Protein AF-A0A927CBL7-F1 (afdb_monomer)

Solvent-accessible surface area (backbone atoms only — not comparable to full-atom values): 23841 Å² total; per-residue (Å²): 115,50,79,43,74,65,52,84,87,45,47,71,47,54,53,53,37,52,54,51,50,51,62,73,57,59,91,70,71,74,86,57,97,66,95,66,66,84,88,49,57,73,54,55,45,57,70,59,73,23,52,48,36,32,24,35,43,96,92,36,66,42,28,37,31,31,40,32,68,73,49,93,49,32,25,31,49,41,72,71,43,50,30,80,96,56,54,96,70,55,56,62,59,55,51,50,53,50,48,46,53,47,33,36,76,74,58,19,41,30,39,31,36,76,44,64,56,63,93,44,75,64,59,56,50,40,62,72,65,73,34,42,79,80,49,75,50,73,58,97,89,48,42,36,35,33,34,37,30,73,57,33,81,73,77,73,79,72,49,76,66,55,47,52,48,41,53,53,47,48,54,53,52,50,54,51,50,52,52,52,53,49,40,45,76,73,66,48,51,50,68,58,41,42,53,51,47,69,70,29,70,66,42,50,55,59,68,72,51,92,60,86,70,88,77,64,72,88,41,68,64,57,38,49,54,48,50,51,49,52,52,50,51,55,50,51,50,56,28,48,56,48,8,45,55,26,49,79,57,65,68,99,58,84,69,75,81,54,101,79,56,58,60,29,84,68,43,46,77,70,53,28,61,42,29,48,70,45,48,14,44,50,33,10,53,53,18,58,75,66,66,42,93,55,48,59,50,72,65,28,57,58,21,55,80,72,78,41,86,55,97,65,57,71,68,46,47,52,50,47,63,76,37,45,68,62,53,49,54,50,49,50,52,50,48,68,73,27,35,72,86,84,82,70,83,73,79,85,72,85,81,80,82,83,84,86,80,85,84,88,78,82,85,86,90,85,83,82,87,81,87,86,88,79,92,82,91,85,86,90,88,83,87,85,86,92,87,90,80,84,85,83,85,134

Foldseek 3Di:
DDKDFDDPVCLVLLLVQVVQVCVVVPPPWPQDPPPDDSNCVVVVQVVQVKTKMFDDDPNHGFWIWIWGDPDLQEIEIGRTGGRPVCPPVCVSVVVVVVNLVVCVVSPHQKYKYKGWPPDDPVVVSLVVVPWDWPDWDADPNTIMTMTMDGSDPDDPDQDPVRVVQQVVLVVLVVVLLVQLLVVVVVVDDLVRSLVDSCVDPSVVVNPPDDHPDDDPSVDSVVSVVSNVVSVLVVLQVVLQVLLQVCLVPPDPDQDDQDPPQAARPVVVVVQFRDGSSNSSNLQSVVCVVLVHPGGDRPVQLVCVVVVHGPDDDPVNVVSCVVCVVVVVVSNVVNCVVGHDPPPDPPPPPDDPDDDDDDDDDDDDDDYDDDDDDDDDDDDDDDDDDDDDDDDDDD

Secondary structure (DSSP, 8-state):
-EEEE--GGGHHHHHHHHHHHHHHT-S----SS----TTTHHHHHHHTTPEEEEEEETTEEEEEEEEEEEETTEEEEEEEEE-GGGTTSSHHHHHHHHHHHHHHHTT-SEEEEEEESS--HHHHHHHTTTPEEEEEEEETTEEEEEEEEE-S-PPP---HHHHHHHHHHHHHHHHHHHHHHHHHHTT--HHHHHHHHHTSHHHHHHHHS--SS---TT-HHHHHHHHHHHHHHHHHHHHHHHHHHHHHS--SSPPPPPTT-PPPTTGGGGTB---HHHHHHHHHHHHHHHT-SSPPPHHHHHHHHTT---S--HHHHHHHHHTHHHHHHHHHHHHHHHB-------------------------------------------------------

pLDDT: mean 76.56, std 20.89, range [26.84, 97.38]

Sequence (394 aa):
MELRLYLDSDREQVIRLHEALARQADAGVDLGSDGDNWPDIELTCLAEGAEFWVGEENGVVAATGAICIKNPAVGEIKRLGVQPELQRRGYGGRMLGKLEERGRELGYRIVCAETSGRPSAAQELFAGSEYEVFDRQSNGGVSTVMYGKWVKDLPPEPTPEETAKFEADWAVHNRLQDYTKQLFQEGCTPEQVMERVLQSDLFAEWRAEQRSFLVGYDEIELYRDLEASVRIGAHIGRTEERAAAYFDCLPDTAPAADGSDEADPVFILLHVRITPTQLAYELASFSRKLGLSKPVPYNALLGFMNGTYFDMDPDDLERMNGQRERAGEWMQAFVDAYSDGSASVRDDGGRTGGEEGERNDERPVGGSTGSGGDGGAGGPDGSDPEPGRQPGRD

Radius of gyration: 31.58 Å; Cα contacts (8 Å, |Δi|>4): 439; chains: 1; bounding box: 81×100×66 Å

Structure (mmCIF, N/CA/C/O backbone):
data_AF-A0A927CBL7-F1
#
_entry.id   AF-A0A927CBL7-F1
#
loop_
_atom_site.group_PDB
_atom_site.id
_atom_site.type_symbol
_atom_site.label_atom_id
_atom_site.label_alt_id
_atom_site.label_comp_id
_atom_site.label_asym_id
_atom_site.label_entity_id
_atom_site.label_seq_id
_atom_site.pdbx_PDB_ins_code
_atom_site.Cartn_x
_atom_site.Cartn_y
_atom_site.Cartn_z
_atom_site.occupancy
_atom_site.B_iso_or_equiv
_atom_site.auth_seq_id
_atom_site.auth_comp_id
_atom_site.auth_asym_id
_atom_site.auth_atom_id
_atom_site.pdbx_PDB_model_num
ATOM 1 N N . MET A 1 1 ? -18.944 14.256 32.762 1.00 92.12 1 MET A N 1
ATOM 2 C CA . MET A 1 1 ? -19.254 13.685 31.432 1.00 92.12 1 MET A CA 1
ATOM 3 C C . MET A 1 1 ? -19.737 12.235 31.509 1.00 92.12 1 MET A C 1
ATOM 5 O O . MET A 1 1 ? -19.030 11.392 32.067 1.00 92.12 1 MET A O 1
ATOM 9 N N . GLU A 1 2 ? -20.909 11.958 30.943 1.00 94.38 2 GLU A N 1
ATOM 10 C CA . GLU A 1 2 ? -21.457 10.621 30.671 1.00 94.38 2 GLU A CA 1
ATOM 11 C C . GLU A 1 2 ? -21.357 10.302 29.177 1.00 94.38 2 GLU A C 1
ATOM 13 O O . GLU A 1 2 ? -21.453 11.207 28.358 1.00 94.38 2 GLU A O 1
ATOM 18 N N . LEU A 1 3 ? -21.120 9.038 28.818 1.00 96.38 3 LEU A N 1
ATOM 19 C CA . LEU A 1 3 ? -20.983 8.602 27.426 1.00 96.38 3 LEU A CA 1
ATOM 20 C C . LEU A 1 3 ? -22.225 7.817 27.018 1.00 96.38 3 LEU A C 1
ATOM 22 O O . LEU A 1 3 ? -22.599 6.865 27.703 1.00 96.38 3 LEU A O 1
ATOM 26 N N . ARG A 1 4 ? -22.833 8.188 25.895 1.00 94.31 4 ARG A N 1
ATOM 27 C CA . ARG A 1 4 ? -23.996 7.497 25.332 1.00 94.31 4 ARG A CA 1
ATOM 28 C C . ARG A 1 4 ? -23.953 7.505 23.810 1.00 94.31 4 ARG A C 1
ATOM 30 O O . ARG A 1 4 ? -23.218 8.291 23.213 1.00 94.31 4 ARG A O 1
ATOM 37 N N . LEU A 1 5 ? -24.754 6.638 23.199 1.00 90.62 5 LEU A N 1
ATOM 38 C CA . LEU A 1 5 ? -24.983 6.690 21.761 1.00 90.62 5 LEU A CA 1
ATOM 39 C C . LEU A 1 5 ? -25.632 8.026 21.384 1.00 90.62 5 LEU A C 1
ATOM 41 O O . LEU A 1 5 ? -26.411 8.606 22.153 1.00 90.62 5 LEU A O 1
ATOM 45 N N . TYR A 1 6 ? -25.265 8.499 20.202 1.00 87.38 6 TYR A N 1
ATOM 46 C CA . TYR A 1 6 ? -25.860 9.664 19.572 1.00 87.38 6 TYR A CA 1
ATOM 47 C C . TYR A 1 6 ? -27.369 9.495 19.388 1.00 87.38 6 TYR A C 1
ATOM 49 O O . TYR A 1 6 ? -27.855 8.411 19.059 1.00 87.38 6 TYR A O 1
ATOM 57 N N . LEU A 1 7 ? -28.096 10.591 19.585 1.00 86.19 7 LEU A N 1
ATOM 58 C CA . LEU A 1 7 ? -29.512 10.720 19.272 1.00 86.19 7 LEU A CA 1
ATOM 59 C C . LEU A 1 7 ? -29.695 11.859 18.270 1.00 86.19 7 LEU A C 1
ATOM 61 O O . LEU A 1 7 ? -28.984 12.858 18.336 1.00 86.19 7 LEU A O 1
ATOM 65 N N . ASP A 1 8 ? -30.725 11.785 17.426 1.00 82.62 8 ASP A N 1
ATOM 66 C CA . ASP A 1 8 ? -31.034 12.852 16.457 1.00 82.62 8 ASP A CA 1
ATOM 67 C C . ASP A 1 8 ? -31.243 14.229 17.113 1.00 82.62 8 ASP A C 1
ATOM 69 O O . ASP A 1 8 ? -31.025 15.267 16.491 1.00 82.62 8 ASP A O 1
ATOM 73 N N . SER A 1 9 ? -31.627 14.263 18.394 1.00 86.25 9 SER A N 1
ATOM 74 C CA . SER A 1 9 ? -31.744 15.499 19.176 1.00 86.25 9 SER A CA 1
ATOM 75 C C . SER A 1 9 ? -30.403 16.181 19.480 1.00 86.25 9 SER A C 1
ATOM 77 O O . SER A 1 9 ? -30.389 17.360 19.830 1.00 86.25 9 SER A O 1
ATOM 79 N N . ASP A 1 10 ? -29.278 15.468 19.374 1.00 87.31 10 ASP A N 1
ATOM 80 C CA . ASP A 1 10 ? -27.935 16.003 19.631 1.00 87.31 10 ASP A CA 1
ATOM 81 C C . ASP A 1 10 ? -27.354 16.740 18.426 1.00 87.31 10 ASP A C 1
ATOM 83 O O . ASP A 1 10 ? -26.389 17.491 18.587 1.00 87.31 10 ASP A O 1
ATOM 87 N N . ARG A 1 11 ? -27.947 16.548 17.241 1.00 84.94 11 ARG A N 1
ATOM 88 C CA . ARG A 1 11 ? -27.467 17.024 15.941 1.00 84.94 11 ARG A CA 1
ATOM 89 C C . ARG A 1 11 ? -26.919 18.443 15.981 1.00 84.94 11 ARG A C 1
ATOM 91 O O . ARG A 1 11 ? -25.748 18.695 15.718 1.00 84.94 11 ARG A O 1
ATOM 98 N N . GLU A 1 12 ? -27.746 19.392 16.409 1.00 86.00 12 GLU A N 1
ATOM 99 C CA . GLU A 1 12 ? -27.334 20.794 16.437 1.00 86.00 12 GLU A CA 1
ATOM 100 C C . GLU A 1 12 ? -26.155 21.059 17.386 1.00 86.00 12 GLU A C 1
ATOM 102 O O . GLU A 1 12 ? -25.342 21.947 17.135 1.00 86.00 12 GLU A O 1
ATOM 107 N N . GLN A 1 13 ? -26.057 20.325 18.498 1.00 90.00 13 GLN A N 1
ATOM 108 C CA . GLN A 1 13 ? -24.944 20.467 19.436 1.00 90.00 13 GLN A CA 1
ATOM 109 C C . GLN A 1 13 ? -23.654 19.866 18.869 1.00 90.00 13 GLN A C 1
ATOM 111 O O . GLN A 1 13 ? -22.585 20.453 19.042 1.00 90.00 13 GLN A O 1
ATOM 116 N N . VAL A 1 14 ? -23.761 18.733 18.173 1.00 88.31 14 VAL A N 1
ATOM 117 C CA . VAL A 1 14 ? -22.647 18.053 17.502 1.00 88.31 14 VAL A CA 1
ATOM 118 C C . VAL A 1 14 ? -22.083 18.915 16.372 1.00 88.31 14 VAL A C 1
ATOM 120 O O . VAL A 1 14 ? -20.866 19.108 16.323 1.00 88.31 14 VAL A O 1
ATOM 123 N N . ILE A 1 15 ? -22.941 19.500 15.529 1.00 84.56 15 ILE A N 1
ATOM 124 C CA . ILE A 1 15 ? -22.533 20.441 14.472 1.00 84.56 15 ILE A CA 1
ATOM 125 C C . ILE A 1 15 ? -21.776 21.624 15.086 1.00 84.56 15 ILE A C 1
ATOM 127 O O . ILE A 1 15 ? -20.643 21.907 14.695 1.00 84.56 15 ILE A O 1
ATOM 131 N N . ARG A 1 16 ? -22.348 22.267 16.116 1.00 87.44 16 ARG A N 1
ATOM 132 C CA . ARG A 1 16 ? -21.713 23.411 16.796 1.00 87.44 16 ARG A CA 1
ATOM 133 C C . ARG A 1 16 ? -20.349 23.069 17.399 1.00 87.44 16 ARG A C 1
ATOM 135 O O . ARG A 1 16 ? -19.433 23.890 17.329 1.00 87.44 16 ARG A O 1
ATOM 142 N N . LEU A 1 17 ? -20.205 21.884 17.998 1.00 89.50 17 LEU A N 1
ATOM 143 C CA . LEU A 1 17 ? -18.937 21.417 18.565 1.00 89.50 17 LEU A CA 1
ATOM 144 C C . LEU A 1 17 ? -17.875 21.307 17.477 1.00 89.50 17 LEU A C 1
ATOM 146 O O . LEU A 1 17 ? -16.777 21.844 17.623 1.00 89.50 17 LEU A O 1
ATOM 150 N N . HIS A 1 18 ? -18.201 20.636 16.379 1.00 83.69 18 HIS A N 1
ATOM 151 C CA . HIS A 1 18 ? -17.247 20.443 15.306 1.00 83.69 18 HIS A CA 1
ATOM 152 C C . HIS A 1 18 ? -16.895 21.780 14.623 1.00 83.69 18 HIS A C 1
ATOM 154 O O . HIS A 1 18 ? -15.745 21.982 14.242 1.00 83.69 18 HIS A O 1
ATOM 160 N N . GLU A 1 19 ? -17.834 22.732 14.524 1.00 83.69 19 GLU A N 1
ATOM 161 C CA . GLU A 1 19 ? -17.566 24.055 13.940 1.00 83.69 19 GLU A CA 1
ATOM 162 C C . GLU A 1 19 ? -16.599 24.841 14.826 1.00 83.69 19 GLU A C 1
ATOM 164 O O . GLU A 1 19 ? -15.766 25.606 14.338 1.00 83.69 19 GLU A O 1
ATOM 169 N N . ALA A 1 20 ? -16.709 24.672 16.146 1.00 85.69 20 ALA A N 1
ATOM 170 C CA . ALA A 1 20 ? -15.775 25.252 17.100 1.00 85.69 20 ALA A CA 1
ATOM 171 C C . ALA A 1 20 ? -14.378 24.627 16.973 1.00 85.69 20 ALA A C 1
ATOM 173 O O . ALA A 1 20 ? -13.389 25.359 16.996 1.00 85.69 20 ALA A O 1
ATOM 174 N N . LEU A 1 21 ? -14.290 23.308 16.775 1.00 83.19 21 LEU A N 1
ATOM 175 C CA . LEU A 1 21 ? -13.022 22.619 16.517 1.00 83.19 21 LEU A CA 1
ATOM 176 C C . LEU A 1 21 ? -12.378 23.069 15.202 1.00 83.19 21 LEU A C 1
ATOM 178 O O . LEU A 1 21 ? -11.189 23.375 15.188 1.00 83.19 21 LEU A O 1
ATOM 182 N N . ALA A 1 22 ? -13.156 23.178 14.124 1.00 76.75 22 ALA A N 1
ATOM 183 C CA . ALA A 1 22 ? -12.671 23.659 12.832 1.00 76.75 22 ALA A CA 1
ATOM 184 C C . ALA A 1 22 ? -12.131 25.096 12.930 1.00 76.75 22 ALA A C 1
ATOM 186 O O . ALA A 1 22 ? -11.062 25.399 12.403 1.00 76.75 22 ALA A O 1
ATOM 187 N N . ARG A 1 23 ? -12.821 25.972 13.677 1.00 81.56 23 ARG A N 1
ATOM 188 C CA . ARG A 1 23 ? -12.345 27.335 13.968 1.00 81.56 23 ARG A CA 1
ATOM 189 C C . ARG A 1 23 ? -11.066 27.352 14.808 1.00 81.56 23 ARG A C 1
ATOM 191 O O . ARG A 1 23 ? -10.202 28.183 14.558 1.00 81.56 23 ARG A O 1
ATOM 198 N N . GLN A 1 24 ? -10.935 26.456 15.788 1.00 77.38 24 GLN A N 1
ATOM 199 C CA . GLN A 1 24 ? -9.728 26.337 16.617 1.00 77.38 24 GLN A CA 1
ATOM 200 C C . GLN A 1 24 ? -8.516 25.849 15.809 1.00 77.38 24 GLN A C 1
ATOM 202 O O . GLN A 1 24 ? -7.383 26.191 16.138 1.00 77.38 24 GLN A O 1
ATOM 207 N N . ALA A 1 25 ? -8.751 25.053 14.767 1.00 68.19 25 ALA A N 1
ATOM 208 C CA . ALA A 1 25 ? -7.708 24.410 13.980 1.00 68.19 25 ALA A CA 1
ATOM 209 C C . ALA A 1 25 ? -7.111 25.290 12.855 1.00 68.19 25 ALA A C 1
ATOM 211 O O . ALA A 1 25 ? -6.225 24.830 12.140 1.00 68.19 25 ALA A O 1
ATOM 212 N N . ASP A 1 26 ? -7.564 26.546 12.734 1.00 52.59 26 ASP A N 1
ATOM 213 C CA . ASP A 1 26 ? -7.121 27.560 11.764 1.00 52.59 26 ASP A CA 1
ATOM 214 C C . ASP A 1 26 ? -7.219 27.081 10.297 1.00 52.59 26 ASP A C 1
ATOM 216 O O . ASP A 1 26 ? -6.240 26.645 9.697 1.00 52.59 26 ASP A O 1
ATOM 220 N N . ALA A 1 27 ? -8.445 27.109 9.747 1.00 44.03 27 ALA A N 1
ATOM 221 C CA . ALA A 1 27 ? -8.846 27.118 8.322 1.00 44.03 27 ALA A CA 1
ATOM 222 C C . ALA A 1 27 ? -8.097 26.229 7.291 1.00 44.03 27 ALA A C 1
ATOM 224 O O . ALA A 1 27 ? -8.204 26.470 6.090 1.00 44.03 27 ALA A O 1
ATOM 225 N N . GLY A 1 28 ? -7.365 25.200 7.716 1.00 43.16 28 GLY A N 1
ATOM 226 C CA . GLY A 1 28 ? -6.599 24.321 6.825 1.00 43.16 28 GLY A CA 1
ATOM 227 C C . GLY A 1 28 ? -6.470 22.886 7.325 1.00 43.16 28 GLY A C 1
ATOM 228 O O . GLY A 1 28 ? -5.591 22.160 6.865 1.00 43.16 28 GLY A O 1
ATOM 229 N N . VAL A 1 29 ? -7.302 22.486 8.290 1.00 41.84 29 VAL A N 1
ATOM 230 C CA . VAL A 1 29 ? -7.453 21.078 8.664 1.00 41.84 29 VAL A CA 1
ATOM 231 C C . VAL A 1 29 ? -8.521 20.485 7.767 1.00 41.84 29 VAL A C 1
ATOM 233 O O . VAL A 1 29 ? -9.712 20.566 8.056 1.00 41.84 29 VAL A O 1
ATOM 236 N N . ASP A 1 30 ? -8.056 19.927 6.658 1.00 42.75 30 ASP A N 1
ATOM 237 C CA . ASP A 1 30 ? -8.827 18.971 5.885 1.00 42.75 30 ASP A CA 1
ATOM 238 C C . ASP A 1 30 ? -9.017 17.733 6.772 1.00 42.75 30 ASP A C 1
ATOM 240 O O . ASP A 1 30 ? -8.070 17.009 7.089 1.00 42.75 30 ASP A O 1
ATOM 244 N N . LEU A 1 31 ? -10.219 17.583 7.330 1.00 45.25 31 LEU A N 1
ATOM 245 C CA . LEU A 1 31 ? -10.578 16.444 8.168 1.00 45.25 31 LEU A CA 1
ATOM 246 C C . LEU A 1 31 ? -10.945 15.268 7.253 1.00 45.25 31 LEU A C 1
ATOM 248 O O . LEU A 1 31 ? -12.122 14.918 7.155 1.00 45.25 31 LEU A O 1
ATOM 252 N N . GLY A 1 32 ? -9.917 14.670 6.647 1.00 43.19 32 GLY A N 1
ATOM 253 C CA . GLY A 1 32 ? -9.992 13.481 5.795 1.00 43.19 32 GLY A CA 1
ATOM 254 C C . GLY A 1 32 ? -10.177 13.815 4.315 1.00 43.19 32 GLY A C 1
ATOM 255 O O . GLY A 1 32 ? -10.889 14.752 3.977 1.00 43.19 32 GLY A O 1
ATOM 256 N N . SER A 1 33 ? -9.556 13.024 3.437 1.00 39.81 33 SER A N 1
ATOM 257 C CA . SER A 1 33 ? -9.552 13.208 1.975 1.00 39.81 33 SER A CA 1
ATOM 258 C C . SER A 1 33 ? -10.903 12.992 1.278 1.00 39.81 33 SER A C 1
ATOM 260 O O . SER A 1 33 ? -10.942 12.846 0.055 1.00 39.81 33 SER A O 1
ATOM 262 N N . ASP A 1 34 ? -12.000 12.939 2.026 1.00 39.84 34 ASP A N 1
ATOM 263 C CA . ASP A 1 34 ? -13.340 12.802 1.477 1.00 39.84 34 ASP A CA 1
ATOM 264 C C . ASP A 1 34 ? -13.920 14.212 1.402 1.00 39.84 34 ASP A C 1
ATOM 266 O O . ASP A 1 34 ? -14.354 14.783 2.405 1.00 39.84 34 ASP A O 1
ATOM 270 N N . GLY A 1 35 ? -13.829 14.814 0.216 1.00 41.53 35 GLY A N 1
ATOM 271 C CA . GLY A 1 35 ? -14.313 16.161 -0.058 1.00 41.53 35 GLY A CA 1
ATOM 272 C C . GLY A 1 35 ? -15.826 16.278 0.099 1.00 41.53 35 GLY A C 1
ATOM 273 O O . GLY A 1 35 ? -16.528 16.339 -0.903 1.00 41.53 35 GLY A O 1
ATOM 274 N N . ASP A 1 36 ? -16.315 16.365 1.336 1.00 40.69 36 ASP A N 1
ATOM 275 C CA . ASP A 1 36 ? -17.741 16.399 1.635 1.00 40.69 36 ASP A CA 1
ATOM 276 C C . ASP A 1 36 ? -18.147 17.569 2.536 1.00 40.69 36 ASP A C 1
ATOM 278 O O . ASP A 1 36 ? -17.554 17.907 3.564 1.00 40.69 36 ASP A O 1
ATOM 282 N N . ASN A 1 37 ? -19.233 18.192 2.095 1.00 42.31 37 ASN A N 1
ATOM 283 C CA . ASN A 1 37 ? -19.945 19.290 2.714 1.00 42.31 37 ASN A CA 1
ATOM 284 C C . ASN A 1 37 ? -20.301 18.959 4.180 1.00 42.31 37 ASN A C 1
ATOM 286 O O . ASN A 1 37 ? -20.939 17.952 4.484 1.00 42.31 37 ASN A O 1
ATOM 290 N N . TRP A 1 38 ? -19.931 19.858 5.090 1.00 46.25 38 TRP A N 1
ATOM 291 C CA . TRP A 1 38 ? -20.123 19.763 6.541 1.00 46.25 38 TRP A CA 1
ATOM 292 C C . TRP A 1 38 ? -21.501 19.276 7.059 1.00 46.25 38 TRP A C 1
ATOM 294 O O . TRP A 1 38 ? -21.527 18.619 8.101 1.00 46.25 38 TRP A O 1
ATOM 304 N N . PRO A 1 39 ? -22.647 19.542 6.392 1.00 48.31 39 PRO A N 1
ATOM 305 C CA . PRO A 1 39 ? -23.955 19.094 6.878 1.00 48.31 39 PRO A CA 1
ATOM 306 C C . PRO A 1 39 ? -24.261 17.595 6.700 1.00 48.31 39 PRO A C 1
ATOM 308 O O . PRO A 1 39 ? -25.206 17.124 7.337 1.00 48.31 39 PRO A O 1
ATOM 311 N N . ASP A 1 40 ? -23.512 16.858 5.865 1.00 51.66 40 ASP A N 1
ATOM 312 C CA . ASP A 1 40 ? -23.837 15.465 5.483 1.00 51.66 40 ASP A CA 1
ATOM 313 C C . ASP A 1 40 ? -22.951 14.394 6.154 1.00 51.66 40 ASP A C 1
ATOM 315 O O . ASP A 1 40 ? -23.242 13.202 6.092 1.00 51.66 40 ASP A O 1
ATOM 319 N N . ILE A 1 41 ? -21.919 14.795 6.900 1.00 52.56 41 ILE A N 1
ATOM 320 C CA . ILE A 1 41 ? -20.953 13.887 7.553 1.00 52.56 41 ILE A CA 1
ATOM 321 C C . ILE A 1 41 ? -21.603 12.968 8.608 1.00 52.56 41 ILE A C 1
ATOM 323 O O . ILE A 1 41 ? -21.151 11.840 8.833 1.00 52.56 41 ILE A O 1
ATOM 327 N N . GLU A 1 42 ? -22.669 13.443 9.259 1.00 51.25 42 GLU A N 1
ATOM 328 C CA . GLU A 1 42 ? -23.472 12.670 10.219 1.00 51.25 42 GLU A CA 1
ATOM 329 C C . GLU A 1 42 ? -24.140 11.460 9.542 1.00 51.25 42 GLU A C 1
ATOM 331 O O . GLU A 1 42 ? -24.256 10.399 10.156 1.00 51.25 42 GLU A O 1
ATOM 336 N N . LEU A 1 43 ? -24.515 11.595 8.263 1.00 49.47 43 LEU A N 1
ATOM 337 C CA . LEU A 1 43 ? -25.122 10.532 7.462 1.00 49.47 43 LEU A CA 1
ATOM 338 C C . LEU A 1 43 ? -24.077 9.535 6.958 1.00 49.47 43 LEU A C 1
ATOM 340 O O . LEU A 1 43 ? -24.356 8.340 6.973 1.00 49.47 43 LEU A O 1
ATOM 344 N N . THR A 1 44 ? -22.873 9.981 6.589 1.00 51.00 44 THR A N 1
ATOM 345 C CA . THR A 1 44 ? -21.822 9.085 6.072 1.00 51.00 44 THR A CA 1
ATOM 346 C C . THR A 1 44 ? -21.342 8.097 7.136 1.00 51.00 44 THR A C 1
ATOM 348 O O . THR A 1 44 ? -21.276 6.899 6.879 1.00 51.00 44 THR A O 1
ATOM 351 N N . CYS A 1 45 ? -21.113 8.550 8.377 1.00 49.00 45 CYS A N 1
ATOM 352 C CA . CYS A 1 45 ? -20.729 7.632 9.457 1.00 49.00 45 CYS A CA 1
ATOM 353 C C . CYS A 1 45 ? -21.871 6.650 9.791 1.00 49.00 45 CYS A C 1
ATOM 355 O O . CYS A 1 45 ? -21.651 5.444 9.864 1.00 49.00 45 CYS A O 1
ATOM 357 N N . LEU A 1 46 ? -23.111 7.133 9.946 1.00 55.09 46 LEU A N 1
ATOM 358 C CA . LEU A 1 46 ? -24.252 6.264 10.270 1.00 55.09 46 LEU A CA 1
ATOM 359 C C . LEU A 1 46 ? -24.600 5.274 9.137 1.00 55.09 46 LEU A C 1
ATOM 361 O O . LEU A 1 46 ? -25.125 4.197 9.417 1.00 55.09 46 LEU A O 1
ATOM 365 N N . ALA A 1 47 ? -24.286 5.599 7.877 1.00 50.25 47 ALA A N 1
ATOM 366 C CA . ALA A 1 47 ? -24.507 4.729 6.720 1.00 50.25 47 ALA A CA 1
ATOM 367 C C . ALA A 1 47 ? -23.483 3.580 6.600 1.00 50.25 47 ALA A C 1
ATOM 369 O O . ALA A 1 47 ? -23.823 2.520 6.078 1.00 50.25 47 ALA A O 1
ATOM 370 N N . GLU A 1 48 ? -22.264 3.745 7.123 1.00 52.34 48 GLU A N 1
ATOM 371 C CA . GLU A 1 48 ? -21.168 2.756 7.053 1.00 52.34 48 GLU A CA 1
ATOM 372 C C . GLU A 1 48 ? -21.230 1.670 8.149 1.00 52.34 48 GLU A C 1
ATOM 374 O O . GLU A 1 48 ? -20.280 0.911 8.349 1.00 52.34 48 GLU A O 1
ATOM 379 N N . GLY A 1 49 ? -22.331 1.591 8.904 1.00 59.00 49 GLY A N 1
ATOM 380 C CA . GLY A 1 49 ? -22.409 0.737 10.092 1.00 59.00 49 GLY A CA 1
ATOM 381 C C . GLY A 1 49 ? -21.552 1.254 11.252 1.00 59.00 49 GLY A C 1
ATOM 382 O O . GLY A 1 49 ? -21.176 0.472 12.128 1.00 59.00 49 GLY A O 1
ATOM 383 N N . ALA A 1 50 ? -21.226 2.553 11.259 1.00 71.31 50 ALA A N 1
ATOM 384 C CA . ALA A 1 50 ? -20.468 3.161 12.339 1.00 71.31 50 ALA A CA 1
ATOM 385 C C . ALA A 1 50 ? -21.333 3.402 13.577 1.00 71.31 50 ALA A C 1
ATOM 387 O O . ALA A 1 50 ? -22.514 3.748 13.495 1.00 71.31 50 ALA A O 1
ATOM 388 N N . GLU A 1 51 ? -20.704 3.304 14.744 1.00 85.19 51 GLU A N 1
ATOM 389 C CA . GLU A 1 51 ? -21.321 3.712 15.999 1.00 85.19 51 GLU A CA 1
ATOM 390 C C . GLU A 1 51 ? -20.812 5.075 16.433 1.00 85.19 51 GLU A C 1
ATOM 392 O O . GLU A 1 51 ? -19.621 5.256 16.703 1.00 85.19 51 GLU A O 1
ATOM 397 N N . PHE A 1 52 ? -21.738 6.026 16.539 1.00 88.75 52 PHE A N 1
ATOM 398 C CA . PHE A 1 52 ? -21.448 7.386 16.966 1.00 88.75 52 PHE A CA 1
ATOM 399 C C . PHE A 1 52 ? -21.782 7.576 18.448 1.00 88.75 52 PHE A C 1
ATOM 401 O O . PHE A 1 52 ? -22.902 7.324 18.900 1.00 88.75 52 PHE A O 1
ATOM 408 N N . TRP A 1 53 ? -20.804 8.071 19.199 1.00 92.94 53 TRP A N 1
ATOM 409 C CA . TRP A 1 53 ? -20.880 8.312 20.632 1.00 92.94 53 TRP A CA 1
ATOM 410 C C . TRP A 1 53 ? -20.776 9.803 20.947 1.00 92.94 53 TRP A C 1
ATOM 412 O O . TRP A 1 53 ? -19.973 10.541 20.370 1.00 92.94 53 TRP A O 1
ATOM 422 N N . VAL A 1 54 ? -21.571 10.236 21.921 1.00 95.19 54 VAL A N 1
ATOM 423 C CA . VAL A 1 54 ? -21.536 11.586 22.482 1.00 95.19 54 VAL A CA 1
ATOM 424 C C . VAL A 1 54 ? -21.200 11.527 23.966 1.00 95.19 54 VAL A C 1
ATOM 426 O O . VAL A 1 54 ? -21.653 10.654 24.710 1.00 95.19 54 VAL A O 1
ATOM 429 N N . GLY A 1 55 ? -20.362 12.463 24.394 1.00 96.50 55 GLY A N 1
ATOM 430 C CA . GLY A 1 55 ? -20.063 12.726 25.787 1.00 96.50 55 GLY A CA 1
ATOM 431 C C . GLY A 1 55 ? -20.874 13.913 26.262 1.00 96.50 55 GLY A C 1
ATOM 432 O O . GLY A 1 55 ? -20.631 15.026 25.815 1.00 96.50 55 GLY A O 1
ATOM 433 N N . GLU A 1 56 ? -21.817 13.692 27.167 1.00 95.06 56 GLU A N 1
ATOM 434 C CA . GLU A 1 56 ? -22.704 14.724 27.691 1.00 95.06 56 GLU A CA 1
ATOM 435 C C . GLU A 1 56 ? -22.245 15.196 29.074 1.00 95.06 56 GLU A C 1
ATOM 437 O O . GLU A 1 56 ? -21.888 14.405 29.952 1.00 95.06 56 GLU A O 1
ATOM 442 N N . GLU A 1 57 ? -22.259 16.504 29.294 1.00 92.38 57 GLU A N 1
ATOM 443 C CA . GLU A 1 57 ? -22.044 17.118 30.595 1.00 92.38 57 GLU A CA 1
ATOM 444 C C . GLU A 1 57 ? -23.060 18.236 30.825 1.00 92.38 57 GLU A C 1
ATOM 446 O O . GLU A 1 57 ? -23.112 19.201 30.070 1.00 92.38 57 GLU A O 1
ATOM 451 N N . ASN A 1 58 ? -23.866 18.112 31.886 1.00 88.94 58 ASN A N 1
ATOM 452 C CA . ASN A 1 58 ? -24.906 19.082 32.248 1.00 88.94 58 ASN A CA 1
ATOM 453 C C . ASN A 1 58 ? -25.883 19.407 31.096 1.00 88.94 58 ASN A C 1
ATOM 455 O O . ASN A 1 58 ? -26.247 20.567 30.908 1.00 88.94 58 ASN A O 1
ATOM 459 N N . GLY A 1 59 ? -26.292 18.401 30.314 1.00 86.31 59 GLY A N 1
ATOM 460 C CA . GLY A 1 59 ? -27.192 18.586 29.168 1.00 86.31 59 GLY A CA 1
ATOM 461 C C . GLY A 1 59 ? -26.512 19.075 27.886 1.00 86.31 59 GLY A C 1
ATOM 462 O O . GLY A 1 59 ? -27.197 19.295 26.888 1.00 86.31 59 GLY A O 1
ATOM 463 N N . VAL A 1 60 ? -25.186 19.262 27.898 1.00 90.38 60 VAL A N 1
ATOM 464 C CA . VAL A 1 60 ? -24.411 19.767 26.759 1.00 90.38 60 VAL A CA 1
ATOM 465 C C . VAL A 1 60 ? -23.506 18.677 26.200 1.00 90.38 60 VAL A C 1
ATOM 467 O O . VAL A 1 60 ? -22.797 18.007 26.952 1.00 90.38 60 VAL A O 1
ATOM 470 N N . VAL A 1 61 ? -23.480 18.527 24.874 1.00 93.50 61 VAL A N 1
ATOM 471 C CA . VAL A 1 61 ? -22.527 17.635 24.193 1.00 93.50 61 VAL A CA 1
ATOM 472 C C . VAL A 1 61 ? -21.115 18.212 24.314 1.00 93.50 61 VAL A C 1
ATOM 474 O O . VAL A 1 61 ? -20.746 19.150 23.613 1.00 93.50 61 VAL A O 1
ATOM 477 N N . ALA A 1 62 ? -20.327 17.648 25.224 1.00 95.12 62 ALA A N 1
ATOM 478 C CA . ALA A 1 62 ? -18.960 18.034 25.545 1.00 95.12 62 ALA A CA 1
ATOM 479 C C . ALA A 1 62 ? -17.908 17.344 24.662 1.00 95.12 62 ALA A C 1
ATOM 481 O O . ALA A 1 62 ? -16.827 17.900 24.459 1.00 95.12 62 ALA A O 1
ATOM 482 N N . ALA A 1 63 ? -18.197 16.140 24.163 1.00 95.19 63 ALA A N 1
ATOM 483 C CA . ALA A 1 63 ? -17.287 15.364 23.324 1.00 95.19 63 ALA A CA 1
ATOM 484 C C . ALA A 1 63 ? -18.036 14.504 22.301 1.00 95.19 63 ALA A C 1
ATOM 486 O O . ALA A 1 63 ? -19.193 14.145 22.514 1.00 95.19 63 ALA A O 1
ATOM 487 N N . THR A 1 64 ? -17.354 14.137 21.223 1.00 94.12 64 THR A N 1
ATOM 488 C CA . THR A 1 64 ? -17.856 13.273 20.147 1.00 94.12 64 THR A CA 1
ATOM 489 C C . THR A 1 64 ? -16.792 12.267 19.742 1.00 94.12 64 THR A C 1
ATOM 491 O O . THR A 1 64 ? -15.597 12.494 19.951 1.00 94.12 64 THR A O 1
ATOM 494 N N . GLY A 1 65 ? -17.226 11.160 19.156 1.00 92.94 65 GLY A N 1
ATOM 495 C CA . GLY A 1 65 ? -16.348 10.193 18.519 1.00 92.94 65 GLY A CA 1
ATOM 496 C C . GLY A 1 65 ? -17.153 9.094 17.845 1.00 92.94 65 GLY A C 1
ATOM 497 O O . GLY A 1 65 ? -18.220 8.721 18.325 1.00 92.94 65 GLY A O 1
ATOM 498 N N . ALA A 1 66 ? -16.648 8.585 16.732 1.00 90.38 66 ALA A N 1
ATOM 499 C CA . ALA A 1 66 ? -17.269 7.509 15.979 1.00 90.38 66 ALA A CA 1
ATOM 500 C C . ALA A 1 66 ? -16.271 6.376 15.758 1.00 90.38 66 ALA A C 1
ATOM 502 O O . ALA A 1 66 ? -15.070 6.625 15.638 1.00 90.38 66 ALA A O 1
ATOM 503 N N . ILE A 1 67 ? -16.776 5.147 15.687 1.00 89.81 67 ILE A N 1
ATOM 504 C CA . ILE A 1 67 ? -16.010 3.988 15.231 1.00 89.81 67 ILE A CA 1
ATOM 505 C C . ILE A 1 67 ? -16.665 3.392 13.985 1.00 89.81 67 ILE A C 1
ATOM 507 O O . ILE A 1 67 ? -17.806 2.940 14.043 1.00 89.81 67 ILE A O 1
ATOM 511 N N . CYS A 1 68 ? -15.935 3.408 12.871 1.00 85.50 68 CYS A N 1
ATOM 512 C CA . CYS A 1 68 ? -16.351 2.912 11.559 1.00 85.50 68 CYS A CA 1
ATOM 513 C C . CYS A 1 68 ? -15.640 1.594 11.219 1.00 85.50 68 CYS A C 1
ATOM 515 O O . CYS A 1 68 ? -14.567 1.301 11.752 1.00 85.50 68 CYS A O 1
ATOM 517 N N . ILE A 1 69 ? -16.204 0.807 10.300 1.00 80.19 69 ILE A N 1
ATOM 518 C CA . ILE A 1 69 ? -15.512 -0.351 9.719 1.00 80.19 69 ILE A CA 1
ATOM 519 C C . ILE A 1 69 ? -14.541 0.166 8.650 1.00 80.19 69 ILE A C 1
ATOM 521 O O . ILE A 1 69 ? -14.984 0.720 7.651 1.00 80.19 69 ILE A O 1
ATOM 525 N N . LYS A 1 70 ? -13.232 -0.059 8.817 1.00 79.31 70 LYS A N 1
ATOM 526 C CA . LYS A 1 70 ? -12.251 0.156 7.734 1.00 79.31 70 LYS A CA 1
ATOM 527 C C . LYS A 1 70 ? -12.057 -1.107 6.906 1.00 79.31 70 LYS A C 1
ATOM 529 O O . LYS A 1 70 ? -11.971 -1.064 5.686 1.00 79.31 70 LYS A O 1
ATOM 534 N N . ASN A 1 71 ? -11.983 -2.246 7.589 1.00 78.44 71 ASN A N 1
ATOM 535 C CA . ASN A 1 71 ? -12.030 -3.588 7.014 1.00 78.44 71 ASN A CA 1
ATOM 536 C C . ASN A 1 71 ? -12.465 -4.587 8.113 1.00 78.44 71 ASN A C 1
ATOM 538 O O . ASN A 1 71 ? -12.592 -4.188 9.273 1.00 78.44 71 ASN A O 1
ATOM 542 N N . PRO A 1 72 ? -12.659 -5.887 7.812 1.00 75.94 72 PRO A N 1
ATOM 543 C CA . PRO A 1 72 ? -13.155 -6.854 8.799 1.00 75.94 72 PRO A CA 1
ATOM 544 C C . PRO A 1 72 ? -12.321 -7.001 10.087 1.00 75.94 72 PRO A C 1
ATOM 546 O O . PRO A 1 72 ? -12.827 -7.521 11.077 1.00 75.94 72 PRO A O 1
ATOM 549 N N . ALA A 1 73 ? -11.051 -6.582 10.096 1.00 82.06 73 ALA A N 1
ATOM 550 C CA . ALA A 1 73 ? -10.157 -6.674 11.252 1.00 82.06 73 ALA A CA 1
ATOM 551 C C . ALA A 1 73 ? -9.779 -5.312 11.864 1.00 82.06 73 ALA A C 1
ATOM 553 O O . ALA A 1 73 ? -9.172 -5.295 12.941 1.00 82.06 73 ALA A O 1
ATOM 554 N N . VAL A 1 74 ? -10.120 -4.197 11.209 1.00 85.62 74 VAL A N 1
ATOM 555 C CA . VAL A 1 74 ? -9.682 -2.847 11.584 1.00 85.62 74 VAL A CA 1
ATOM 556 C C . VAL A 1 74 ? -10.880 -1.911 11.716 1.00 85.62 74 VAL A C 1
ATOM 558 O O . VAL A 1 74 ? -11.599 -1.665 10.745 1.00 85.62 74 VAL A O 1
ATOM 561 N N . GLY A 1 75 ? -11.050 -1.355 12.915 1.00 89.25 75 GLY A N 1
ATOM 562 C CA . GLY A 1 75 ? -11.977 -0.257 13.174 1.00 89.25 75 GLY A CA 1
ATOM 563 C C . GLY A 1 75 ? -11.281 1.092 13.026 1.00 89.25 75 GLY A C 1
ATOM 564 O O . GLY A 1 75 ? -10.153 1.256 13.481 1.00 89.25 75 GLY A O 1
ATOM 565 N N . GLU A 1 76 ? -11.935 2.073 12.422 1.00 91.25 76 GLU A N 1
ATOM 566 C CA . GLU A 1 76 ? -11.398 3.427 12.296 1.00 91.25 76 GLU A CA 1
ATOM 567 C C . GLU A 1 76 ? -12.129 4.392 13.219 1.00 91.25 76 GLU A C 1
ATOM 569 O O . GLU A 1 76 ? -13.353 4.488 13.207 1.00 91.25 76 GLU A O 1
ATOM 574 N N . ILE A 1 77 ? -11.365 5.118 14.026 1.00 92.38 77 ILE A N 1
ATOM 575 C CA . ILE A 1 77 ? -11.857 6.179 14.886 1.00 92.38 77 ILE A CA 1
ATOM 576 C C . ILE A 1 77 ? -11.921 7.461 14.064 1.00 92.38 77 ILE A C 1
ATOM 578 O O . ILE A 1 77 ? -10.897 7.994 13.635 1.00 92.38 77 ILE A O 1
ATOM 582 N N . LYS A 1 78 ? -13.136 7.981 13.895 1.00 88.31 78 LYS A N 1
ATOM 583 C CA . LYS A 1 78 ? -13.405 9.254 13.221 1.00 88.31 78 LYS A CA 1
ATOM 584 C C . LYS A 1 78 ? -14.048 10.242 14.190 1.00 88.31 78 LYS A C 1
ATOM 586 O O . LYS A 1 78 ? -14.606 9.869 15.222 1.00 88.31 78 LYS A O 1
ATOM 591 N N . ARG A 1 79 ? -13.979 11.532 13.843 1.00 86.25 79 ARG A N 1
ATOM 592 C CA . ARG A 1 79 ? -14.727 12.620 14.514 1.00 86.25 79 ARG A CA 1
ATOM 593 C C . ARG A 1 79 ? -14.509 12.699 16.035 1.00 86.25 79 ARG A C 1
ATOM 595 O O . ARG A 1 79 ? -15.386 13.136 16.783 1.00 86.25 79 ARG A O 1
ATOM 602 N N . LEU A 1 80 ? -13.325 12.284 16.490 1.00 91.00 80 LEU A N 1
ATOM 603 C CA . LEU A 1 80 ? -12.924 12.395 17.885 1.00 91.00 80 LEU A CA 1
ATOM 604 C C . LEU A 1 80 ? -12.668 13.868 18.219 1.00 91.00 80 LEU A C 1
ATOM 606 O O . LEU A 1 80 ? -11.724 14.476 17.718 1.00 91.00 80 LEU A O 1
ATOM 610 N N . GLY A 1 81 ? -13.517 14.438 19.067 1.00 91.25 81 GLY A N 1
ATOM 611 C CA . GLY A 1 81 ? -13.520 15.867 19.347 1.00 91.25 81 GLY A CA 1
ATOM 612 C C . GLY A 1 81 ? -13.997 16.182 20.758 1.00 91.25 81 GLY A C 1
ATOM 613 O O . GLY A 1 81 ? -14.798 15.454 21.337 1.00 91.25 81 GLY A O 1
ATOM 614 N N . VAL A 1 82 ? -13.501 17.280 21.329 1.00 93.81 82 VAL A N 1
ATOM 615 C CA . VAL A 1 82 ? -13.940 17.808 22.631 1.00 93.81 82 VAL A CA 1
ATOM 616 C C . VAL A 1 82 ? -14.127 19.308 22.495 1.00 93.81 82 VAL A C 1
ATOM 618 O O . VAL A 1 82 ? -13.232 19.969 21.963 1.00 93.81 82 VAL A O 1
ATOM 621 N N . GLN A 1 83 ? -15.237 19.848 23.008 1.00 91.56 83 GLN A N 1
ATOM 622 C CA . GLN A 1 83 ? -15.477 21.294 23.013 1.00 91.56 83 GLN A CA 1
ATOM 623 C C . GLN A 1 83 ? -14.243 22.050 23.534 1.00 91.56 83 GLN A C 1
ATOM 625 O O . GLN A 1 83 ? -13.725 21.666 24.591 1.00 91.56 83 GLN A O 1
ATOM 630 N N . PRO A 1 84 ? -13.773 23.108 22.844 1.00 89.38 84 PRO A N 1
ATOM 631 C CA . PRO A 1 84 ? -12.553 23.828 23.214 1.00 89.38 84 PRO A CA 1
ATOM 632 C C . PRO A 1 84 ? -12.483 24.233 24.694 1.00 89.38 84 PRO A C 1
ATOM 634 O O . PRO A 1 84 ? -11.456 24.049 25.346 1.00 89.38 84 PRO A O 1
ATOM 637 N N . GLU A 1 85 ? -13.596 24.685 25.274 1.00 89.12 85 GLU A N 1
ATOM 638 C CA . GLU A 1 85 ? -13.700 25.148 26.666 1.00 89.12 85 GLU A CA 1
ATOM 639 C C . GLU A 1 85 ? -13.629 24.006 27.706 1.00 89.12 85 GLU A C 1
ATOM 641 O O . GLU A 1 85 ? -13.436 24.232 28.911 1.00 89.12 85 GLU A O 1
ATOM 646 N N . LEU A 1 86 ? -13.791 22.764 27.245 1.00 89.44 86 LEU A N 1
ATOM 647 C CA . LEU A 1 86 ? -13.818 21.538 28.044 1.00 89.44 86 LEU A CA 1
ATOM 648 C C . LEU A 1 86 ? -12.604 20.628 27.786 1.00 89.44 86 LEU A C 1
ATOM 650 O O . LEU A 1 86 ? -12.479 19.565 28.401 1.00 89.44 86 LEU A O 1
ATOM 654 N N . GLN A 1 87 ? -11.678 21.044 26.918 1.00 89.19 87 GLN A N 1
ATOM 655 C CA . GLN A 1 87 ? -10.429 20.328 26.666 1.00 89.19 87 GLN A CA 1
ATOM 656 C C . GLN A 1 87 ? -9.544 20.257 27.921 1.00 89.19 87 GLN A C 1
ATOM 658 O O . GLN A 1 87 ? -9.726 20.979 28.901 1.00 89.19 87 GLN A O 1
ATOM 663 N N . ARG A 1 88 ? -8.569 19.336 27.903 1.00 88.31 88 ARG A N 1
ATOM 664 C CA . ARG A 1 88 ? -7.608 19.095 29.004 1.00 88.31 88 ARG A CA 1
ATOM 665 C C . ARG A 1 88 ? -8.242 18.646 30.335 1.00 88.31 88 ARG A C 1
ATOM 667 O O . ARG A 1 88 ? -7.564 18.617 31.355 1.00 88.31 88 ARG A O 1
ATOM 674 N N . ARG A 1 89 ? -9.506 18.201 30.315 1.00 92.00 89 ARG A N 1
ATOM 675 C CA . ARG A 1 89 ? -10.225 17.587 31.457 1.00 92.00 89 ARG A CA 1
ATOM 676 C C . ARG A 1 89 ? -10.302 16.054 31.397 1.00 92.00 89 ARG A C 1
ATOM 678 O O . ARG A 1 89 ? -11.040 15.434 32.154 1.00 92.00 89 ARG A O 1
ATOM 685 N N . GLY A 1 90 ? -9.578 15.436 30.462 1.00 92.19 90 GLY A N 1
ATOM 686 C CA . GLY A 1 90 ? -9.586 13.984 30.238 1.00 92.19 90 GLY A CA 1
ATOM 687 C C . GLY A 1 90 ? -10.741 13.462 29.371 1.00 92.19 90 GLY A C 1
ATOM 688 O O . GLY A 1 90 ? -10.855 12.254 29.190 1.00 92.19 90 GLY A O 1
ATOM 689 N N . TYR A 1 91 ? -11.588 14.329 28.802 1.00 95.25 91 TYR A N 1
ATOM 690 C CA . TYR A 1 91 ? -12.754 13.901 28.007 1.00 95.25 91 TYR A CA 1
ATOM 691 C C . TYR A 1 91 ? -12.371 13.183 26.714 1.00 95.25 91 TYR A C 1
ATOM 693 O O . TYR A 1 91 ? -12.984 12.168 26.398 1.00 95.25 91 TYR A O 1
ATOM 701 N N . GLY A 1 92 ? -11.308 13.632 26.038 1.00 93.19 92 GLY A N 1
ATOM 702 C CA . GLY A 1 92 ? -10.784 12.956 24.847 1.00 93.19 92 GLY A CA 1
ATOM 703 C C . GLY A 1 92 ? -10.339 11.525 25.151 1.00 93.19 92 GLY A C 1
ATOM 704 O O . GLY A 1 92 ? -10.762 10.603 24.470 1.00 93.19 92 GLY A O 1
ATOM 705 N N . GLY A 1 93 ? -9.588 11.322 26.240 1.00 94.69 93 GLY A N 1
ATOM 706 C CA . GLY A 1 93 ? -9.171 9.984 26.678 1.00 94.69 93 GLY A CA 1
ATOM 707 C C . GLY A 1 93 ? -10.339 9.091 27.098 1.00 94.69 93 GLY A C 1
ATOM 708 O O . GLY A 1 93 ? -10.350 7.907 26.783 1.00 94.69 93 GLY A O 1
ATOM 709 N N . ARG A 1 94 ? -11.367 9.653 27.750 1.00 96.25 94 ARG A N 1
ATOM 710 C CA . ARG A 1 94 ? -12.581 8.894 28.094 1.00 96.25 94 ARG A CA 1
ATOM 711 C C . ARG A 1 94 ? -13.366 8.459 26.857 1.00 96.25 94 ARG A C 1
ATOM 713 O O . ARG A 1 94 ? -13.823 7.322 26.823 1.00 96.25 94 ARG A O 1
ATOM 720 N N . MET A 1 95 ? -13.520 9.340 25.866 1.00 96.75 95 MET A N 1
ATOM 721 C CA . MET A 1 95 ? -14.169 8.996 24.598 1.00 96.75 95 MET A CA 1
ATOM 722 C C . MET A 1 95 ? -13.348 7.953 23.830 1.00 96.75 95 MET A C 1
ATOM 724 O O . MET A 1 95 ? -13.892 6.933 23.422 1.00 96.75 95 MET A O 1
ATOM 728 N N . LEU A 1 96 ? -12.031 8.151 23.718 1.00 96.38 96 LEU A N 1
ATOM 729 C CA . LEU A 1 96 ? -11.113 7.217 23.063 1.00 96.38 96 LEU A CA 1
ATOM 730 C C . LEU A 1 96 ? -11.189 5.811 23.676 1.00 96.38 96 LEU A C 1
ATOM 732 O O . LEU A 1 96 ? -11.407 4.842 22.956 1.00 96.38 96 LEU A O 1
ATOM 736 N N . GLY A 1 97 ? -11.124 5.703 25.007 1.00 95.44 97 GLY A N 1
ATOM 737 C CA . GLY A 1 97 ? -11.254 4.418 25.700 1.00 95.44 97 GLY A CA 1
ATOM 738 C C . GLY A 1 97 ? -12.598 3.725 25.449 1.00 95.44 97 GLY A C 1
ATOM 739 O O . GLY A 1 97 ? -12.647 2.499 25.357 1.00 95.44 97 GLY A O 1
ATOM 740 N N . LYS A 1 98 ? -13.688 4.488 25.278 1.00 95.56 98 LYS A N 1
ATOM 741 C CA . LYS A 1 98 ? -14.996 3.919 24.928 1.00 95.56 98 LYS A CA 1
ATOM 742 C C . LYS A 1 98 ? -15.033 3.376 23.500 1.00 95.56 98 LYS A C 1
ATOM 744 O O . LYS A 1 98 ? -15.608 2.314 23.273 1.00 95.56 98 LYS A O 1
ATOM 749 N N . LEU A 1 99 ? -14.410 4.073 22.554 1.00 95.12 99 LEU A N 1
ATOM 750 C CA . LEU A 1 99 ? -14.301 3.605 21.171 1.00 95.12 99 LEU A CA 1
ATOM 751 C C . LEU A 1 99 ? -13.399 2.366 21.071 1.00 95.12 99 LEU A C 1
ATOM 753 O O . LEU A 1 99 ? -13.737 1.432 20.354 1.00 95.12 99 LEU A O 1
ATOM 757 N N . GLU A 1 100 ? -12.310 2.301 21.842 1.00 94.94 100 GLU A N 1
ATOM 758 C CA . GLU A 1 100 ? -11.453 1.109 21.946 1.00 94.94 100 GLU A CA 1
ATOM 759 C C . GLU A 1 100 ? -12.200 -0.102 22.516 1.00 94.94 100 GLU A C 1
ATOM 761 O O . GLU A 1 100 ? -12.105 -1.208 21.980 1.00 94.94 100 GLU A O 1
ATOM 766 N N . GLU A 1 101 ? -12.961 0.100 23.598 1.00 93.44 101 GLU A N 1
ATOM 767 C CA . GLU A 1 101 ? -13.853 -0.921 24.153 1.00 93.44 101 GLU A CA 1
ATOM 768 C C . GLU A 1 101 ? -14.825 -1.413 23.086 1.00 93.44 101 GLU A C 1
ATOM 770 O O . GLU A 1 101 ? -14.939 -2.622 22.867 1.00 93.44 101 GLU A O 1
ATOM 775 N N . ARG A 1 102 ? -15.462 -0.484 22.368 1.00 90.50 102 ARG A N 1
ATOM 776 C CA . ARG A 1 102 ? -16.433 -0.857 21.350 1.00 90.50 102 ARG A CA 1
ATOM 777 C C . ARG A 1 102 ? -15.795 -1.581 20.172 1.00 90.50 102 ARG A C 1
ATOM 779 O O . ARG A 1 102 ? -16.353 -2.563 19.694 1.00 90.50 102 ARG A O 1
ATOM 786 N N . GLY A 1 103 ? -14.602 -1.172 19.751 1.00 89.00 103 GLY A N 1
ATOM 787 C CA . GLY A 1 103 ? -13.862 -1.859 18.698 1.00 89.00 103 GLY A CA 1
ATOM 788 C C . GLY A 1 103 ? -13.554 -3.313 19.051 1.00 89.00 103 GLY A C 1
ATOM 789 O O . GLY A 1 103 ? -13.696 -4.198 18.209 1.00 89.00 103 GLY A O 1
ATOM 790 N N . ARG A 1 104 ? -13.235 -3.586 20.322 1.00 89.06 104 ARG A N 1
ATOM 791 C CA . ARG A 1 104 ? -13.056 -4.954 20.826 1.00 89.06 104 ARG A CA 1
ATOM 792 C C . ARG A 1 104 ? -14.355 -5.759 20.793 1.00 89.06 104 ARG A C 1
ATOM 794 O O . ARG A 1 104 ? -14.333 -6.916 20.381 1.00 89.06 104 ARG A O 1
ATOM 801 N N . GLU A 1 105 ? -15.472 -5.168 21.213 1.00 87.38 105 GLU A N 1
ATOM 802 C CA . GLU A 1 105 ? -16.792 -5.818 21.189 1.00 87.38 105 GLU A CA 1
ATOM 803 C C . GLU A 1 105 ? -17.275 -6.121 19.763 1.00 87.38 105 GLU A C 1
ATOM 805 O O . GLU A 1 105 ? -17.912 -7.149 19.537 1.00 87.38 105 GLU A O 1
ATOM 810 N N . LEU A 1 106 ? -16.934 -5.258 18.803 1.00 83.06 106 LEU A N 1
ATOM 811 C CA . LEU A 1 106 ? -17.190 -5.453 17.373 1.00 83.06 106 LEU A CA 1
ATOM 812 C C . LEU A 1 106 ? -16.240 -6.478 16.726 1.00 83.06 106 LEU A C 1
ATOM 814 O O . LEU A 1 106 ? -16.445 -6.873 15.582 1.00 83.06 106 LEU A O 1
ATOM 818 N N . GLY A 1 107 ? -15.229 -6.954 17.458 1.00 84.19 107 GLY A N 1
ATOM 819 C CA . GLY A 1 107 ? -14.308 -7.996 17.007 1.00 84.19 107 GLY A CA 1
ATOM 820 C C . GLY A 1 107 ? -13.084 -7.491 16.243 1.00 84.19 107 GLY A C 1
ATOM 821 O O . GLY A 1 107 ? -12.314 -8.319 15.746 1.00 84.19 107 GLY A O 1
ATOM 822 N N . TYR A 1 108 ? -12.856 -6.175 16.183 1.00 86.81 108 TYR A N 1
ATOM 823 C CA . TYR A 1 108 ? -11.652 -5.622 15.569 1.00 86.81 108 TYR A CA 1
ATOM 824 C C . TYR A 1 108 ? -10.404 -6.031 16.351 1.00 86.81 108 TYR A C 1
ATOM 826 O O . TYR A 1 108 ? -10.403 -6.151 17.579 1.00 86.81 108 TYR A O 1
ATOM 834 N N . ARG A 1 109 ? -9.316 -6.253 15.615 1.00 87.56 109 ARG A N 1
ATOM 835 C CA . ARG A 1 109 ? -7.993 -6.531 16.185 1.00 87.56 109 ARG A CA 1
ATOM 836 C C . ARG A 1 109 ? -7.238 -5.234 16.434 1.00 87.56 109 ARG A C 1
ATOM 838 O O . ARG A 1 109 ? -6.588 -5.094 17.467 1.00 87.56 109 ARG A O 1
ATOM 845 N N . ILE A 1 110 ? -7.379 -4.295 15.504 1.00 90.88 110 ILE A N 1
ATOM 846 C CA . ILE A 1 110 ? -6.721 -2.993 15.511 1.00 90.88 110 ILE A CA 1
ATOM 847 C C . ILE A 1 110 ? -7.799 -1.914 15.459 1.00 90.88 110 ILE A C 1
ATOM 849 O O . ILE A 1 110 ? -8.785 -2.051 14.733 1.00 90.88 110 ILE A O 1
ATOM 853 N N . VAL A 1 111 ? -7.591 -0.831 16.198 1.00 93.44 111 VAL A N 1
ATOM 854 C CA . VAL A 1 111 ? -8.248 0.445 15.914 1.00 93.44 111 VAL A CA 1
ATOM 855 C C . VAL A 1 111 ? -7.224 1.427 15.374 1.00 93.44 111 VAL A C 1
ATOM 857 O O . VAL A 1 111 ? -6.097 1.488 15.868 1.00 93.44 111 VAL A O 1
ATOM 860 N N . CYS A 1 112 ? -7.599 2.180 14.348 1.00 93.69 112 CYS A N 1
ATOM 861 C CA . CYS A 1 112 ? -6.755 3.214 13.772 1.00 93.69 112 CYS A CA 1
ATOM 862 C C . CYS A 1 112 ? -7.429 4.579 13.809 1.00 93.69 112 CYS A C 1
ATOM 864 O O . CYS A 1 112 ? -8.647 4.675 13.904 1.00 93.69 112 CYS A O 1
ATOM 866 N N . ALA A 1 113 ? -6.635 5.635 13.713 1.00 91.50 113 ALA A N 1
ATOM 867 C CA . ALA A 1 113 ? -7.119 6.994 13.572 1.00 91.50 113 ALA A CA 1
ATOM 868 C C . ALA A 1 113 ? -6.214 7.771 12.621 1.00 91.50 113 ALA A C 1
ATOM 870 O O . ALA A 1 113 ? -4.990 7.626 12.649 1.00 91.50 113 ALA A O 1
ATOM 871 N N . GLU A 1 114 ? -6.832 8.621 11.818 1.00 85.94 114 GLU A N 1
ATOM 872 C CA . GLU A 1 114 ? -6.154 9.571 10.952 1.00 85.94 114 GLU A CA 1
ATOM 873 C C . GLU A 1 114 ? -6.158 10.956 11.604 1.00 85.94 114 GLU A C 1
ATOM 875 O O . GLU A 1 114 ? -7.156 11.383 12.192 1.00 85.94 114 GLU A O 1
ATOM 880 N N . THR A 1 115 ? -5.042 11.675 11.526 1.00 85.06 115 THR A N 1
ATOM 881 C CA . THR A 1 115 ? -4.965 13.064 11.992 1.00 85.06 115 THR A CA 1
ATOM 882 C C . THR A 1 115 ? -4.043 13.897 11.116 1.00 85.06 115 THR A C 1
ATOM 884 O O . THR A 1 115 ? -3.165 13.368 10.434 1.00 85.06 115 THR A O 1
ATOM 887 N N . SER A 1 116 ? -4.197 15.221 11.168 1.00 80.06 116 SER A N 1
ATOM 888 C CA . SER A 1 116 ? -3.296 16.139 10.473 1.00 80.06 116 SER A CA 1
ATOM 889 C C . SER A 1 116 ? -1.855 15.933 10.942 1.00 80.06 116 SER A C 1
ATOM 891 O O . SER A 1 116 ? -1.616 15.732 12.134 1.00 80.06 116 SER A O 1
ATOM 893 N N . GLY A 1 117 ? -0.887 16.089 10.047 1.00 77.88 117 GLY A N 1
ATOM 894 C CA . GLY A 1 117 ? 0.544 16.045 10.346 1.00 77.88 117 GLY A CA 1
ATOM 895 C C . GLY A 1 117 ? 1.065 17.244 11.131 1.00 77.88 117 GLY A C 1
ATOM 896 O O . GLY A 1 117 ? 2.178 17.192 11.653 1.00 77.88 117 GLY A O 1
ATOM 897 N N . ARG A 1 118 ? 0.256 18.297 11.293 1.00 79.12 118 ARG A N 1
ATOM 898 C CA . ARG A 1 118 ? 0.577 19.421 12.178 1.00 79.12 118 ARG A CA 1
ATOM 899 C C . ARG A 1 118 ? 0.444 18.998 13.649 1.00 79.12 118 ARG A C 1
ATOM 901 O O . ARG A 1 118 ? -0.486 18.256 13.975 1.00 79.12 118 ARG A O 1
ATOM 908 N N . PRO A 1 119 ? 1.320 19.490 14.547 1.00 75.12 119 PRO A N 1
ATOM 909 C CA . PRO A 1 119 ? 1.184 19.249 15.980 1.00 75.12 119 PRO A CA 1
ATOM 910 C C . PRO A 1 119 ? -0.218 19.623 16.472 1.00 75.12 119 PRO A C 1
ATOM 912 O O . PRO A 1 119 ? -0.683 20.739 16.243 1.00 75.12 119 PRO A O 1
ATOM 915 N N . SER A 1 120 ? -0.900 18.685 17.129 1.00 80.00 120 SER A N 1
ATOM 916 C CA . SER A 1 120 ? -2.281 18.865 17.582 1.00 80.00 120 SER A CA 1
ATOM 917 C C . SER A 1 120 ? -2.556 18.116 18.884 1.00 80.00 120 SER A C 1
ATOM 919 O O . SER A 1 120 ? -1.888 17.134 19.215 1.00 80.00 120 SER A O 1
ATOM 921 N N . ALA A 1 121 ? -3.603 18.535 19.601 1.00 82.75 121 ALA A N 1
ATOM 922 C CA . ALA A 1 121 ? -4.068 17.845 20.807 1.00 82.75 121 ALA A CA 1
ATOM 923 C C . ALA A 1 121 ? -4.477 16.382 20.538 1.00 82.75 121 ALA A C 1
ATOM 925 O O . ALA A 1 121 ? -4.408 15.549 21.440 1.00 82.75 121 ALA A O 1
ATOM 926 N N . ALA A 1 122 ? -4.881 16.058 19.303 1.00 84.56 122 ALA A N 1
ATOM 927 C CA . ALA A 1 122 ? -5.178 14.691 18.889 1.00 84.56 122 ALA A CA 1
ATOM 928 C C . ALA A 1 122 ? -3.904 13.831 18.817 1.00 84.56 122 ALA A C 1
ATOM 930 O O . ALA A 1 122 ? -3.894 12.724 19.347 1.00 84.56 122 ALA A O 1
ATOM 931 N N . GLN A 1 123 ? -2.811 14.352 18.244 1.00 86.75 123 GLN A N 1
ATOM 932 C CA . GLN A 1 123 ? -1.526 13.641 18.225 1.00 86.75 123 GLN A CA 1
ATOM 933 C C . GLN A 1 123 ? -0.998 13.381 19.645 1.00 86.75 123 GLN A C 1
ATOM 935 O O . GLN A 1 123 ? -0.536 12.278 19.933 1.00 86.75 123 GLN A O 1
ATOM 940 N N . GLU A 1 124 ? -1.109 14.365 20.547 1.00 88.19 124 GLU A N 1
ATOM 941 C CA . GLU A 1 124 ? -0.738 14.193 21.962 1.00 88.19 124 GLU A CA 1
ATOM 942 C C . GLU A 1 124 ? -1.582 13.112 22.652 1.00 88.19 124 GLU A C 1
ATOM 944 O O . GLU A 1 124 ? -1.057 12.313 23.430 1.00 88.19 124 GLU A O 1
ATOM 949 N N . LEU A 1 125 ? -2.886 13.068 22.359 1.00 90.62 125 LEU A N 1
ATOM 950 C CA . LEU A 1 125 ? -3.795 12.068 22.908 1.00 90.62 125 LEU A CA 1
ATOM 951 C C . LEU A 1 125 ? -3.427 10.652 22.448 1.00 90.62 125 LEU A C 1
ATOM 953 O O . LEU A 1 125 ? -3.339 9.758 23.290 1.00 90.62 125 LEU A O 1
ATOM 957 N N . PHE A 1 126 ? -3.192 10.445 21.149 1.00 91.56 126 PHE A N 1
ATOM 958 C CA . PHE A 1 126 ? -2.820 9.131 20.616 1.00 91.56 126 PHE A CA 1
ATOM 959 C C . PHE A 1 126 ? -1.452 8.674 21.132 1.00 91.56 126 PHE A C 1
ATOM 961 O O . PHE A 1 126 ? -1.333 7.553 21.627 1.00 91.56 126 PHE A O 1
ATOM 968 N N . ALA A 1 127 ? -0.450 9.561 21.127 1.00 87.56 127 ALA A N 1
ATOM 969 C CA . ALA A 1 127 ? 0.880 9.257 21.657 1.00 87.56 127 ALA A CA 1
ATOM 970 C C . ALA A 1 127 ? 0.851 8.877 23.150 1.00 87.56 127 ALA A C 1
ATOM 972 O O . ALA A 1 127 ? 1.622 8.029 23.592 1.00 87.56 127 ALA A O 1
ATOM 973 N N . GLY A 1 128 ? -0.055 9.474 23.931 1.00 89.75 128 GLY A N 1
ATOM 974 C CA . GLY A 1 128 ? -0.259 9.137 25.342 1.00 89.75 128 GLY A CA 1
ATOM 975 C C . GLY A 1 128 ? -1.105 7.883 25.603 1.00 89.75 128 GLY A C 1
ATOM 976 O O . GLY A 1 128 ? -1.247 7.506 26.764 1.00 89.75 128 GLY A O 1
ATOM 977 N N . SER A 1 129 ? -1.675 7.256 24.567 1.00 90.44 129 SER A N 1
ATOM 978 C CA . SER A 1 129 ? -2.663 6.168 24.690 1.00 90.44 129 SER A CA 1
ATOM 979 C C . SER A 1 129 ? -2.217 4.854 24.035 1.00 90.44 129 SER A C 1
ATOM 981 O O . SER A 1 129 ? -3.068 4.047 23.665 1.00 90.44 129 SER A O 1
ATOM 983 N N . GLU A 1 130 ? -0.903 4.628 23.907 1.00 89.88 130 GLU A N 1
ATOM 984 C CA . GLU A 1 130 ? -0.294 3.417 23.314 1.00 89.88 130 GLU A CA 1
ATOM 985 C C . GLU A 1 130 ? -0.610 3.214 21.821 1.00 89.88 130 GLU A C 1
ATOM 987 O O . GLU A 1 130 ? -0.598 2.089 21.328 1.00 89.88 130 GLU A O 1
ATOM 992 N N . TYR A 1 131 ? -0.904 4.292 21.089 1.00 92.88 131 TYR A N 1
ATOM 993 C CA . TYR A 1 131 ? -0.965 4.225 19.632 1.00 92.88 131 TYR A CA 1
ATOM 994 C C . TYR A 1 131 ? 0.428 4.388 19.042 1.00 92.88 131 TYR A C 1
ATOM 996 O O . TYR A 1 131 ? 1.193 5.271 19.438 1.00 92.88 131 TYR A O 1
ATOM 1004 N N . GLU A 1 132 ? 0.706 3.595 18.018 1.00 91.44 132 GLU A N 1
ATOM 1005 C CA . GLU A 1 132 ? 1.918 3.687 17.220 1.00 91.44 132 GLU A CA 1
ATOM 1006 C C . GLU A 1 132 ? 1.615 4.352 15.880 1.00 91.44 132 GLU A C 1
ATOM 1008 O O . GLU A 1 132 ? 0.530 4.198 15.314 1.00 91.44 132 GLU A O 1
ATOM 1013 N N . VAL A 1 133 ? 2.580 5.111 15.364 1.00 90.81 133 VAL A N 1
ATOM 1014 C CA . VAL A 1 133 ? 2.494 5.654 14.007 1.00 90.81 133 VAL A CA 1
ATOM 1015 C C . VAL A 1 133 ? 2.885 4.547 13.042 1.00 90.81 133 VAL A C 1
ATOM 1017 O O . VAL A 1 133 ? 4.024 4.087 13.096 1.00 90.81 133 VAL A O 1
ATOM 1020 N N . PHE A 1 134 ? 1.975 4.153 12.155 1.00 87.44 134 PHE A N 1
ATOM 1021 C CA . PHE A 1 134 ? 2.274 3.147 11.129 1.00 87.44 134 PHE A CA 1
ATOM 1022 C C . PHE A 1 134 ? 2.375 3.733 9.720 1.00 87.44 134 PHE A C 1
ATOM 1024 O O . PHE A 1 134 ? 2.944 3.084 8.849 1.00 87.44 134 PHE A O 1
ATOM 1031 N N . ASP A 1 135 ? 1.865 4.949 9.492 1.00 83.44 135 ASP A N 1
ATOM 1032 C CA . ASP A 1 135 ? 1.996 5.627 8.202 1.00 83.44 135 ASP A CA 1
ATOM 1033 C C . ASP A 1 135 ? 2.010 7.161 8.343 1.00 83.44 135 ASP A C 1
ATOM 1035 O O . ASP A 1 135 ? 1.432 7.738 9.273 1.00 83.44 135 ASP A O 1
ATOM 1039 N N . ARG A 1 136 ? 2.700 7.825 7.413 1.00 86.38 136 ARG A N 1
ATOM 1040 C CA . ARG A 1 136 ? 2.742 9.282 7.250 1.00 86.38 136 ARG A CA 1
ATOM 1041 C C . ARG A 1 136 ? 2.660 9.601 5.767 1.00 86.38 136 ARG A C 1
ATOM 1043 O O . ARG A 1 136 ? 3.563 9.257 5.013 1.00 86.38 136 ARG A O 1
ATOM 1050 N N . GLN A 1 137 ? 1.624 10.332 5.380 1.00 77.56 137 GLN A N 1
ATOM 1051 C CA . GLN A 1 137 ? 1.387 10.707 3.990 1.00 77.56 137 GLN A CA 1
ATOM 1052 C C . GLN A 1 137 ? 1.496 12.222 3.816 1.00 77.56 137 GLN A C 1
ATOM 1054 O O . GLN A 1 137 ? 1.248 12.992 4.749 1.00 77.56 137 GLN A O 1
ATOM 1059 N N . SER A 1 138 ? 1.904 12.654 2.623 1.00 75.38 138 SER A N 1
ATOM 1060 C CA . SER A 1 138 ? 1.969 14.064 2.240 1.00 75.38 138 SER A CA 1
ATOM 1061 C C . SER A 1 138 ? 1.493 14.221 0.801 1.00 75.38 138 SER A C 1
ATOM 1063 O O . SER A 1 138 ? 2.276 14.030 -0.126 1.00 75.38 138 SER A O 1
ATOM 1065 N N . ASN A 1 139 ? 0.229 14.605 0.621 1.00 54.59 139 ASN A N 1
ATOM 1066 C CA . ASN A 1 139 ? -0.397 14.780 -0.690 1.00 54.59 139 ASN A CA 1
ATOM 1067 C C . ASN A 1 139 ? -0.778 16.254 -0.875 1.00 54.59 139 ASN A C 1
ATOM 1069 O O . ASN A 1 139 ? -1.460 16.831 -0.032 1.00 54.59 139 ASN A O 1
ATOM 1073 N N . GLY A 1 140 ? -0.312 16.897 -1.952 1.00 58.75 140 GLY A N 1
ATOM 1074 C CA . GLY A 1 140 ? -0.705 18.277 -2.285 1.00 58.75 140 GLY A CA 1
ATOM 1075 C C . GLY A 1 140 ? -0.395 19.331 -1.207 1.00 58.75 140 GLY A C 1
ATOM 1076 O O . GLY A 1 140 ? -1.096 20.334 -1.114 1.00 58.75 140 GLY A O 1
ATOM 1077 N N . GLY A 1 141 ? 0.623 19.108 -0.364 1.00 63.28 141 GLY A N 1
ATOM 1078 C CA . GLY A 1 141 ? 0.970 19.997 0.757 1.00 63.28 141 GLY A CA 1
ATOM 1079 C C . GLY A 1 141 ? 0.174 19.756 2.048 1.00 63.28 141 GLY A C 1
ATOM 1080 O O . GLY A 1 141 ? 0.427 20.422 3.056 1.00 63.28 141 GLY A O 1
ATOM 1081 N N . VAL A 1 142 ? -0.742 18.785 2.053 1.00 63.09 142 VAL A N 1
ATOM 1082 C CA . VAL A 1 142 ? -1.435 18.302 3.250 1.00 63.09 142 VAL A CA 1
ATOM 1083 C C . VAL A 1 142 ? -0.680 17.094 3.782 1.00 63.09 142 VAL A C 1
ATOM 1085 O O . VAL A 1 142 ? -0.525 16.089 3.093 1.00 63.09 142 VAL A O 1
ATOM 1088 N N . SER A 1 143 ? -0.184 17.204 5.014 1.00 75.88 143 SER A N 1
ATOM 1089 C CA . SER A 1 143 ? 0.421 16.076 5.716 1.00 75.88 143 SER A CA 1
ATOM 1090 C C . SER A 1 143 ? -0.603 15.433 6.636 1.00 75.88 143 SER A C 1
ATOM 1092 O O . SER A 1 143 ? -1.310 16.140 7.357 1.00 75.88 143 SER A O 1
ATOM 1094 N N . THR A 1 144 ? -0.599 14.107 6.659 1.00 80.12 144 THR A N 1
ATOM 1095 C CA . THR A 1 144 ? -1.462 13.257 7.473 1.00 80.12 144 THR A CA 1
ATOM 1096 C C . THR A 1 144 ? -0.619 12.210 8.199 1.00 80.12 144 THR A C 1
ATOM 1098 O O . THR A 1 144 ? 0.405 11.749 7.692 1.00 80.12 144 THR A O 1
ATOM 1101 N N . VAL A 1 145 ? -1.036 11.835 9.408 1.00 85.06 145 VAL A N 1
ATOM 1102 C CA . VAL A 1 145 ? -0.408 10.790 10.222 1.00 85.06 145 VAL A CA 1
ATOM 1103 C C . VAL A 1 145 ? -1.460 9.766 10.616 1.00 85.06 145 VAL A C 1
ATOM 1105 O O . VAL A 1 145 ? -2.502 10.126 11.166 1.00 85.06 145 VAL A O 1
ATOM 1108 N N . MET A 1 146 ? -1.149 8.494 10.377 1.00 88.31 146 MET A N 1
ATOM 1109 C CA . MET A 1 146 ? -1.991 7.365 10.750 1.00 88.31 146 MET A CA 1
ATOM 1110 C C . MET A 1 146 ? -1.467 6.718 12.028 1.00 88.31 146 MET A C 1
ATOM 1112 O O . MET A 1 146 ? -0.305 6.312 12.114 1.00 88.31 146 MET A O 1
ATOM 1116 N N . TYR A 1 147 ? -2.349 6.608 13.014 1.00 92.81 147 TYR A N 1
ATOM 1117 C CA . TYR A 1 147 ? -2.096 5.978 14.303 1.00 92.81 147 TYR A CA 1
ATOM 1118 C C . TYR A 1 147 ? -2.847 4.655 14.393 1.00 92.81 147 TYR A C 1
ATOM 1120 O O . TYR A 1 147 ? -4.002 4.583 13.981 1.00 92.81 147 TYR A O 1
ATOM 1128 N N . GLY A 1 148 ? -2.226 3.621 14.955 1.00 93.50 148 GLY A N 1
ATOM 1129 C CA . GLY A 1 148 ? -2.825 2.300 15.142 1.00 93.50 148 GLY A CA 1
ATOM 1130 C C . GLY A 1 148 ? -2.562 1.751 16.538 1.00 93.50 148 GLY A C 1
ATOM 1131 O O . GLY A 1 148 ? -1.489 1.957 17.099 1.00 93.50 148 GLY A O 1
ATOM 1132 N N . LYS A 1 149 ? -3.547 1.045 17.096 1.00 92.94 149 LYS A N 1
ATOM 1133 C CA . LYS A 1 149 ? -3.438 0.343 18.377 1.00 92.94 149 LYS A CA 1
ATOM 1134 C C . LYS A 1 149 ? -4.129 -1.009 18.308 1.00 92.94 149 LYS A C 1
ATOM 1136 O O . LYS A 1 149 ? -5.260 -1.119 17.834 1.00 92.94 149 LYS A O 1
ATOM 1141 N N . TRP A 1 150 ? -3.479 -2.035 18.842 1.00 90.25 150 TRP A N 1
ATOM 1142 C CA . TRP A 1 150 ? -4.094 -3.341 19.055 1.00 90.25 150 TRP A CA 1
ATOM 1143 C C . TRP A 1 150 ? -5.082 -3.264 20.225 1.00 90.25 150 TRP A C 1
ATOM 1145 O O . TRP A 1 150 ? -4.707 -2.937 21.349 1.00 90.25 150 TRP A O 1
ATOM 1155 N N . VAL A 1 151 ? -6.362 -3.537 19.965 1.00 86.25 151 VAL A N 1
ATOM 1156 C CA . VAL A 1 151 ? -7.423 -3.535 20.997 1.00 86.25 151 VAL A CA 1
ATOM 1157 C C . VAL A 1 151 ? -7.807 -4.936 21.441 1.00 86.25 151 VAL A C 1
ATOM 1159 O O . VAL A 1 151 ? -8.356 -5.114 22.531 1.00 86.25 151 VAL A O 1
ATOM 1162 N N . LYS A 1 152 ? -7.492 -5.936 20.624 1.00 76.06 152 LYS A N 1
ATOM 1163 C CA . LYS A 1 152 ? -7.506 -7.345 21.000 1.00 76.06 152 LYS A CA 1
ATOM 1164 C C . LYS A 1 152 ? -6.072 -7.779 21.279 1.00 76.06 152 LYS A C 1
ATOM 1166 O O . LYS A 1 152 ? -5.152 -7.160 20.744 1.00 76.06 152 LYS A O 1
ATOM 1171 N N . ASP A 1 153 ? -5.901 -8.823 22.091 1.00 66.38 153 ASP A N 1
ATOM 1172 C CA . ASP A 1 153 ? -4.592 -9.447 22.283 1.00 66.38 153 ASP A CA 1
ATOM 1173 C C . ASP A 1 153 ? -3.918 -9.614 20.924 1.00 66.38 153 ASP A C 1
ATOM 1175 O O . ASP A 1 153 ? -4.559 -10.073 19.964 1.00 66.38 153 ASP A O 1
ATOM 1179 N N . LEU A 1 154 ? -2.653 -9.185 20.851 1.00 57.31 154 LEU A N 1
ATOM 1180 C CA . LEU A 1 154 ? -1.825 -9.385 19.674 1.00 57.31 154 LEU A CA 1
ATOM 1181 C C . LEU A 1 154 ? -1.992 -10.856 19.276 1.00 57.31 154 LEU A C 1
ATOM 1183 O O . LEU A 1 154 ? -1.878 -11.718 20.161 1.00 57.31 154 LEU A O 1
ATOM 1187 N N . PRO A 1 155 ? -2.337 -11.171 18.011 1.00 58.47 155 PRO A N 1
ATOM 1188 C CA . PRO A 1 155 ? -2.324 -12.562 17.599 1.00 58.47 155 PRO A CA 1
ATOM 1189 C C . PRO A 1 155 ? -0.959 -13.127 18.006 1.00 58.47 155 PRO A C 1
ATOM 1191 O O . PRO A 1 155 ? 0.044 -12.424 17.841 1.00 58.47 155 PRO A O 1
ATOM 1194 N N . PRO A 1 156 ? -0.916 -14.319 18.626 1.00 64.50 156 PRO A N 1
ATOM 1195 C CA . PRO A 1 156 ? 0.362 -14.907 18.982 1.00 64.50 156 PRO A CA 1
ATOM 1196 C C . PRO A 1 156 ? 1.241 -14.917 17.734 1.00 64.50 156 PRO A C 1
ATOM 1198 O O . PRO A 1 156 ? 0.726 -15.106 16.627 1.00 64.50 156 PRO A O 1
ATOM 1201 N N . GLU A 1 157 ? 2.542 -14.683 17.921 1.00 70.81 157 GLU A N 1
ATOM 1202 C CA . GLU A 1 157 ? 3.519 -14.884 16.851 1.00 70.81 157 GLU A CA 1
ATOM 1203 C C . GLU A 1 157 ? 3.202 -16.216 16.162 1.00 70.81 157 GLU A C 1
ATOM 1205 O O . GLU A 1 157 ? 2.988 -17.212 16.873 1.00 70.81 157 GLU A O 1
ATOM 1210 N N . PRO A 1 158 ? 3.101 -16.235 14.819 1.00 77.00 158 PRO A N 1
ATOM 1211 C CA . PRO A 1 158 ? 2.747 -17.444 14.105 1.00 77.00 158 PRO A CA 1
ATOM 1212 C C . PRO A 1 158 ? 3.708 -18.547 14.526 1.00 77.00 158 PRO A C 1
ATOM 1214 O O . PRO A 1 158 ? 4.928 -18.366 14.610 1.00 77.00 158 PRO A O 1
ATOM 1217 N N . THR A 1 159 ? 3.143 -19.702 14.848 1.00 87.50 159 THR A N 1
ATOM 1218 C CA . THR A 1 159 ? 3.947 -20.866 15.195 1.00 87.50 159 THR A CA 1
ATOM 1219 C C . THR A 1 159 ? 4.879 -21.206 14.026 1.00 87.50 159 THR A C 1
ATOM 1221 O O . THR A 1 159 ? 4.551 -20.928 12.870 1.00 87.50 159 THR A O 1
ATOM 1224 N N . PRO A 1 160 ? 6.034 -21.855 14.269 1.00 90.06 160 PRO A N 1
ATOM 1225 C CA . PRO A 1 160 ? 6.907 -22.292 13.179 1.00 90.06 160 PRO A CA 1
ATOM 1226 C C . PRO A 1 160 ? 6.183 -23.132 12.113 1.00 90.06 160 PRO A C 1
ATOM 1228 O O . PRO A 1 160 ? 6.553 -23.086 10.945 1.00 90.06 160 PRO A O 1
ATOM 1231 N N . GLU A 1 161 ? 5.139 -23.869 12.505 1.00 87.06 161 GLU A N 1
ATOM 1232 C CA . GLU A 1 161 ? 4.281 -24.637 11.599 1.00 87.06 161 GLU A CA 1
ATOM 1233 C C . GLU A 1 161 ? 3.399 -23.736 10.720 1.00 87.06 161 GLU A C 1
ATOM 1235 O O . GLU A 1 161 ? 3.341 -23.936 9.508 1.00 87.06 161 GLU A O 1
ATOM 1240 N N . GLU A 1 162 ? 2.763 -22.711 11.294 1.00 83.31 162 GLU A N 1
ATOM 1241 C CA . GLU A 1 162 ? 1.971 -21.727 10.541 1.00 83.31 162 GLU A CA 1
ATOM 1242 C C . GLU A 1 162 ? 2.842 -20.910 9.582 1.00 83.31 162 GLU A C 1
ATOM 1244 O O . GLU A 1 162 ? 2.452 -20.701 8.434 1.00 83.31 162 GLU A O 1
ATOM 1249 N N . THR A 1 163 ? 4.040 -20.510 10.014 1.00 88.00 163 THR A N 1
ATOM 1250 C CA . THR A 1 163 ? 5.020 -19.817 9.165 1.00 88.00 163 THR A CA 1
ATOM 1251 C C . THR A 1 163 ? 5.469 -20.706 8.009 1.00 88.00 163 THR A C 1
ATOM 1253 O O . THR A 1 163 ? 5.390 -20.290 6.856 1.00 88.00 163 THR A O 1
ATOM 1256 N N . ALA A 1 164 ? 5.851 -21.958 8.284 1.00 90.75 164 ALA A N 1
ATOM 1257 C CA . ALA A 1 164 ? 6.243 -22.905 7.241 1.00 90.75 164 ALA A CA 1
ATOM 1258 C C . ALA A 1 164 ? 5.099 -23.176 6.249 1.00 90.75 164 ALA A C 1
ATOM 1260 O O . ALA A 1 164 ? 5.327 -23.269 5.041 1.00 90.75 164 ALA A O 1
ATOM 1261 N N . LYS A 1 165 ? 3.853 -23.258 6.734 1.00 91.44 165 LYS A N 1
ATOM 1262 C CA . LYS A 1 165 ? 2.678 -23.376 5.868 1.00 91.44 165 LYS A CA 1
ATOM 1263 C C . LYS A 1 165 ? 2.477 -22.125 5.010 1.00 91.44 165 LYS A C 1
ATOM 1265 O O . LYS A 1 165 ? 2.213 -22.256 3.817 1.00 91.44 165 LYS A O 1
ATOM 1270 N N . PHE A 1 166 ? 2.572 -20.929 5.591 1.00 90.06 166 PHE A N 1
ATOM 1271 C CA . PHE A 1 166 ? 2.458 -19.675 4.848 1.00 90.06 166 PHE A CA 1
ATOM 1272 C C . PHE A 1 166 ? 3.512 -19.589 3.739 1.00 90.06 166 PHE A C 1
ATOM 1274 O O . PHE A 1 166 ? 3.162 -19.293 2.601 1.00 90.06 166 PHE A O 1
ATOM 1281 N N . GLU A 1 167 ? 4.770 -19.917 4.037 1.00 89.00 167 GLU A N 1
ATOM 1282 C CA . GLU A 1 167 ? 5.858 -19.947 3.054 1.00 89.00 167 GLU A CA 1
ATOM 1283 C C . GLU A 1 167 ? 5.602 -20.965 1.932 1.00 89.00 167 GLU A C 1
ATOM 1285 O O . GLU A 1 167 ? 5.825 -20.663 0.758 1.00 89.00 167 GLU A O 1
ATOM 1290 N N . ALA A 1 168 ? 5.089 -22.153 2.267 1.00 91.81 168 ALA A N 1
ATOM 1291 C CA . ALA A 1 168 ? 4.722 -23.162 1.277 1.00 91.81 168 ALA A CA 1
ATOM 1292 C C . ALA A 1 168 ? 3.582 -22.679 0.361 1.00 91.81 168 ALA A C 1
ATOM 1294 O O . ALA A 1 168 ? 3.692 -22.786 -0.861 1.00 91.81 168 ALA A O 1
ATOM 1295 N N . ASP A 1 169 ? 2.522 -22.094 0.927 1.00 90.88 169 ASP A N 1
ATOM 1296 C CA . ASP A 1 169 ? 1.412 -21.519 0.158 1.00 90.88 169 ASP A CA 1
ATOM 1297 C C . ASP A 1 169 ? 1.891 -20.346 -0.718 1.00 90.88 169 ASP A C 1
ATOM 1299 O O . ASP A 1 169 ? 1.533 -20.252 -1.895 1.00 90.88 169 ASP A O 1
ATOM 1303 N N . TRP A 1 170 ? 2.774 -19.498 -0.186 1.00 90.62 170 TRP A N 1
ATOM 1304 C CA . TRP A 1 170 ? 3.416 -18.404 -0.917 1.00 90.62 170 TRP A CA 1
ATOM 1305 C C . TRP A 1 170 ? 4.239 -18.906 -2.109 1.00 90.62 170 TRP A C 1
ATOM 1307 O O . TRP A 1 170 ? 4.181 -18.334 -3.198 1.00 90.62 170 TRP A O 1
ATOM 1317 N N . ALA A 1 171 ? 4.951 -20.023 -1.956 1.00 93.12 171 ALA A N 1
ATOM 1318 C CA . ALA A 1 171 ? 5.707 -20.629 -3.047 1.00 93.12 171 ALA A CA 1
ATOM 1319 C C . ALA A 1 171 ? 4.807 -21.150 -4.184 1.00 93.12 171 ALA A C 1
ATOM 1321 O O . ALA A 1 171 ? 5.188 -21.067 -5.354 1.00 93.12 171 ALA A O 1
ATOM 1322 N N . VAL A 1 172 ? 3.614 -21.677 -3.883 1.00 92.94 172 VAL A N 1
ATOM 1323 C CA . VAL A 1 172 ? 2.626 -22.054 -4.916 1.00 92.94 172 VAL A CA 1
ATOM 1324 C C . VAL A 1 172 ? 2.094 -20.802 -5.620 1.00 92.94 172 VAL A C 1
ATOM 1326 O O . VAL A 1 172 ? 2.057 -20.762 -6.850 1.00 92.94 172 VAL A O 1
ATOM 1329 N N . HIS A 1 173 ? 1.741 -19.764 -4.853 1.00 92.50 173 HIS A N 1
ATOM 1330 C CA . HIS A 1 173 ? 1.260 -18.490 -5.392 1.00 92.50 173 HIS A CA 1
ATOM 1331 C C . HIS A 1 173 ? 2.260 -17.861 -6.369 1.00 92.50 173 HIS A C 1
ATOM 1333 O O . HIS A 1 173 ? 1.879 -17.478 -7.474 1.00 92.50 173 HIS A O 1
ATOM 1339 N N . ASN A 1 174 ? 3.544 -17.812 -6.001 1.00 91.62 174 ASN A N 1
ATOM 1340 C CA . ASN A 1 174 ? 4.589 -17.253 -6.859 1.00 91.62 174 ASN A CA 1
ATOM 1341 C C . ASN A 1 174 ? 4.758 -18.052 -8.151 1.00 91.62 174 ASN A C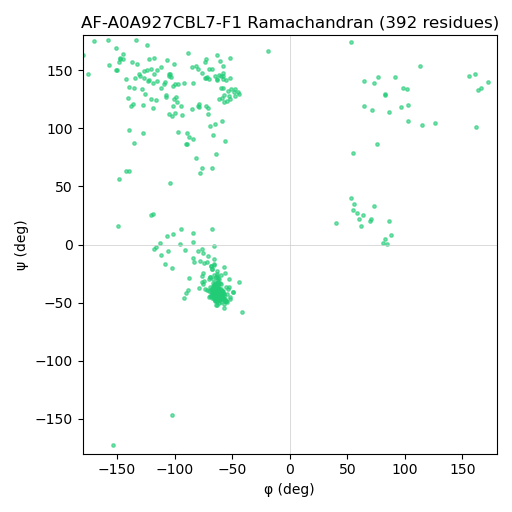 1
ATOM 1343 O O . ASN A 1 174 ? 4.831 -17.454 -9.218 1.00 91.62 174 ASN A O 1
ATOM 1347 N N . ARG A 1 175 ? 4.717 -19.391 -8.095 1.00 95.56 175 ARG A N 1
ATOM 1348 C CA . ARG A 1 175 ? 4.740 -20.223 -9.312 1.00 95.56 175 ARG A CA 1
ATOM 1349 C C . ARG A 1 175 ? 3.566 -19.908 -10.243 1.00 95.56 175 ARG A C 1
ATOM 1351 O O . ARG A 1 175 ? 3.751 -19.847 -11.456 1.00 95.56 175 ARG A O 1
ATOM 1358 N N . LEU A 1 176 ? 2.372 -19.684 -9.691 1.00 94.44 176 LEU A N 1
ATOM 1359 C CA . LEU A 1 176 ? 1.203 -19.258 -10.464 1.00 94.44 176 LEU A CA 1
ATOM 1360 C C . LEU A 1 176 ? 1.370 -17.850 -11.044 1.00 94.44 176 LEU A C 1
ATOM 1362 O O . LEU A 1 176 ? 1.036 -17.638 -12.210 1.00 94.44 176 LEU A O 1
ATOM 1366 N N . GLN A 1 177 ? 1.900 -16.899 -10.271 1.00 91.19 177 GLN A N 1
ATOM 1367 C CA . GLN A 1 177 ? 2.198 -15.559 -10.778 1.00 91.19 177 GLN A CA 1
ATOM 1368 C C . GLN A 1 177 ? 3.225 -15.594 -11.912 1.00 91.19 177 GLN A C 1
ATOM 1370 O O . GLN A 1 177 ? 3.022 -14.939 -12.930 1.00 91.19 177 GLN A O 1
ATOM 1375 N N . ASP A 1 178 ? 4.301 -16.363 -11.768 1.00 92.62 178 ASP A N 1
ATOM 1376 C CA . ASP A 1 178 ? 5.353 -16.471 -12.780 1.00 92.62 178 ASP A CA 1
ATOM 1377 C C . ASP A 1 178 ? 4.823 -17.107 -14.067 1.00 92.62 178 ASP A C 1
ATOM 1379 O O . ASP A 1 178 ? 5.059 -16.584 -15.156 1.00 92.62 178 ASP A O 1
ATOM 1383 N N . TYR A 1 179 ? 4.020 -18.169 -13.948 1.00 95.44 179 TYR A N 1
ATOM 1384 C CA . TYR A 1 179 ? 3.325 -18.766 -15.088 1.00 95.44 179 TYR A CA 1
ATOM 1385 C C . TYR A 1 179 ? 2.395 -17.759 -15.785 1.00 95.44 179 TYR A C 1
ATOM 1387 O O . TYR A 1 179 ? 2.406 -17.633 -17.009 1.00 95.44 179 TYR A O 1
ATOM 1395 N N . THR A 1 180 ? 1.641 -16.982 -15.006 1.00 94.00 180 THR A N 1
ATOM 1396 C CA . THR A 1 180 ? 0.748 -15.928 -15.513 1.00 94.00 180 THR A CA 1
ATOM 1397 C C . THR A 1 180 ? 1.532 -14.852 -16.275 1.00 94.00 180 THR A C 1
ATOM 1399 O O . THR A 1 180 ? 1.179 -14.504 -17.402 1.00 94.00 180 THR A O 1
ATOM 1402 N N . LYS A 1 181 ? 2.641 -14.364 -15.703 1.00 90.75 181 LYS A N 1
ATOM 1403 C CA . LYS A 1 181 ? 3.530 -13.376 -16.336 1.00 90.75 181 LYS A CA 1
ATOM 1404 C C . LYS A 1 181 ? 4.130 -13.906 -17.639 1.00 90.75 181 LYS A C 1
ATOM 1406 O O . LYS A 1 181 ? 4.181 -13.165 -18.618 1.00 90.75 181 LYS A O 1
ATOM 1411 N N . GLN A 1 182 ? 4.536 -15.177 -17.675 1.00 94.38 182 GLN A N 1
ATOM 1412 C CA . GLN A 1 182 ? 5.042 -15.812 -18.892 1.00 94.38 182 GLN A CA 1
ATOM 1413 C C . GLN A 1 182 ? 3.984 -15.816 -20.005 1.00 94.38 182 GLN A C 1
ATOM 1415 O O . GLN A 1 182 ? 4.285 -15.448 -21.138 1.00 94.38 182 GLN A O 1
ATOM 1420 N N . LEU A 1 183 ? 2.733 -16.169 -19.698 1.00 95.56 183 LEU A N 1
ATOM 1421 C CA . LEU A 1 183 ? 1.658 -16.173 -20.695 1.00 95.56 183 LEU A CA 1
ATOM 1422 C C . LEU A 1 183 ? 1.389 -14.774 -21.279 1.00 95.56 183 LEU A C 1
ATOM 1424 O O . LEU A 1 183 ? 1.132 -14.649 -22.479 1.00 95.56 183 LEU A O 1
ATOM 1428 N N . PHE A 1 184 ? 1.496 -13.719 -20.466 1.00 94.06 184 PHE A N 1
ATOM 1429 C CA . PHE A 1 184 ? 1.427 -12.342 -20.963 1.00 94.06 184 PHE A CA 1
ATOM 1430 C C . PHE A 1 184 ? 2.613 -11.983 -21.863 1.00 94.06 184 PHE A C 1
ATOM 1432 O O . PHE A 1 184 ? 2.428 -11.340 -22.894 1.00 94.06 184 PHE A O 1
ATOM 1439 N N . GLN A 1 185 ? 3.825 -12.437 -21.530 1.00 88.62 185 GLN A N 1
ATOM 1440 C CA . GLN A 1 185 ? 5.006 -12.253 -22.386 1.00 88.62 185 GLN A CA 1
ATOM 1441 C C . GLN A 1 185 ? 4.879 -12.992 -23.7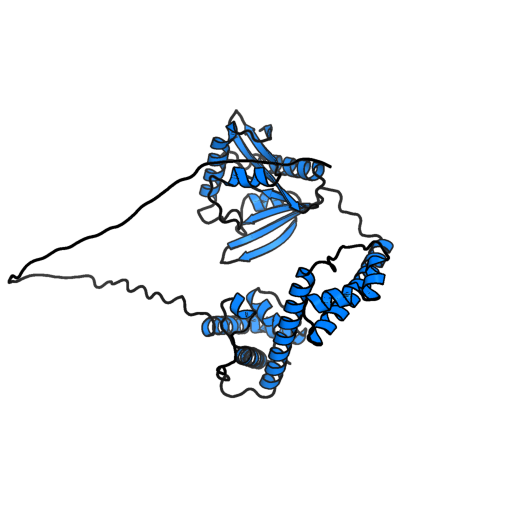30 1.00 88.62 185 GLN A C 1
ATOM 1443 O O . GLN A 1 185 ? 5.430 -12.541 -24.732 1.00 88.62 185 GLN A O 1
ATOM 1448 N N . GLU A 1 186 ? 4.113 -14.084 -23.777 1.00 93.00 186 GLU A N 1
ATOM 1449 C CA . GLU A 1 186 ? 3.742 -14.795 -25.010 1.00 93.00 186 GLU A CA 1
ATOM 1450 C C . GLU A 1 186 ? 2.644 -14.073 -25.825 1.00 93.00 186 GLU A C 1
ATOM 1452 O O . GLU A 1 186 ? 2.305 -14.515 -26.925 1.00 93.00 186 GLU A O 1
ATOM 1457 N N . GLY A 1 187 ? 2.097 -12.960 -25.322 1.00 91.88 187 GLY A N 1
ATOM 1458 C CA . GLY A 1 187 ? 1.092 -12.139 -26.003 1.00 91.88 187 GLY A CA 1
ATOM 1459 C C . GLY A 1 187 ? -0.356 -12.597 -25.806 1.00 91.88 187 GLY A C 1
ATOM 1460 O O . GLY A 1 187 ? -1.216 -12.252 -26.617 1.00 91.88 187 GLY A O 1
ATOM 1461 N N . CYS A 1 188 ? -0.640 -13.392 -24.770 1.00 94.56 188 CYS A N 1
ATOM 1462 C CA . CYS A 1 188 ? -2.011 -13.779 -24.431 1.00 94.56 188 CYS A CA 1
ATOM 1463 C C . CYS A 1 188 ? -2.799 -12.597 -23.836 1.00 94.56 188 CYS A C 1
ATOM 1465 O O . CYS A 1 188 ? -2.260 -11.814 -23.059 1.00 94.56 188 CYS A O 1
ATOM 1467 N N . THR A 1 189 ? -4.092 -12.517 -24.155 1.00 96.19 189 THR A N 1
ATOM 1468 C CA . THR A 1 189 ? -5.045 -11.581 -23.518 1.00 96.19 189 THR A CA 1
ATOM 1469 C C . THR A 1 189 ? -5.407 -12.026 -22.094 1.00 96.19 189 THR A C 1
ATOM 1471 O O . THR A 1 189 ? -5.327 -13.228 -21.815 1.00 96.19 189 THR A O 1
ATOM 1474 N N . PRO A 1 190 ? -5.857 -11.124 -21.198 1.00 95.56 190 PRO A N 1
ATOM 1475 C CA . PRO A 1 190 ? -6.263 -11.479 -19.835 1.00 95.56 190 PRO A CA 1
ATOM 1476 C C . PRO A 1 190 ? -7.239 -12.659 -19.762 1.00 95.56 190 PRO A C 1
ATOM 1478 O O . PRO A 1 190 ? -7.063 -13.555 -18.940 1.00 95.56 190 PRO A O 1
ATOM 1481 N N . GLU A 1 191 ? -8.220 -12.721 -20.665 1.00 96.94 191 GLU A N 1
ATOM 1482 C CA . GLU A 1 191 ? -9.204 -13.803 -20.721 1.00 96.94 191 GLU A CA 1
ATOM 1483 C C . GLU A 1 191 ? -8.555 -15.153 -21.062 1.00 96.94 191 GLU A C 1
ATOM 1485 O O . GLU A 1 191 ? -8.858 -16.170 -20.436 1.00 96.94 191 GLU A O 1
ATOM 1490 N N . GLN A 1 192 ? -7.623 -15.166 -22.021 1.00 96.88 192 GLN A N 1
ATOM 1491 C CA . GLN A 1 192 ? -6.880 -16.371 -22.403 1.00 96.88 192 GLN A CA 1
ATOM 1492 C C . GLN A 1 192 ? -5.933 -16.831 -21.294 1.00 96.88 192 GLN A C 1
ATOM 1494 O O . GLN A 1 192 ? -5.772 -18.033 -21.079 1.00 96.88 192 GLN A O 1
ATOM 1499 N N . VAL A 1 193 ? -5.289 -15.888 -20.602 1.00 96.88 193 VAL A N 1
ATOM 1500 C CA . VAL A 1 193 ? -4.406 -16.196 -19.474 1.00 96.88 193 VAL A CA 1
ATOM 1501 C C . VAL A 1 193 ? -5.209 -16.803 -18.331 1.00 96.88 193 VAL A C 1
ATOM 1503 O O . VAL A 1 193 ? -4.838 -17.872 -17.849 1.00 96.88 193 VAL A O 1
ATOM 1506 N N . MET A 1 194 ? -6.336 -16.191 -17.958 1.00 97.38 194 MET A N 1
ATOM 1507 C CA . MET A 1 194 ? -7.235 -16.722 -16.934 1.00 97.38 194 MET A CA 1
ATOM 1508 C C . MET A 1 194 ? -7.700 -18.137 -17.276 1.00 97.38 194 MET A C 1
ATOM 1510 O O . MET A 1 194 ? -7.593 -19.035 -16.445 1.00 97.38 194 MET A O 1
ATOM 1514 N N . GLU A 1 195 ? -8.157 -18.371 -18.509 1.00 97.12 195 GLU A N 1
ATOM 1515 C CA . GLU A 1 195 ? -8.578 -19.703 -18.947 1.00 97.12 195 GLU A CA 1
ATOM 1516 C C . GLU A 1 195 ? -7.455 -20.741 -18.781 1.00 97.12 195 GLU A C 1
ATOM 1518 O O . GLU A 1 195 ? -7.677 -21.810 -18.208 1.00 97.12 195 GLU A O 1
ATOM 1523 N N . ARG A 1 196 ? -6.232 -20.418 -19.222 1.00 97.19 196 ARG A N 1
ATOM 1524 C CA . ARG A 1 196 ? -5.075 -21.319 -19.108 1.00 97.19 196 ARG A CA 1
ATOM 1525 C C . ARG A 1 196 ? -4.656 -21.559 -17.663 1.00 97.19 196 ARG A C 1
ATOM 1527 O O . ARG A 1 196 ? -4.337 -22.691 -17.310 1.00 97.19 196 ARG A O 1
ATOM 1534 N N . VAL A 1 197 ? -4.666 -20.524 -16.824 1.00 96.81 197 VAL A N 1
ATOM 1535 C CA . VAL A 1 197 ? -4.345 -20.643 -15.397 1.00 96.81 197 VAL A CA 1
ATOM 1536 C C . VAL A 1 197 ? -5.365 -21.539 -14.706 1.00 96.81 197 VAL A C 1
ATOM 1538 O O . VAL A 1 197 ? -4.963 -22.499 -14.053 1.00 96.81 197 VAL A O 1
ATOM 1541 N N . LEU A 1 198 ? -6.665 -21.319 -14.921 1.00 95.88 198 LEU A N 1
ATOM 1542 C CA . LEU A 1 198 ? -7.733 -22.133 -14.331 1.00 95.88 198 LEU A CA 1
ATOM 1543 C C . LEU A 1 198 ? -7.711 -23.602 -14.792 1.00 95.88 198 LEU A C 1
ATOM 1545 O O . LEU A 1 198 ? -8.191 -24.478 -14.069 1.00 95.88 198 LEU A O 1
ATOM 1549 N N . GLN A 1 199 ? -7.152 -23.881 -15.972 1.00 96.75 199 GLN A N 1
ATOM 1550 C CA . GLN A 1 199 ? -6.963 -25.233 -16.514 1.00 96.75 199 GLN A CA 1
ATOM 1551 C C . GLN A 1 199 ? -5.605 -25.863 -16.152 1.00 96.75 199 GLN A C 1
ATOM 1553 O O . GLN A 1 199 ? -5.366 -27.021 -16.493 1.00 96.75 199 GLN A O 1
ATOM 1558 N N . SER A 1 200 ? -4.711 -25.132 -15.482 1.00 96.69 200 SER A N 1
ATOM 1559 C CA . SER A 1 200 ? -3.352 -25.598 -15.190 1.00 96.69 200 SER A CA 1
ATOM 1560 C C . SER A 1 200 ? -3.281 -26.550 -13.991 1.00 96.69 200 SER A C 1
ATOM 1562 O O . SER A 1 200 ? -4.024 -26.418 -13.014 1.00 96.69 200 SER A O 1
ATOM 1564 N N . ASP A 1 201 ? -2.294 -27.451 -14.012 1.00 96.31 201 ASP A N 1
ATOM 1565 C CA . ASP A 1 201 ? -1.966 -28.304 -12.862 1.00 96.31 201 ASP A CA 1
ATOM 1566 C C . ASP A 1 201 ? -1.546 -27.476 -11.633 1.00 96.31 201 ASP A C 1
ATOM 1568 O O . ASP A 1 201 ? -1.810 -27.872 -10.501 1.00 96.31 201 ASP A O 1
ATOM 1572 N N . LEU A 1 202 ? -0.951 -26.292 -11.840 1.00 94.25 202 LEU A N 1
ATOM 1573 C CA . LEU A 1 202 ? -0.578 -25.366 -10.764 1.00 94.25 202 LEU A CA 1
ATOM 1574 C C . LEU A 1 202 ? -1.806 -24.816 -10.029 1.00 94.25 202 LEU A C 1
ATOM 1576 O O . LEU A 1 202 ? -1.793 -24.677 -8.807 1.00 94.25 202 LEU A O 1
ATOM 1580 N N . PHE A 1 203 ? -2.886 -24.516 -10.751 1.00 95.44 203 PHE A N 1
ATOM 1581 C CA . PHE A 1 203 ? -4.126 -24.072 -10.122 1.00 95.44 203 PHE A CA 1
ATOM 1582 C C . PHE A 1 203 ? -4.888 -25.234 -9.480 1.00 95.44 203 PHE A C 1
ATOM 1584 O O . PHE A 1 203 ? -5.521 -25.061 -8.435 1.00 95.44 203 PHE A O 1
ATOM 1591 N N . ALA A 1 204 ? -4.798 -26.435 -10.060 1.00 94.69 204 ALA A N 1
ATOM 1592 C CA . ALA A 1 204 ? -5.293 -27.646 -9.415 1.00 94.69 204 ALA A CA 1
ATOM 1593 C C . ALA A 1 204 ? -4.568 -27.897 -8.080 1.00 94.69 204 ALA A C 1
ATOM 1595 O O . ALA A 1 204 ? -5.235 -28.159 -7.080 1.00 94.69 204 ALA A O 1
ATOM 1596 N N . GLU A 1 205 ? -3.239 -27.730 -8.040 1.00 94.25 205 GLU A N 1
ATOM 1597 C CA . GLU A 1 205 ? -2.444 -27.732 -6.807 1.00 94.25 205 GLU A CA 1
ATOM 1598 C C . GLU A 1 205 ? -2.971 -26.656 -5.851 1.00 94.25 205 GLU A C 1
ATOM 1600 O O . GLU A 1 205 ? -3.372 -26.985 -4.737 1.00 94.25 205 GLU A O 1
ATOM 1605 N N . TRP A 1 206 ? -3.077 -25.394 -6.285 1.00 93.00 206 TRP A N 1
ATOM 1606 C CA . TRP A 1 206 ? -3.584 -24.287 -5.463 1.00 93.00 206 TRP A CA 1
ATOM 1607 C C . TRP A 1 206 ? -4.939 -24.583 -4.809 1.00 93.00 206 TRP A C 1
ATOM 1609 O O . TRP A 1 206 ? -5.081 -24.371 -3.606 1.00 93.00 206 TRP A O 1
ATOM 1619 N N . ARG A 1 207 ? -5.906 -25.134 -5.552 1.00 93.62 207 ARG A N 1
ATOM 1620 C CA . ARG A 1 207 ? -7.244 -25.463 -5.029 1.00 93.62 207 ARG A CA 1
ATOM 1621 C C . ARG A 1 207 ? -7.322 -26.743 -4.198 1.00 93.62 207 ARG A C 1
ATOM 1623 O O . ARG A 1 207 ? -8.339 -26.948 -3.538 1.00 93.62 207 ARG A O 1
ATOM 1630 N N . ALA A 1 208 ? -6.309 -27.607 -4.234 1.00 91.25 208 ALA A N 1
ATOM 1631 C CA . ALA A 1 208 ? -6.347 -28.892 -3.536 1.00 91.25 208 ALA A CA 1
ATOM 1632 C C . ALA A 1 208 ? -6.345 -28.757 -2.002 1.00 91.25 208 ALA A C 1
ATOM 1634 O O . ALA A 1 208 ? -6.773 -29.679 -1.308 1.00 91.25 208 ALA A O 1
ATOM 1635 N N . GLU A 1 209 ? -5.886 -27.622 -1.471 1.00 90.31 209 GLU A N 1
ATOM 1636 C CA . GLU A 1 209 ? -5.736 -27.391 -0.036 1.00 90.31 209 GLU A CA 1
ATOM 1637 C C . GLU A 1 209 ? -6.313 -26.042 0.391 1.00 90.31 209 GLU A C 1
ATOM 1639 O O . GLU A 1 209 ? -6.379 -25.088 -0.386 1.00 90.31 209 GLU A O 1
ATOM 1644 N N . GLN A 1 210 ? -6.685 -25.939 1.668 1.00 90.31 210 GLN A N 1
ATOM 1645 C CA . GLN A 1 210 ? -7.008 -24.652 2.268 1.00 90.31 210 GLN A CA 1
ATOM 1646 C C . GLN A 1 210 ? -5.722 -23.832 2.448 1.00 90.31 210 GLN A C 1
ATOM 1648 O O . GLN A 1 210 ? -4.814 -24.220 3.192 1.00 90.31 210 GLN A O 1
ATOM 1653 N N . ARG A 1 211 ? -5.656 -22.689 1.765 1.00 88.25 211 ARG A N 1
ATOM 1654 C CA . ARG A 1 211 ? -4.504 -21.781 1.774 1.00 88.25 211 ARG A CA 1
ATOM 1655 C C . ARG A 1 211 ? -4.547 -20.814 2.953 1.00 88.25 211 ARG A C 1
ATOM 1657 O O . ARG A 1 211 ? -5.620 -20.465 3.442 1.00 88.25 211 ARG A O 1
ATOM 1664 N N . SER A 1 212 ? -3.370 -20.368 3.384 1.00 83.94 212 SER A N 1
ATOM 1665 C CA . SER A 1 212 ? -3.195 -19.354 4.432 1.00 83.94 212 SER A CA 1
ATOM 1666 C C . SER A 1 212 ? -3.712 -17.969 4.024 1.00 83.94 212 SER A C 1
ATOM 1668 O O . SER A 1 212 ? -3.930 -17.119 4.883 1.00 83.94 212 SER A O 1
ATOM 1670 N N . PHE A 1 213 ? -3.928 -17.738 2.727 1.00 83.38 213 PHE A N 1
ATOM 1671 C CA . PHE A 1 213 ? -4.485 -16.509 2.168 1.00 83.38 213 PHE A CA 1
ATOM 1672 C C . PHE A 1 213 ? -5.315 -16.811 0.913 1.00 83.38 213 PHE A C 1
ATOM 1674 O O . PHE A 1 213 ? -5.188 -17.874 0.305 1.00 83.38 213 PHE A O 1
ATOM 1681 N N . LEU A 1 214 ? -6.191 -15.875 0.545 1.00 83.00 214 LEU A N 1
ATOM 1682 C CA . LEU A 1 214 ? -7.079 -15.995 -0.609 1.00 83.00 214 LEU A CA 1
ATOM 1683 C C . LEU A 1 214 ? -6.563 -15.148 -1.770 1.00 83.00 214 LEU A C 1
ATOM 1685 O O . LEU A 1 214 ? -6.037 -14.057 -1.562 1.00 83.00 214 LEU A O 1
ATOM 1689 N N . VAL A 1 215 ? -6.740 -15.660 -2.985 1.00 82.19 215 VAL A N 1
ATOM 1690 C CA . VAL A 1 215 ? -6.421 -14.970 -4.239 1.00 82.19 215 VAL A CA 1
ATOM 1691 C C . VAL A 1 215 ? -7.530 -15.289 -5.237 1.00 82.19 215 VAL A C 1
ATOM 1693 O O . VAL A 1 215 ? -7.822 -16.468 -5.459 1.00 82.19 215 VAL A O 1
ATOM 1696 N N . GLY A 1 216 ? -8.136 -14.255 -5.823 1.00 86.44 216 GLY A N 1
ATOM 1697 C CA . GLY A 1 216 ? -9.209 -14.364 -6.816 1.00 86.44 216 GLY A CA 1
ATOM 1698 C C . GLY A 1 216 ? -8.690 -14.761 -8.199 1.00 86.44 216 GLY A C 1
ATOM 1699 O O . GLY A 1 216 ? -8.742 -13.975 -9.134 1.00 86.44 216 GLY A O 1
ATOM 1700 N N . TYR A 1 217 ? -8.152 -15.975 -8.348 1.00 90.06 217 TYR A N 1
ATOM 1701 C CA . TYR A 1 217 ? -7.682 -16.488 -9.649 1.00 90.06 217 TYR A CA 1
ATOM 1702 C C . TYR A 1 217 ? -8.805 -16.702 -10.675 1.00 90.06 217 TYR A C 1
ATOM 1704 O O . TYR A 1 217 ? -8.534 -16.933 -11.850 1.00 90.06 217 TYR A O 1
ATOM 1712 N N . ASP A 1 218 ? -10.055 -16.660 -10.241 1.00 88.25 218 ASP A N 1
ATOM 1713 C CA . ASP A 1 218 ? -11.264 -16.676 -11.056 1.00 88.25 218 ASP A CA 1
ATOM 1714 C C . ASP A 1 218 ? -11.811 -15.268 -11.357 1.00 88.25 218 ASP A C 1
ATOM 1716 O O . ASP A 1 218 ? -12.808 -15.134 -12.067 1.00 88.25 218 ASP A O 1
ATOM 1720 N N . GLU A 1 219 ? -11.150 -14.216 -10.868 1.00 87.06 219 GLU A N 1
ATOM 1721 C CA . GLU A 1 219 ? -11.530 -12.824 -11.096 1.00 87.06 219 GLU A CA 1
ATOM 1722 C C . GLU A 1 219 ? -10.699 -12.216 -12.231 1.00 87.06 219 GLU A C 1
ATOM 1724 O O . GLU A 1 219 ? -9.471 -12.162 -12.173 1.00 87.06 219 GLU A O 1
ATOM 1729 N N . ILE A 1 220 ? -11.367 -11.706 -13.271 1.00 91.25 220 ILE A N 1
ATOM 1730 C CA . ILE A 1 220 ? -10.689 -11.137 -14.448 1.00 91.25 220 ILE A CA 1
ATOM 1731 C C . ILE A 1 220 ? -9.841 -9.897 -14.116 1.00 91.25 220 ILE A C 1
ATOM 1733 O O . ILE A 1 220 ? -8.844 -9.639 -14.790 1.00 91.25 220 ILE A O 1
ATOM 1737 N N . GLU A 1 221 ? -10.199 -9.147 -13.069 1.00 85.62 221 GLU A N 1
ATOM 1738 C CA . GLU A 1 221 ? -9.479 -7.930 -12.674 1.00 85.62 221 GLU A CA 1
ATOM 1739 C C . GLU A 1 221 ? -8.051 -8.234 -12.199 1.00 85.62 221 GLU A C 1
ATOM 1741 O O . GLU A 1 221 ? -7.131 -7.511 -12.573 1.00 85.62 221 GLU A O 1
ATOM 1746 N N . LEU A 1 222 ? -7.824 -9.374 -11.526 1.00 87.44 222 LEU A N 1
ATOM 1747 C CA . LEU A 1 222 ? -6.474 -9.834 -11.173 1.00 87.44 222 LEU A CA 1
ATOM 1748 C C . LEU A 1 222 ? -5.569 -9.916 -12.412 1.00 87.44 222 LEU A C 1
ATOM 1750 O O . LEU A 1 222 ? -4.404 -9.524 -12.374 1.00 87.44 222 LEU A O 1
ATOM 1754 N N . TYR A 1 223 ? -6.096 -10.430 -13.523 1.00 92.12 223 TYR A N 1
ATOM 1755 C CA . TYR A 1 223 ? -5.329 -10.614 -14.754 1.00 92.12 223 TYR A CA 1
ATOM 1756 C C . TYR A 1 223 ? -5.095 -9.301 -15.492 1.00 92.12 223 TYR A C 1
ATOM 1758 O O . TYR A 1 223 ? -4.026 -9.129 -16.068 1.00 92.12 223 TYR A O 1
ATOM 1766 N N . ARG A 1 224 ? -6.043 -8.362 -15.450 1.00 86.50 224 ARG A N 1
ATOM 1767 C CA . ARG A 1 224 ? -5.847 -7.015 -16.010 1.00 86.50 224 ARG A CA 1
ATOM 1768 C C . ARG A 1 224 ? -4.781 -6.238 -15.244 1.00 86.50 224 ARG A C 1
ATOM 1770 O O . ARG A 1 224 ? -3.920 -5.618 -15.867 1.00 86.50 224 ARG A O 1
ATOM 1777 N N . ASP A 1 225 ? -4.782 -6.339 -13.918 1.00 82.19 225 ASP A N 1
ATOM 1778 C CA . ASP A 1 225 ? -3.754 -5.731 -13.071 1.00 82.19 225 ASP A CA 1
ATOM 1779 C C . ASP A 1 225 ? -2.376 -6.351 -13.337 1.00 82.19 225 ASP A C 1
ATOM 1781 O O . ASP A 1 225 ? -1.377 -5.640 -13.487 1.00 82.19 225 ASP A O 1
ATOM 1785 N N . LEU A 1 226 ? -2.310 -7.680 -13.470 1.00 85.75 226 LEU A N 1
ATOM 1786 C CA . LEU A 1 226 ? -1.069 -8.381 -13.803 1.00 85.75 226 LEU A CA 1
ATOM 1787 C C . LEU A 1 226 ? -0.575 -8.060 -15.221 1.00 85.75 226 LEU A C 1
ATOM 1789 O O . LEU A 1 226 ? 0.625 -7.857 -15.401 1.00 85.75 226 LEU A O 1
ATOM 1793 N N . GLU A 1 227 ? -1.460 -7.955 -16.214 1.00 91.31 227 GLU A N 1
ATOM 1794 C CA . GLU A 1 227 ? -1.107 -7.519 -17.571 1.00 91.31 227 GLU A CA 1
ATOM 1795 C C . GLU A 1 227 ? -0.519 -6.103 -17.552 1.00 91.31 227 GLU A C 1
ATOM 1797 O O . GLU A 1 227 ? 0.546 -5.851 -18.127 1.00 91.31 227 GLU A O 1
ATOM 1802 N N . ALA A 1 228 ? -1.180 -5.177 -16.849 1.00 84.44 228 ALA A N 1
ATOM 1803 C CA . ALA A 1 228 ? -0.700 -3.812 -16.686 1.00 84.44 228 ALA A CA 1
ATOM 1804 C C . ALA A 1 228 ? 0.678 -3.785 -16.007 1.00 84.44 228 ALA A C 1
ATOM 1806 O O . ALA A 1 228 ? 1.576 -3.091 -16.488 1.00 84.44 228 ALA A O 1
ATOM 1807 N N . SER A 1 229 ? 0.872 -4.588 -14.956 1.00 84.25 229 SER A N 1
ATOM 1808 C CA . SER A 1 229 ? 2.154 -4.743 -14.261 1.00 84.25 229 SER A CA 1
ATOM 1809 C C . SER A 1 229 ? 3.258 -5.266 -15.188 1.00 84.25 229 SER A C 1
ATOM 1811 O O . SER A 1 229 ? 4.339 -4.678 -15.244 1.00 84.25 229 SER A O 1
ATOM 1813 N N . VAL A 1 230 ? 2.989 -6.309 -15.984 1.00 87.81 230 VAL A N 1
ATOM 1814 C CA . VAL A 1 230 ? 3.947 -6.857 -16.963 1.00 87.81 230 VAL A CA 1
ATOM 1815 C C . VAL A 1 230 ? 4.302 -5.817 -18.024 1.00 87.81 230 VAL A C 1
ATOM 1817 O O . VAL A 1 230 ? 5.477 -5.646 -18.356 1.00 87.81 230 VAL A O 1
ATOM 1820 N N . ARG A 1 231 ? 3.310 -5.083 -18.536 1.00 86.94 231 ARG A N 1
ATOM 1821 C CA . ARG A 1 231 ? 3.520 -4.030 -19.536 1.00 86.94 231 ARG A CA 1
ATOM 1822 C C . ARG A 1 231 ? 4.369 -2.884 -18.987 1.00 86.94 231 ARG A C 1
ATOM 1824 O O . ARG A 1 231 ? 5.290 -2.446 -19.676 1.00 86.94 231 ARG A O 1
ATOM 1831 N N . ILE A 1 232 ? 4.085 -2.426 -17.766 1.00 86.12 232 ILE A N 1
ATOM 1832 C CA . ILE A 1 232 ? 4.869 -1.390 -17.077 1.00 86.12 232 ILE A CA 1
ATOM 1833 C C . ILE A 1 232 ? 6.293 -1.894 -16.818 1.00 86.12 232 ILE A C 1
ATOM 1835 O O . ILE A 1 232 ? 7.246 -1.189 -17.129 1.00 86.12 232 ILE A O 1
ATOM 1839 N N . GLY A 1 233 ? 6.467 -3.128 -16.342 1.00 86.44 233 GLY A N 1
ATOM 1840 C CA . GLY A 1 233 ? 7.794 -3.714 -16.131 1.00 86.44 233 GLY A CA 1
ATOM 1841 C C . GLY A 1 233 ? 8.619 -3.791 -17.420 1.00 86.44 233 GLY A C 1
ATOM 1842 O O . GLY A 1 233 ? 9.779 -3.385 -17.442 1.00 86.44 233 GLY A O 1
ATOM 1843 N N . ALA A 1 234 ? 8.012 -4.233 -18.526 1.00 87.75 234 ALA A N 1
ATOM 1844 C CA . ALA A 1 234 ? 8.670 -4.268 -19.832 1.00 87.75 234 ALA A CA 1
ATOM 1845 C C . ALA A 1 234 ? 9.011 -2.862 -20.357 1.00 87.75 234 ALA A C 1
ATOM 1847 O O . ALA A 1 234 ? 10.023 -2.678 -21.032 1.00 87.75 234 ALA A O 1
ATOM 1848 N N . HIS A 1 235 ? 8.164 -1.872 -20.069 1.00 89.44 235 HIS A N 1
ATOM 1849 C CA . HIS A 1 235 ? 8.425 -0.467 -20.374 1.00 89.44 235 HIS A CA 1
ATOM 1850 C C . HIS A 1 235 ? 9.634 0.067 -19.605 1.00 89.44 235 HIS A C 1
ATOM 1852 O O . HIS A 1 235 ? 10.572 0.559 -20.229 1.00 89.44 235 HIS A O 1
ATOM 1858 N N . ILE A 1 236 ? 9.643 -0.112 -18.283 1.00 89.88 236 ILE A N 1
ATOM 1859 C CA . ILE A 1 236 ? 10.751 0.275 -17.403 1.00 89.88 236 ILE A CA 1
ATOM 1860 C C . ILE A 1 236 ? 12.060 -0.359 -17.884 1.00 89.88 236 ILE A C 1
ATOM 1862 O O . ILE A 1 236 ? 13.037 0.355 -18.095 1.00 89.88 236 ILE A O 1
ATOM 1866 N N . GLY A 1 237 ? 12.061 -1.669 -18.154 1.00 89.25 237 GLY A N 1
ATOM 1867 C CA . GLY A 1 237 ? 13.249 -2.383 -18.628 1.00 89.25 237 GLY A CA 1
ATOM 1868 C C . GLY A 1 237 ? 13.829 -1.804 -19.922 1.00 89.25 237 GLY A C 1
ATOM 1869 O O . GLY A 1 237 ? 15.032 -1.572 -20.003 1.00 89.25 237 GLY A O 1
ATOM 1870 N N . ARG A 1 238 ? 12.988 -1.475 -20.915 1.00 91.06 238 ARG A N 1
ATOM 1871 C CA . ARG A 1 238 ? 13.450 -0.829 -22.162 1.00 91.06 238 ARG A CA 1
ATOM 1872 C C . ARG A 1 238 ? 14.056 0.554 -21.917 1.00 91.06 238 ARG A C 1
ATOM 1874 O O . ARG A 1 238 ? 15.031 0.920 -22.576 1.00 91.06 238 ARG A O 1
ATOM 1881 N N . THR A 1 239 ? 13.481 1.329 -20.999 1.00 92.00 239 THR A N 1
ATOM 1882 C CA . THR A 1 239 ? 14.008 2.646 -20.616 1.00 92.00 239 THR A CA 1
ATOM 1883 C C . THR A 1 239 ? 15.362 2.513 -19.919 1.00 92.00 239 THR A C 1
ATOM 1885 O O . THR A 1 239 ? 16.290 3.249 -20.248 1.00 92.00 239 THR A O 1
ATOM 1888 N N . GLU A 1 240 ? 15.518 1.546 -19.015 1.00 93.12 240 GLU A N 1
ATOM 1889 C CA . GLU A 1 240 ? 16.784 1.290 -18.318 1.00 93.12 240 GLU A CA 1
ATOM 1890 C C . GLU A 1 240 ? 17.877 0.747 -19.249 1.00 93.12 240 GLU A C 1
ATOM 1892 O O . GLU A 1 240 ? 19.016 1.208 -19.180 1.00 93.12 240 GLU A O 1
ATOM 1897 N N . GLU A 1 241 ? 17.547 -0.156 -20.178 1.00 93.25 241 GLU A N 1
ATOM 1898 C CA . GLU A 1 241 ? 18.477 -0.611 -21.223 1.00 93.25 241 GLU A CA 1
ATOM 1899 C C . GLU A 1 241 ? 18.986 0.565 -22.068 1.00 93.25 241 GLU A C 1
ATOM 1901 O O . GLU A 1 241 ? 20.181 0.678 -22.361 1.00 93.25 241 GLU A O 1
ATOM 1906 N N . ARG A 1 242 ? 18.090 1.493 -22.423 1.00 93.00 242 ARG A N 1
ATOM 1907 C CA . ARG A 1 242 ? 18.451 2.720 -23.141 1.00 93.00 242 ARG A CA 1
ATOM 1908 C C . ARG A 1 242 ? 19.309 3.650 -22.280 1.00 93.00 242 ARG A C 1
ATOM 1910 O O . ARG A 1 242 ? 20.264 4.235 -22.791 1.00 93.00 242 ARG A O 1
ATOM 1917 N N . ALA A 1 243 ? 19.016 3.764 -20.986 1.00 93.25 243 ALA A N 1
ATOM 1918 C CA . ALA A 1 243 ? 19.808 4.561 -20.053 1.00 93.25 243 ALA A CA 1
ATOM 1919 C C . ALA A 1 243 ? 21.227 3.996 -19.905 1.00 93.25 243 ALA A C 1
ATOM 1921 O O . ALA A 1 243 ? 22.190 4.760 -19.907 1.00 93.25 243 ALA A O 1
ATOM 1922 N N . ALA A 1 244 ? 21.380 2.671 -19.852 1.00 93.50 244 ALA A N 1
ATOM 1923 C CA . ALA A 1 244 ? 22.685 2.014 -19.847 1.00 93.50 244 ALA A CA 1
ATOM 1924 C C . ALA A 1 244 ? 23.489 2.349 -21.113 1.00 93.50 244 ALA A C 1
ATOM 1926 O O . ALA A 1 244 ? 24.642 2.769 -21.015 1.00 93.50 244 ALA A O 1
ATOM 1927 N N . ALA A 1 245 ? 22.857 2.288 -22.290 1.00 92.31 245 ALA A N 1
ATOM 1928 C CA . ALA A 1 245 ? 23.504 2.674 -23.544 1.00 92.31 245 ALA A CA 1
ATOM 1929 C C . ALA A 1 245 ? 23.962 4.149 -23.552 1.00 92.31 245 ALA A C 1
ATOM 1931 O O . ALA A 1 245 ? 25.078 4.452 -23.982 1.00 92.31 245 ALA A O 1
ATOM 1932 N N . TYR A 1 246 ? 23.140 5.074 -23.040 1.00 93.38 246 TYR A N 1
ATOM 1933 C CA . TYR A 1 246 ? 23.525 6.486 -22.898 1.00 93.38 246 TYR A CA 1
ATOM 1934 C C . TYR A 1 246 ? 24.587 6.724 -21.828 1.00 93.38 246 TYR A C 1
ATOM 1936 O O . TYR A 1 246 ? 25.379 7.659 -21.935 1.00 93.38 246 TYR A O 1
ATOM 1944 N N . PHE A 1 247 ? 24.627 5.906 -20.785 1.00 92.06 247 PHE A N 1
ATOM 1945 C CA . PHE A 1 247 ? 25.634 6.035 -19.745 1.00 92.06 247 PHE A CA 1
ATOM 1946 C C . PHE A 1 247 ? 27.024 5.701 -20.288 1.00 92.06 247 PHE A C 1
ATOM 1948 O O . PHE A 1 247 ? 27.963 6.474 -20.067 1.00 92.06 247 PHE A O 1
ATOM 1955 N N . ASP A 1 248 ? 27.129 4.648 -21.100 1.00 90.56 248 ASP A N 1
ATOM 1956 C CA . ASP A 1 248 ? 28.363 4.281 -21.797 1.00 90.56 248 ASP A CA 1
ATOM 1957 C C . ASP A 1 248 ? 28.786 5.353 -22.815 1.00 90.56 248 ASP A C 1
ATOM 1959 O O . ASP A 1 248 ? 29.950 5.765 -22.860 1.00 90.56 248 ASP A O 1
ATOM 1963 N N . CYS A 1 249 ? 27.836 5.868 -23.602 1.00 89.81 249 CYS A N 1
ATOM 1964 C CA . CYS A 1 249 ? 28.089 6.880 -24.625 1.00 89.81 249 CYS A CA 1
ATOM 1965 C C . CYS A 1 249 ? 27.031 7.990 -24.584 1.00 89.81 249 CYS A C 1
ATOM 1967 O O . CYS A 1 249 ? 26.017 7.937 -25.282 1.00 89.81 249 CYS A O 1
ATOM 1969 N N . LEU A 1 250 ? 27.279 9.011 -23.756 1.00 86.88 250 LEU A N 1
ATOM 1970 C CA . LEU A 1 250 ? 26.346 10.122 -23.588 1.00 86.88 250 LEU A CA 1
ATOM 1971 C C . LEU A 1 250 ? 26.487 11.099 -24.767 1.00 86.88 250 LEU A C 1
ATOM 1973 O O . LEU A 1 250 ? 27.588 11.618 -24.972 1.00 86.88 250 LEU A O 1
ATOM 1977 N N . PRO A 1 251 ? 25.420 11.366 -25.540 1.00 84.12 251 PRO A N 1
ATOM 1978 C CA . PRO A 1 251 ? 25.469 12.356 -26.607 1.00 84.12 251 PRO A CA 1
ATOM 1979 C C . PRO A 1 251 ? 25.620 13.775 -26.039 1.00 84.12 251 PRO A C 1
ATOM 1981 O O . PRO A 1 251 ? 25.132 14.073 -24.951 1.00 84.12 251 PRO A O 1
ATOM 1984 N N . ASP A 1 252 ? 26.255 14.670 -26.805 1.00 80.56 252 ASP A N 1
ATOM 1985 C CA . ASP A 1 252 ? 26.495 16.068 -26.396 1.00 80.56 252 ASP A CA 1
ATOM 1986 C C . ASP A 1 252 ? 25.201 16.875 -26.196 1.00 80.56 252 ASP A C 1
ATOM 1988 O O . ASP A 1 252 ? 25.182 17.884 -25.492 1.00 80.56 252 ASP A O 1
ATOM 1992 N N . THR A 1 253 ? 24.113 16.441 -26.832 1.00 78.94 253 THR A N 1
ATOM 1993 C CA . THR A 1 253 ? 22.792 17.061 -26.715 1.00 78.94 253 THR A CA 1
ATOM 1994 C C . THR A 1 253 ? 21.746 16.006 -26.410 1.00 78.94 253 THR A C 1
ATOM 1996 O O . THR A 1 253 ? 21.840 14.881 -26.908 1.00 78.94 253 THR A O 1
ATOM 1999 N N . ALA A 1 254 ? 20.746 16.389 -25.611 1.00 77.19 254 ALA A N 1
ATOM 2000 C CA . ALA A 1 254 ? 19.618 15.525 -25.314 1.00 77.19 254 ALA A CA 1
ATOM 2001 C C . ALA A 1 254 ? 18.917 15.120 -26.623 1.00 77.19 254 ALA A C 1
ATOM 2003 O O . ALA A 1 254 ? 18.699 15.978 -27.489 1.00 77.19 254 ALA A O 1
ATOM 2004 N N . PRO A 1 255 ? 18.578 13.834 -26.793 1.00 79.19 255 PRO A N 1
ATOM 2005 C CA . PRO A 1 255 ? 17.839 13.380 -27.959 1.00 79.19 255 PRO A CA 1
ATOM 2006 C C . PRO A 1 255 ? 16.490 14.106 -28.029 1.00 79.19 255 PRO A C 1
ATOM 2008 O O . PRO A 1 255 ? 15.788 14.246 -27.025 1.00 79.19 255 PRO A O 1
ATOM 2011 N N . ALA A 1 256 ? 16.133 14.587 -29.221 1.00 69.56 256 ALA A N 1
ATOM 2012 C CA . ALA A 1 256 ? 14.796 15.115 -29.454 1.00 69.56 256 ALA A CA 1
ATOM 2013 C C . ALA A 1 256 ? 13.771 13.988 -29.270 1.00 69.56 256 ALA A C 1
ATOM 2015 O O . ALA A 1 256 ? 14.036 12.854 -29.676 1.00 69.56 256 ALA A O 1
ATOM 2016 N N . ALA A 1 257 ? 12.612 14.311 -28.690 1.00 64.62 257 ALA A N 1
ATOM 2017 C CA . ALA A 1 257 ? 11.468 13.409 -28.703 1.00 64.62 257 ALA A CA 1
ATOM 2018 C C . ALA A 1 257 ? 11.173 13.026 -30.159 1.00 64.62 257 ALA A C 1
ATOM 2020 O O . ALA A 1 257 ? 11.010 13.906 -31.014 1.00 64.62 257 ALA A O 1
ATOM 2021 N N . ASP A 1 258 ? 11.168 11.730 -30.464 1.00 58.56 258 ASP A N 1
ATOM 2022 C CA . ASP A 1 258 ? 10.699 11.289 -31.769 1.00 58.56 258 ASP A CA 1
ATOM 2023 C C . ASP A 1 258 ? 9.171 11.503 -31.838 1.00 58.56 258 ASP A C 1
ATOM 2025 O O . ASP A 1 258 ? 8.486 11.502 -30.817 1.00 58.56 258 ASP A O 1
ATOM 2029 N N . GLY A 1 259 ? 8.616 11.741 -33.030 1.00 53.75 259 GLY A N 1
ATOM 2030 C CA . GLY A 1 259 ? 7.184 12.051 -33.193 1.00 53.75 259 GLY A CA 1
ATOM 2031 C C . GLY A 1 259 ? 6.212 10.911 -32.837 1.00 53.75 259 GLY A C 1
ATOM 2032 O O . GLY A 1 259 ? 5.005 11.097 -32.964 1.00 53.75 259 GLY A O 1
ATOM 2033 N N . SER A 1 260 ? 6.725 9.749 -32.438 1.00 57.84 260 SER A N 1
ATOM 2034 C CA . SER A 1 260 ? 6.025 8.555 -31.955 1.00 57.84 260 SER A CA 1
ATOM 2035 C C . SER A 1 260 ? 6.343 8.191 -30.494 1.00 57.84 260 SER A C 1
ATOM 2037 O O . SER A 1 260 ? 5.749 7.245 -29.979 1.00 57.84 260 SER A O 1
ATOM 2039 N N . ASP A 1 261 ? 7.233 8.925 -29.816 1.00 70.75 261 ASP A N 1
ATOM 2040 C CA . ASP A 1 261 ? 7.601 8.682 -28.418 1.00 70.75 261 ASP A CA 1
ATOM 2041 C C . ASP A 1 261 ? 6.566 9.369 -27.515 1.00 70.75 261 ASP A C 1
ATOM 2043 O O . ASP A 1 261 ? 6.647 10.563 -27.214 1.00 70.75 261 ASP A O 1
ATOM 2047 N N . GLU A 1 262 ? 5.516 8.628 -27.157 1.00 81.81 262 GLU A N 1
ATOM 2048 C CA . GLU A 1 262 ? 4.506 9.096 -26.209 1.00 81.81 262 GLU A CA 1
ATOM 2049 C C . GLU A 1 262 ? 5.135 9.406 -24.840 1.00 81.81 262 GLU A C 1
ATOM 2051 O O . GLU A 1 262 ? 6.212 8.918 -24.488 1.00 81.81 262 GLU A O 1
ATOM 2056 N N . ALA A 1 263 ? 4.459 10.247 -24.056 1.00 86.62 263 ALA A N 1
ATOM 2057 C CA . ALA A 1 263 ? 4.895 10.541 -22.698 1.00 86.62 263 ALA A CA 1
ATOM 2058 C C . ALA A 1 263 ? 4.939 9.258 -21.859 1.00 86.62 263 ALA A C 1
ATOM 2060 O O . ALA A 1 263 ? 4.103 8.364 -22.003 1.00 86.62 263 ALA A O 1
ATOM 2061 N N . ASP A 1 264 ? 5.912 9.194 -20.962 1.00 89.38 264 ASP A N 1
ATOM 2062 C CA . ASP A 1 264 ? 6.096 8.062 -20.082 1.00 89.38 264 ASP A CA 1
ATOM 2063 C C . ASP A 1 264 ? 4.831 7.839 -19.220 1.00 89.38 264 ASP A C 1
ATOM 2065 O O . ASP A 1 264 ? 4.363 8.769 -18.551 1.00 89.38 264 ASP A O 1
ATOM 2069 N N . PRO A 1 265 ? 4.262 6.618 -19.224 1.00 82.94 265 PRO A N 1
ATOM 2070 C CA . PRO A 1 265 ? 2.974 6.328 -18.604 1.00 82.94 265 PRO A CA 1
ATOM 2071 C C . PRO A 1 265 ? 2.985 6.417 -17.075 1.00 82.94 265 PRO A C 1
ATOM 2073 O O . PRO A 1 265 ? 1.914 6.528 -16.484 1.00 82.94 265 PRO A O 1
ATOM 2076 N N . VAL A 1 266 ? 4.149 6.369 -16.419 1.00 84.12 266 VAL A N 1
ATOM 2077 C CA . VAL A 1 266 ? 4.243 6.539 -14.961 1.00 84.12 266 VAL A CA 1
ATOM 2078 C C . VAL A 1 266 ? 4.479 8.005 -14.621 1.00 84.12 266 VAL A C 1
ATOM 2080 O O . VAL A 1 266 ? 3.799 8.549 -13.755 1.00 84.12 266 VAL A O 1
ATOM 2083 N N . PHE A 1 267 ? 5.403 8.671 -15.316 1.00 84.12 267 PHE A N 1
ATOM 2084 C CA . PHE A 1 267 ? 5.733 10.070 -15.023 1.00 84.12 267 PHE A CA 1
ATOM 2085 C C . PHE A 1 267 ? 4.604 11.036 -15.397 1.00 84.12 267 PHE A C 1
ATOM 2087 O O . PHE A 1 267 ? 4.416 12.043 -14.711 1.00 84.12 267 PHE A O 1
ATOM 2094 N N . ILE A 1 268 ? 3.771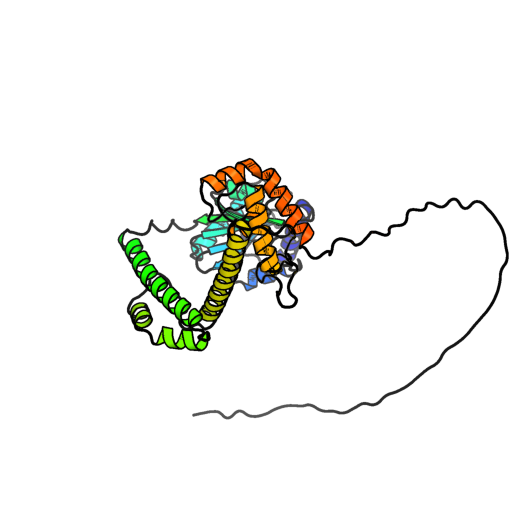 10.700 -16.388 1.00 83.44 268 ILE A N 1
ATOM 2095 C CA . ILE A 1 268 ? 2.584 11.502 -16.705 1.00 83.44 268 ILE A CA 1
ATOM 2096 C C . ILE A 1 268 ? 1.581 11.557 -15.540 1.00 83.44 268 ILE A C 1
ATOM 2098 O O . ILE A 1 268 ? 0.943 12.591 -15.342 1.00 83.44 268 ILE A O 1
ATOM 2102 N N . LEU A 1 269 ? 1.483 10.496 -14.725 1.00 78.62 269 LEU A N 1
ATOM 2103 C CA . LEU A 1 269 ? 0.647 10.477 -13.513 1.00 78.62 269 LEU A CA 1
ATOM 2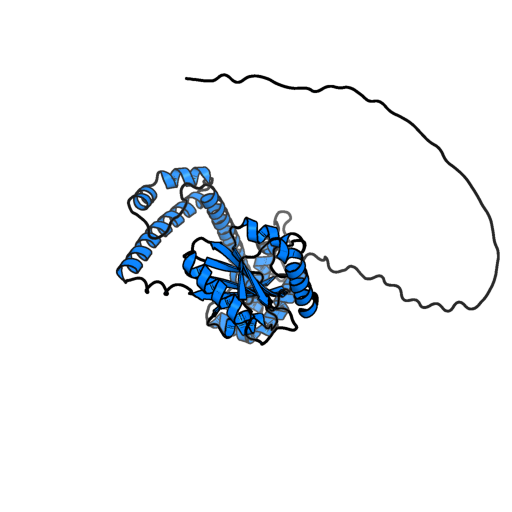104 C C . LEU A 1 269 ? 1.177 11.425 -12.431 1.00 78.62 269 LEU A C 1
ATOM 2106 O O . LEU A 1 269 ? 0.424 11.855 -11.564 1.00 78.62 269 LEU A O 1
ATOM 2110 N N . LEU A 1 270 ? 2.460 11.778 -12.507 1.00 77.75 270 LEU A N 1
ATOM 2111 C CA . LEU A 1 270 ? 3.123 12.751 -11.641 1.00 77.75 270 LEU A CA 1
ATOM 2112 C C . LEU A 1 270 ? 3.145 14.159 -12.259 1.00 77.75 270 LEU A C 1
ATOM 2114 O O . LEU A 1 270 ? 3.880 15.020 -11.786 1.00 77.75 270 LEU A O 1
ATOM 2118 N N . HIS A 1 271 ? 2.364 14.396 -13.319 1.00 80.75 271 HIS A N 1
ATOM 2119 C CA . HIS A 1 271 ? 2.347 15.642 -14.094 1.00 80.75 271 HIS A CA 1
ATOM 2120 C C . HIS A 1 271 ? 3.695 16.010 -14.743 1.00 80.75 271 HIS A C 1
ATOM 2122 O O . HIS A 1 271 ? 3.911 17.162 -15.122 1.00 80.75 271 HIS A O 1
ATOM 2128 N N . VAL A 1 272 ? 4.576 15.022 -14.931 1.00 83.56 272 VAL A N 1
ATOM 2129 C CA . VAL A 1 272 ? 5.860 15.164 -15.620 1.00 83.56 272 VAL A CA 1
ATOM 2130 C C . VAL A 1 272 ? 5.727 14.593 -17.030 1.00 83.56 272 VAL A C 1
ATOM 2132 O O . VAL A 1 272 ? 5.598 13.385 -17.231 1.00 83.56 272 VAL A O 1
ATOM 2135 N N . ARG A 1 273 ? 5.766 15.462 -18.041 1.00 87.62 273 ARG A N 1
ATOM 2136 C CA . ARG A 1 273 ? 5.725 15.073 -19.454 1.00 87.62 273 ARG A CA 1
ATOM 2137 C C . ARG A 1 273 ? 7.134 14.861 -19.983 1.00 87.62 273 ARG A C 1
ATOM 2139 O O . ARG A 1 273 ? 7.740 15.753 -20.571 1.00 87.62 273 ARG A O 1
ATOM 2146 N N . ILE A 1 274 ? 7.630 13.647 -19.803 1.00 89.38 274 ILE A N 1
ATOM 2147 C CA . ILE A 1 274 ? 8.915 13.211 -20.341 1.00 89.38 274 ILE A CA 1
ATOM 2148 C C . ILE A 1 274 ? 8.720 11.978 -21.212 1.00 89.38 274 ILE A C 1
ATOM 2150 O O . ILE A 1 274 ? 7.917 11.112 -20.884 1.00 89.38 274 ILE A O 1
ATOM 2154 N N . THR A 1 275 ? 9.429 11.896 -22.334 1.00 91.00 275 THR A N 1
ATOM 2155 C CA . THR A 1 275 ? 9.419 10.685 -23.165 1.00 91.00 275 THR A CA 1
ATOM 2156 C C . THR A 1 275 ? 10.386 9.635 -22.611 1.00 91.00 275 THR A C 1
ATOM 2158 O O . THR A 1 275 ? 11.394 10.002 -21.999 1.00 91.00 275 THR A O 1
ATOM 2161 N N . PRO A 1 276 ? 10.166 8.333 -22.851 1.00 90.62 276 PRO A N 1
ATOM 2162 C CA . PRO A 1 276 ? 11.098 7.274 -22.455 1.00 90.62 276 PRO A CA 1
ATOM 2163 C C . PRO A 1 276 ? 12.536 7.506 -22.934 1.00 90.62 276 PRO A C 1
ATOM 2165 O O . PRO A 1 276 ? 13.491 7.226 -22.209 1.00 90.62 276 PRO A O 1
ATOM 2168 N N . THR A 1 277 ? 12.723 8.059 -24.139 1.00 90.44 277 THR A N 1
ATOM 2169 C CA . THR A 1 277 ? 14.060 8.398 -24.654 1.00 90.44 277 THR A CA 1
ATOM 2170 C C . THR A 1 277 ? 14.731 9.499 -23.842 1.00 90.44 277 THR A C 1
ATOM 2172 O O . THR A 1 277 ? 15.902 9.369 -23.479 1.00 90.44 277 THR A O 1
ATOM 2175 N N . GLN A 1 278 ? 13.999 10.572 -23.543 1.00 90.81 278 GLN A N 1
ATOM 2176 C CA . GLN A 1 278 ? 14.514 11.673 -22.732 1.00 90.81 278 GLN A CA 1
ATOM 2177 C C . GLN A 1 278 ? 14.781 11.219 -21.300 1.00 90.81 278 GLN A C 1
ATOM 2179 O O . GLN A 1 278 ? 15.842 11.513 -20.762 1.00 90.81 278 GLN A O 1
ATOM 2184 N N . LEU A 1 279 ? 13.874 10.438 -20.713 1.00 92.19 279 LEU A N 1
ATOM 2185 C CA . LEU A 1 279 ? 14.031 9.893 -19.372 1.00 92.19 279 LEU A CA 1
ATOM 2186 C C . LEU A 1 279 ? 15.292 9.034 -19.264 1.00 92.19 279 LEU A C 1
ATOM 2188 O O . LEU A 1 279 ? 16.099 9.237 -18.361 1.00 92.19 279 LEU A O 1
ATOM 2192 N N . ALA A 1 280 ? 15.524 8.140 -20.225 1.00 93.31 280 ALA A N 1
ATOM 2193 C CA . ALA A 1 280 ? 16.746 7.346 -20.282 1.00 93.31 280 ALA A CA 1
ATOM 2194 C C . ALA A 1 280 ? 18.018 8.214 -20.350 1.00 93.31 280 ALA A C 1
ATOM 2196 O O . ALA A 1 280 ? 19.011 7.923 -19.678 1.00 93.31 280 ALA A O 1
ATOM 2197 N N . TYR A 1 281 ? 17.997 9.290 -21.145 1.00 92.94 281 TYR A N 1
ATOM 2198 C CA . TYR A 1 281 ? 19.111 10.237 -21.236 1.00 92.94 281 TYR A CA 1
ATOM 2199 C C . TYR A 1 281 ? 19.341 10.980 -19.913 1.00 92.94 281 TYR A C 1
ATOM 2201 O O . TYR A 1 281 ? 20.484 11.107 -19.471 1.00 92.94 281 TYR A O 1
ATOM 2209 N N . GLU A 1 282 ? 18.274 11.441 -19.262 1.00 92.25 282 GLU A N 1
ATOM 2210 C CA . GLU A 1 282 ? 18.339 12.141 -17.979 1.00 92.25 282 GLU A CA 1
ATOM 2211 C C . GLU A 1 282 ? 18.884 11.237 -16.871 1.00 92.25 282 GLU A C 1
ATOM 2213 O O . GLU A 1 282 ? 19.819 11.633 -16.171 1.00 92.25 282 GLU A O 1
ATOM 2218 N N . LEU A 1 283 ? 18.403 9.989 -16.780 1.00 92.38 283 LEU A N 1
ATOM 2219 C CA . LEU A 1 283 ? 18.930 8.980 -15.857 1.00 92.38 283 LEU A CA 1
ATOM 2220 C C . LEU A 1 283 ? 20.439 8.785 -16.061 1.00 92.38 283 LEU A C 1
ATOM 2222 O O . LEU A 1 283 ? 21.212 8.849 -15.104 1.00 92.38 283 LEU A O 1
ATOM 2226 N N . ALA A 1 284 ? 20.892 8.614 -17.305 1.00 93.38 284 ALA A N 1
ATOM 2227 C CA . ALA A 1 284 ? 22.310 8.448 -17.619 1.00 93.38 284 ALA A CA 1
ATOM 2228 C C . ALA A 1 284 ? 23.149 9.697 -17.287 1.00 93.38 284 ALA A C 1
ATOM 2230 O O . ALA A 1 284 ? 24.194 9.602 -16.635 1.00 93.38 284 ALA A O 1
ATOM 2231 N N . SER A 1 285 ? 22.689 10.876 -17.711 1.00 91.19 285 SER A N 1
ATOM 2232 C CA . SER A 1 285 ? 23.360 12.165 -17.510 1.00 91.19 285 SER A CA 1
ATOM 2233 C C . SER A 1 285 ? 23.518 12.492 -16.027 1.00 91.19 285 SER A C 1
ATOM 2235 O O . SER A 1 285 ? 24.609 12.851 -15.572 1.00 91.19 285 SER A O 1
ATOM 2237 N N . PHE A 1 286 ? 22.449 12.305 -15.252 1.00 90.31 286 PHE A N 1
ATOM 2238 C CA . PHE A 1 286 ? 22.444 12.486 -13.807 1.00 90.31 286 PHE A CA 1
ATOM 2239 C C . PHE A 1 286 ? 23.446 11.564 -13.113 1.00 90.31 286 PHE A C 1
ATOM 2241 O O . PHE A 1 286 ? 24.305 12.020 -12.355 1.00 90.31 286 PHE A O 1
ATOM 2248 N N . SER A 1 287 ? 23.404 10.278 -13.455 1.00 90.88 287 SER A N 1
ATOM 2249 C CA . SER A 1 287 ? 24.276 9.258 -12.867 1.00 90.88 287 SER A CA 1
ATOM 2250 C C . SER A 1 287 ? 25.754 9.559 -13.105 1.00 90.88 287 SER A C 1
ATOM 2252 O O . SER A 1 287 ? 26.570 9.463 -12.186 1.00 90.88 287 SER A O 1
ATOM 2254 N N . ARG A 1 288 ? 26.110 10.010 -14.317 1.00 90.06 288 ARG A N 1
ATOM 2255 C CA . ARG A 1 288 ? 27.484 10.425 -14.645 1.00 90.06 288 ARG A CA 1
ATOM 2256 C C . ARG A 1 288 ? 27.913 11.673 -13.881 1.00 90.06 288 ARG A C 1
ATOM 2258 O O . ARG A 1 288 ? 29.053 11.737 -13.428 1.00 90.06 288 ARG A O 1
ATOM 2265 N N . LYS A 1 289 ? 27.022 12.656 -13.710 1.00 87.62 289 LYS A N 1
ATOM 2266 C CA . LYS A 1 289 ? 27.307 13.888 -12.947 1.00 87.62 289 LYS A CA 1
ATOM 2267 C C . LYS A 1 289 ? 27.560 13.617 -11.463 1.00 87.62 289 LYS A C 1
ATOM 2269 O O . LYS A 1 289 ? 28.373 14.320 -10.861 1.00 87.62 289 LYS A O 1
ATOM 2274 N N . LEU A 1 290 ? 26.891 12.613 -10.897 1.00 85.31 290 LEU A N 1
ATOM 2275 C CA . LEU A 1 290 ? 27.091 12.174 -9.515 1.00 85.31 290 LEU A CA 1
ATOM 2276 C C . LEU A 1 290 ? 28.267 11.201 -9.340 1.00 85.31 290 LEU A C 1
ATOM 2278 O O . LEU A 1 290 ? 28.699 10.978 -8.210 1.00 85.31 290 LEU A O 1
ATOM 2282 N N . GLY A 1 291 ? 28.823 10.664 -10.431 1.00 86.31 291 GLY A N 1
ATOM 2283 C CA . GLY A 1 291 ? 29.924 9.700 -10.383 1.00 86.31 291 GLY A CA 1
ATOM 2284 C C . GLY A 1 291 ? 29.488 8.312 -9.907 1.00 86.31 291 GLY A C 1
ATOM 2285 O O . GLY A 1 291 ? 30.255 7.630 -9.220 1.00 86.31 291 GLY A O 1
ATOM 2286 N N . LEU A 1 292 ? 28.255 7.918 -10.232 1.00 88.50 292 LEU A N 1
ATOM 2287 C CA . LEU A 1 292 ? 27.740 6.580 -9.943 1.00 88.50 292 LEU A CA 1
ATOM 2288 C C . LEU A 1 292 ? 28.379 5.537 -10.860 1.00 88.50 292 LEU A C 1
ATOM 2290 O O . LEU A 1 292 ? 28.921 5.870 -11.916 1.00 88.50 292 LEU A O 1
ATOM 2294 N N . SER A 1 293 ? 28.327 4.273 -10.450 1.00 87.50 293 SER A N 1
ATOM 2295 C CA . SER A 1 293 ? 28.896 3.161 -11.221 1.00 87.50 293 SER A CA 1
ATOM 2296 C C . SER A 1 293 ? 28.060 2.758 -12.444 1.00 87.50 293 SER A C 1
ATOM 2298 O O . SER A 1 293 ? 28.598 2.211 -13.408 1.00 87.50 293 SER A O 1
ATOM 2300 N N . LYS A 1 294 ? 26.757 3.045 -12.411 1.00 90.69 294 LYS A N 1
ATOM 2301 C CA . LYS A 1 294 ? 25.751 2.681 -13.415 1.00 90.69 294 LYS A CA 1
ATOM 2302 C C . LYS A 1 294 ? 24.621 3.726 -13.433 1.00 90.69 294 LYS A C 1
ATOM 2304 O O . LYS A 1 294 ? 24.571 4.559 -12.522 1.00 90.69 294 LYS A O 1
ATOM 2309 N N . PRO A 1 295 ? 23.716 3.709 -14.432 1.00 90.62 295 PRO A N 1
ATOM 2310 C CA . PRO A 1 295 ? 22.525 4.548 -14.394 1.00 90.62 295 PRO A CA 1
ATOM 2311 C C . PRO A 1 295 ? 21.707 4.320 -13.116 1.00 90.62 295 PRO A C 1
ATOM 2313 O O . PRO A 1 295 ? 21.555 3.183 -12.666 1.00 90.62 295 PRO A O 1
ATOM 2316 N N . VAL A 1 296 ? 21.149 5.398 -12.564 1.00 88.50 296 VAL A N 1
ATOM 2317 C CA . VAL A 1 296 ? 20.128 5.354 -11.519 1.00 88.50 296 VAL A CA 1
ATOM 2318 C C . VAL A 1 296 ? 18.951 4.528 -12.048 1.00 88.50 296 VAL A C 1
ATOM 2320 O O . VAL A 1 296 ? 18.476 4.813 -13.152 1.00 88.50 296 VAL A O 1
ATOM 2323 N N . PRO A 1 297 ? 18.481 3.523 -11.289 1.00 88.19 297 PRO A N 1
ATOM 2324 C CA . PRO A 1 297 ? 17.297 2.763 -11.658 1.00 88.19 297 PRO A CA 1
ATOM 2325 C C . PRO A 1 297 ? 16.078 3.669 -11.809 1.00 88.19 297 PRO A C 1
ATOM 2327 O O . PRO A 1 297 ? 15.903 4.636 -11.064 1.00 88.19 297 PRO A O 1
ATOM 2330 N N . TYR A 1 298 ? 15.183 3.308 -12.714 1.00 89.38 298 TYR A N 1
ATOM 2331 C CA . TYR A 1 298 ? 13.934 4.018 -12.957 1.00 89.38 298 TYR A CA 1
ATOM 2332 C C . TYR A 1 298 ? 13.138 4.240 -11.660 1.00 89.38 298 TYR A C 1
ATOM 2334 O O . TYR A 1 298 ? 12.715 5.353 -11.347 1.00 89.38 298 TYR A O 1
ATOM 2342 N N . ASN A 1 299 ? 12.996 3.185 -10.853 1.00 82.25 299 ASN A N 1
ATOM 2343 C CA . ASN A 1 299 ? 12.256 3.237 -9.590 1.00 82.25 299 ASN A CA 1
ATOM 2344 C C . ASN A 1 299 ? 12.963 4.071 -8.518 1.00 82.25 299 ASN A C 1
ATOM 2346 O O . ASN A 1 299 ? 12.301 4.658 -7.663 1.00 82.25 299 ASN A O 1
ATOM 2350 N N . ALA A 1 300 ? 14.295 4.166 -8.564 1.00 80.56 300 ALA A N 1
ATOM 2351 C CA . ALA A 1 300 ? 15.030 5.022 -7.644 1.00 80.56 300 ALA A CA 1
ATOM 2352 C C . ALA A 1 300 ? 14.703 6.500 -7.905 1.00 80.56 300 ALA A C 1
ATOM 2354 O O . ALA A 1 300 ? 14.532 7.252 -6.949 1.00 80.56 300 ALA A O 1
ATOM 2355 N N . LEU A 1 301 ? 14.518 6.902 -9.171 1.00 81.81 301 LEU A N 1
ATOM 2356 C CA . LEU A 1 301 ? 14.077 8.256 -9.522 1.00 81.81 301 LEU A CA 1
ATOM 2357 C C . LEU A 1 301 ? 12.677 8.579 -8.967 1.00 81.81 301 LEU A C 1
ATOM 2359 O O . LEU A 1 301 ? 12.477 9.663 -8.423 1.00 81.81 301 LEU A O 1
ATOM 2363 N N . LEU A 1 302 ? 11.734 7.633 -9.030 1.00 75.62 302 LEU A N 1
ATOM 2364 C CA . LEU A 1 302 ? 10.421 7.781 -8.381 1.00 75.62 302 LEU A CA 1
ATOM 2365 C C . LEU A 1 302 ? 10.558 7.911 -6.859 1.00 75.62 302 LEU A C 1
ATOM 2367 O O . LEU A 1 302 ? 9.918 8.757 -6.234 1.00 75.62 302 LEU A O 1
ATOM 2371 N N . GLY A 1 303 ? 11.431 7.096 -6.265 1.00 69.38 303 GLY A N 1
ATOM 2372 C CA . GLY A 1 303 ? 11.744 7.157 -4.843 1.00 69.38 303 GLY A CA 1
ATOM 2373 C C . GLY A 1 303 ? 12.249 8.537 -4.420 1.00 69.38 303 GLY A C 1
ATOM 2374 O O . GLY A 1 303 ? 11.782 9.075 -3.416 1.00 69.38 303 GLY A O 1
ATOM 2375 N N . PHE A 1 304 ? 13.126 9.162 -5.211 1.00 70.31 304 PHE A N 1
ATOM 2376 C CA . PHE A 1 304 ? 13.642 10.505 -4.939 1.00 70.31 304 PHE A CA 1
ATOM 2377 C C . PHE A 1 304 ? 12.550 11.568 -4.820 1.00 70.31 304 PHE A C 1
ATOM 2379 O O . PHE A 1 304 ? 12.643 12.420 -3.935 1.00 70.31 304 PHE A O 1
ATOM 2386 N N . MET A 1 305 ? 11.522 11.513 -5.671 1.00 63.75 305 MET A N 1
ATOM 2387 C CA . MET A 1 305 ? 10.390 12.447 -5.603 1.00 63.75 305 MET A CA 1
ATOM 2388 C C . MET A 1 305 ? 9.635 12.325 -4.271 1.00 63.75 305 MET A C 1
ATOM 2390 O O . MET A 1 305 ? 9.119 13.315 -3.758 1.00 63.75 305 MET A O 1
ATOM 2394 N N . ASN A 1 306 ? 9.661 11.133 -3.670 1.00 58.06 306 ASN A N 1
ATOM 2395 C CA . ASN A 1 306 ? 8.984 10.807 -2.416 1.00 58.06 306 ASN A CA 1
ATOM 2396 C C . ASN A 1 306 ? 9.944 10.669 -1.215 1.00 58.06 306 ASN A C 1
ATOM 2398 O O . ASN A 1 306 ? 9.532 10.244 -0.137 1.00 58.06 306 ASN A O 1
ATOM 2402 N N . GLY A 1 307 ? 11.231 11.001 -1.373 1.00 56.94 307 GLY A N 1
ATOM 2403 C CA . GLY A 1 307 ? 12.239 10.922 -0.308 1.00 56.94 307 GLY A CA 1
ATOM 2404 C C . GLY A 1 307 ? 12.642 9.505 0.132 1.00 56.94 307 GLY A C 1
ATOM 2405 O O . GLY A 1 307 ? 13.173 9.347 1.232 1.00 56.94 307 GLY A O 1
ATOM 2406 N N . THR A 1 308 ? 12.411 8.487 -0.700 1.00 57.94 308 THR A N 1
ATOM 2407 C CA . THR A 1 308 ? 12.748 7.074 -0.444 1.00 57.94 308 THR A CA 1
ATOM 2408 C C . THR A 1 308 ? 13.763 6.558 -1.468 1.00 57.94 308 THR A C 1
ATOM 2410 O O . THR A 1 308 ? 13.766 6.984 -2.615 1.00 57.94 308 THR A O 1
ATOM 2413 N N . TYR A 1 309 ? 14.661 5.652 -1.073 1.00 57.66 309 TYR A N 1
ATOM 2414 C CA . TYR A 1 309 ? 15.662 5.077 -1.980 1.00 57.66 309 TYR A CA 1
ATOM 2415 C C . TYR A 1 309 ? 15.480 3.565 -2.045 1.00 57.66 309 TYR A C 1
ATOM 2417 O O . TYR A 1 309 ? 15.518 2.901 -1.010 1.00 57.66 309 TYR A O 1
ATOM 2425 N N . PHE A 1 310 ? 15.312 3.027 -3.251 1.00 57.56 310 PHE A N 1
ATOM 2426 C CA . PHE A 1 310 ? 15.199 1.590 -3.503 1.00 57.56 310 PHE A CA 1
ATOM 2427 C C . PHE A 1 310 ? 16.271 1.149 -4.512 1.00 57.56 310 PHE A C 1
ATOM 2429 O O . PHE A 1 310 ? 16.684 1.940 -5.358 1.00 57.56 310 PHE A O 1
ATOM 2436 N N . ASP A 1 311 ? 16.723 -0.104 -4.408 1.00 59.69 311 ASP A N 1
ATOM 2437 C CA . ASP A 1 311 ? 17.529 -0.819 -5.416 1.00 59.69 311 ASP A CA 1
ATOM 2438 C C . ASP A 1 311 ? 18.848 -0.162 -5.879 1.00 59.69 311 ASP A C 1
ATOM 2440 O O . ASP A 1 311 ? 19.280 -0.320 -7.024 1.00 59.69 311 ASP A O 1
ATOM 2444 N N . MET A 1 312 ? 19.548 0.534 -4.979 1.00 69.88 312 MET A N 1
ATOM 2445 C CA . MET A 1 312 ? 20.889 1.071 -5.244 1.00 69.88 312 MET A CA 1
ATOM 2446 C C . MET A 1 312 ? 21.988 0.268 -4.548 1.00 69.88 312 MET A C 1
ATOM 2448 O O . MET A 1 312 ? 21.797 -0.254 -3.450 1.00 69.88 312 MET A O 1
ATOM 2452 N N . ASP A 1 313 ? 23.155 0.191 -5.192 1.00 78.50 313 ASP A N 1
ATOM 2453 C CA . ASP A 1 313 ? 24.355 -0.373 -4.575 1.00 78.50 313 ASP A CA 1
ATOM 2454 C C . ASP A 1 313 ? 24.770 0.474 -3.352 1.00 78.50 313 ASP A C 1
ATOM 2456 O O . ASP A 1 313 ? 24.652 1.703 -3.420 1.00 78.50 313 ASP A O 1
ATOM 2460 N N . PRO A 1 314 ? 25.241 -0.130 -2.242 1.00 78.62 314 PRO A N 1
ATOM 2461 C CA . PRO A 1 314 ? 25.615 0.612 -1.040 1.00 78.62 314 PRO A CA 1
ATOM 2462 C C . PRO A 1 314 ? 26.626 1.741 -1.283 1.00 78.62 314 PRO A C 1
ATOM 2464 O O . PRO A 1 314 ? 26.471 2.817 -0.702 1.00 78.62 314 PRO A O 1
ATOM 2467 N N . ASP A 1 315 ? 27.607 1.540 -2.168 1.00 79.50 315 ASP A N 1
ATOM 2468 C CA . ASP A 1 315 ? 28.630 2.549 -2.457 1.00 79.50 315 ASP A CA 1
ATOM 2469 C C . ASP A 1 315 ? 28.037 3.719 -3.259 1.00 79.50 315 ASP A C 1
ATOM 2471 O O . ASP A 1 315 ? 28.353 4.888 -3.017 1.00 79.50 315 ASP A O 1
ATOM 2475 N N . ASP A 1 316 ? 27.142 3.425 -4.204 1.00 81.44 316 ASP A N 1
ATOM 2476 C CA . ASP A 1 316 ? 26.423 4.444 -4.975 1.00 81.44 316 ASP A CA 1
ATOM 2477 C C . ASP A 1 316 ? 25.421 5.207 -4.091 1.00 81.44 316 ASP A C 1
ATOM 2479 O O . ASP A 1 316 ? 25.288 6.427 -4.220 1.00 81.44 316 ASP A O 1
ATOM 2483 N N . LEU A 1 317 ? 24.775 4.526 -3.138 1.00 77.94 317 LEU A N 1
ATOM 2484 C CA . LEU A 1 317 ? 23.893 5.139 -2.143 1.00 77.94 317 LEU A CA 1
ATOM 2485 C C . LEU A 1 317 ? 24.668 6.102 -1.228 1.00 77.94 317 LEU A C 1
ATOM 2487 O O . LEU A 1 317 ? 24.193 7.204 -0.944 1.00 77.94 317 LEU A O 1
ATOM 2491 N N . GLU A 1 318 ? 25.871 5.727 -0.786 1.00 78.38 318 GLU A N 1
ATOM 2492 C CA . GLU A 1 318 ? 26.744 6.600 0.007 1.00 78.38 318 GLU A CA 1
ATOM 2493 C C . GLU A 1 318 ? 27.182 7.834 -0.796 1.00 78.38 318 GLU A C 1
ATOM 2495 O O . GLU A 1 318 ? 27.051 8.966 -0.317 1.00 78.38 318 GLU A O 1
ATOM 2500 N N . ARG A 1 319 ? 27.620 7.647 -2.049 1.00 79.06 319 ARG A N 1
ATOM 2501 C CA . ARG A 1 319 ? 27.999 8.751 -2.955 1.00 79.06 319 ARG A CA 1
ATOM 2502 C C . ARG A 1 319 ? 26.853 9.723 -3.195 1.00 79.06 319 ARG A C 1
ATOM 2504 O O . ARG A 1 319 ? 27.062 10.937 -3.212 1.00 79.06 319 ARG A O 1
ATOM 2511 N N . MET A 1 320 ? 25.653 9.191 -3.375 1.00 76.12 320 MET A N 1
ATOM 2512 C CA . MET A 1 320 ? 24.438 9.959 -3.595 1.00 76.12 320 MET A CA 1
ATOM 2513 C C . MET A 1 320 ? 24.022 10.735 -2.341 1.00 76.12 320 MET A C 1
ATOM 2515 O O . MET A 1 320 ? 23.750 11.932 -2.427 1.00 76.12 320 MET A O 1
ATOM 2519 N N . ASN A 1 321 ? 24.064 10.108 -1.161 1.00 76.06 321 ASN A N 1
ATOM 2520 C CA . ASN A 1 321 ? 23.809 10.786 0.114 1.00 76.06 321 ASN A CA 1
ATOM 2521 C C . ASN A 1 321 ? 24.832 11.897 0.393 1.00 76.06 321 ASN A C 1
ATOM 2523 O O . ASN A 1 321 ? 24.460 12.966 0.879 1.00 76.06 321 ASN A O 1
ATOM 2527 N N . GLY A 1 322 ? 26.101 11.690 0.029 1.00 77.88 322 GLY A N 1
ATOM 2528 C CA . GLY A 1 322 ? 27.146 12.714 0.113 1.00 77.88 322 GLY A CA 1
ATOM 2529 C C . GLY A 1 322 ? 26.938 13.904 -0.833 1.00 77.88 322 GLY A C 1
ATOM 2530 O O . GLY A 1 322 ? 27.517 14.966 -0.616 1.00 77.88 322 GLY A O 1
ATOM 2531 N N . GLN A 1 323 ? 26.097 13.758 -1.862 1.00 80.94 323 GLN A N 1
ATOM 2532 C CA . GLN A 1 323 ? 25.790 14.787 -2.862 1.00 80.94 323 GLN A CA 1
ATOM 2533 C C . GLN A 1 323 ? 24.302 15.171 -2.878 1.00 80.94 323 GLN A C 1
ATOM 2535 O O . GLN A 1 323 ? 23.790 15.640 -3.895 1.00 80.94 323 GLN A O 1
ATOM 2540 N N . ARG A 1 324 ? 23.605 15.004 -1.748 1.00 77.25 324 ARG A N 1
ATOM 2541 C CA . ARG A 1 324 ? 22.149 15.184 -1.640 1.00 77.25 324 ARG A CA 1
ATOM 2542 C C . ARG A 1 324 ? 21.651 16.556 -2.106 1.00 77.25 324 ARG A C 1
ATOM 2544 O O . ARG A 1 324 ? 20.598 16.632 -2.724 1.00 77.25 324 ARG A O 1
ATOM 2551 N N . GLU A 1 325 ? 22.410 17.619 -1.846 1.00 79.31 325 GLU A N 1
ATOM 2552 C CA . GLU A 1 325 ? 22.081 18.980 -2.298 1.00 79.31 325 GLU A CA 1
ATOM 2553 C C . GLU A 1 325 ? 22.085 19.074 -3.831 1.00 79.31 325 GLU A C 1
ATOM 2555 O O . GLU A 1 325 ? 21.088 19.468 -4.427 1.00 79.31 325 GLU A O 1
ATOM 2560 N N . ARG A 1 326 ? 23.142 18.571 -4.483 1.00 81.12 326 ARG A N 1
ATOM 2561 C CA . ARG A 1 326 ? 23.249 18.519 -5.952 1.00 81.12 326 ARG A CA 1
ATOM 2562 C C . ARG A 1 326 ? 22.186 17.615 -6.580 1.00 81.12 326 ARG A C 1
ATOM 2564 O O . ARG A 1 326 ? 21.697 17.908 -7.667 1.00 81.12 326 ARG A O 1
ATO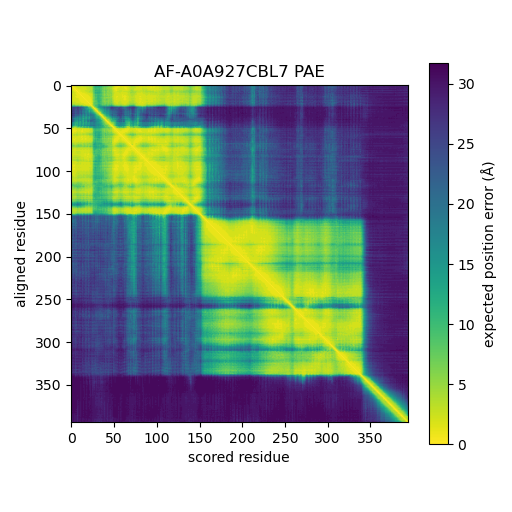M 2571 N N . ALA A 1 327 ? 21.841 16.513 -5.911 1.00 79.44 327 ALA A N 1
ATOM 2572 C CA . ALA A 1 327 ? 20.759 15.630 -6.338 1.00 79.44 327 ALA A CA 1
ATOM 2573 C C . ALA A 1 327 ? 19.394 16.337 -6.273 1.00 79.44 327 ALA A C 1
ATOM 2575 O O . ALA A 1 327 ? 18.608 16.230 -7.211 1.00 79.44 327 ALA A O 1
ATOM 2576 N N . GLY A 1 328 ? 19.145 17.106 -5.209 1.00 79.88 328 GLY A N 1
ATOM 2577 C CA . GLY A 1 328 ? 17.943 17.926 -5.061 1.00 79.88 328 GLY A CA 1
ATOM 2578 C C . GLY A 1 328 ? 17.847 19.042 -6.103 1.00 79.88 328 GLY A C 1
ATOM 2579 O O . GLY A 1 328 ? 16.800 19.204 -6.721 1.00 79.88 328 GLY A O 1
ATOM 2580 N N . GLU A 1 329 ? 18.942 19.764 -6.358 1.00 84.12 329 GLU A N 1
ATOM 2581 C CA . GLU A 1 329 ? 19.004 20.796 -7.406 1.00 84.12 329 GLU A CA 1
ATOM 2582 C C . GLU A 1 329 ? 18.697 20.225 -8.792 1.00 84.12 329 GLU A C 1
ATOM 2584 O O . GLU A 1 329 ? 17.938 20.814 -9.562 1.00 84.12 329 GLU A O 1
ATOM 2589 N N . TRP A 1 330 ? 19.271 19.062 -9.113 1.00 87.56 330 TRP A N 1
ATOM 2590 C CA . TRP A 1 330 ? 18.999 18.398 -10.380 1.00 87.56 330 TRP A CA 1
ATOM 2591 C C . TRP A 1 330 ? 17.541 17.945 -10.482 1.00 87.56 330 TRP A C 1
ATOM 2593 O O . TRP A 1 330 ? 16.931 18.154 -11.525 1.00 87.56 330 TRP A O 1
ATOM 2603 N N . MET A 1 331 ? 16.969 17.386 -9.411 1.00 82.56 331 MET A N 1
ATOM 2604 C CA . MET A 1 331 ? 15.563 16.976 -9.391 1.00 82.56 331 MET A CA 1
ATOM 2605 C C . MET A 1 331 ? 14.629 18.166 -9.611 1.00 82.56 331 MET A C 1
ATOM 2607 O O . MET A 1 331 ? 13.691 18.068 -10.396 1.00 82.56 331 MET A O 1
ATOM 2611 N N . GLN A 1 332 ? 14.907 19.304 -8.971 1.00 82.50 332 GLN A N 1
ATOM 2612 C CA . GLN A 1 332 ? 14.130 20.520 -9.193 1.00 82.50 332 GLN A CA 1
ATOM 2613 C C . GLN A 1 332 ? 14.222 20.964 -10.655 1.00 82.50 332 GLN A C 1
ATOM 2615 O O . GLN A 1 332 ? 13.198 21.205 -11.282 1.00 82.50 332 GLN A O 1
ATOM 2620 N N . ALA A 1 333 ? 15.428 20.991 -11.229 1.00 85.88 333 ALA A N 1
ATOM 2621 C CA . ALA A 1 333 ? 15.620 21.346 -12.633 1.00 85.88 333 ALA A CA 1
ATOM 2622 C C . ALA A 1 333 ? 14.932 20.361 -13.596 1.00 85.88 333 ALA A C 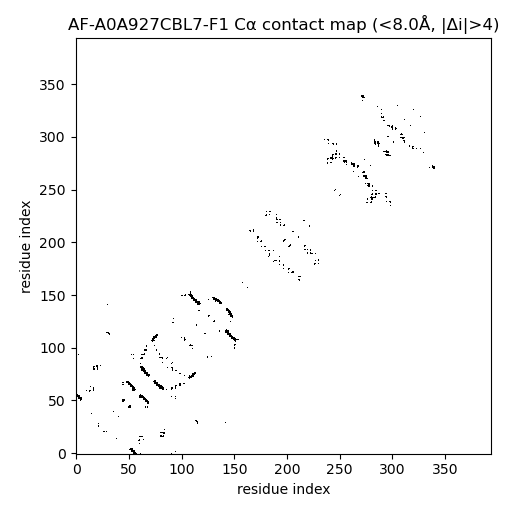1
ATOM 2624 O O . ALA A 1 333 ? 14.405 20.779 -14.624 1.00 85.88 333 ALA A O 1
ATOM 2625 N N . PHE A 1 334 ? 14.926 19.067 -13.269 1.00 86.94 334 PHE A N 1
ATOM 2626 C CA . PHE A 1 334 ? 14.220 18.031 -14.016 1.00 86.94 334 PHE A CA 1
ATOM 2627 C C . PHE A 1 334 ? 12.708 18.280 -13.990 1.00 86.94 334 PHE A C 1
ATOM 2629 O O . PHE A 1 334 ? 12.078 18.377 -15.040 1.00 86.94 334 PHE A O 1
ATOM 2636 N N . VAL A 1 335 ? 12.126 18.461 -12.804 1.00 82.44 335 VAL A N 1
ATOM 2637 C CA . VAL A 1 335 ? 10.695 18.757 -12.661 1.00 82.44 335 VAL A CA 1
ATOM 2638 C C . VAL A 1 335 ? 10.343 20.057 -13.385 1.00 82.44 335 VAL A C 1
ATOM 2640 O O . VAL A 1 335 ? 9.389 20.066 -14.154 1.00 82.44 335 VAL A O 1
ATOM 2643 N N . ASP A 1 336 ? 11.130 21.121 -13.234 1.00 84.69 336 ASP A N 1
ATOM 2644 C CA . ASP A 1 336 ? 10.883 22.407 -13.899 1.00 84.69 336 ASP A CA 1
ATOM 2645 C C . ASP A 1 336 ? 10.943 22.299 -15.433 1.00 84.69 336 ASP A C 1
ATOM 2647 O O . ASP A 1 336 ? 10.195 22.980 -16.134 1.00 84.69 336 ASP A O 1
ATOM 2651 N N . ALA A 1 337 ? 11.826 21.449 -15.967 1.00 85.75 337 ALA A N 1
ATOM 2652 C CA . ALA A 1 337 ? 11.993 21.265 -17.407 1.00 85.75 337 ALA A CA 1
ATOM 2653 C C . ALA A 1 337 ? 10.854 20.464 -18.054 1.00 85.75 337 ALA A C 1
ATOM 2655 O O . ALA A 1 337 ? 10.547 20.689 -19.226 1.00 85.75 337 ALA A O 1
ATOM 2656 N N . TYR A 1 338 ? 10.251 19.532 -17.309 1.00 85.38 338 TYR A N 1
ATOM 2657 C CA . TYR A 1 338 ? 9.302 18.552 -17.847 1.00 85.38 338 TYR A CA 1
ATOM 2658 C C . TYR A 1 338 ? 7.886 18.656 -17.257 1.00 85.38 338 TYR A C 1
ATOM 2660 O O . TYR A 1 338 ? 6.989 17.947 -17.711 1.00 85.38 338 TYR A O 1
ATOM 2668 N N . SER A 1 339 ? 7.641 19.527 -16.277 1.00 83.06 339 SER A N 1
ATOM 2669 C CA . SER A 1 339 ? 6.282 19.807 -15.793 1.00 83.06 339 SER A CA 1
ATOM 2670 C C . SER A 1 339 ? 5.510 20.653 -16.802 1.00 83.06 339 SER A C 1
ATOM 2672 O O . SER A 1 339 ? 6.062 21.569 -17.415 1.00 83.06 339 SER A O 1
ATOM 2674 N N . ASP A 1 340 ? 4.209 20.388 -16.951 1.00 61.59 340 ASP A N 1
ATOM 2675 C CA . ASP A 1 340 ? 3.333 21.276 -17.719 1.00 61.59 340 ASP A CA 1
ATOM 2676 C C . ASP A 1 340 ? 3.399 22.684 -17.110 1.00 61.59 340 ASP A C 1
ATOM 2678 O O . ASP A 1 340 ? 3.115 22.891 -15.929 1.00 61.59 340 ASP A O 1
ATOM 2682 N N . GLY A 1 341 ? 3.779 23.670 -17.923 1.00 51.62 341 GLY A N 1
ATOM 2683 C CA . GLY A 1 341 ? 3.836 25.076 -17.538 1.00 51.62 341 GLY A CA 1
ATOM 2684 C C . GLY A 1 341 ? 2.451 25.676 -17.283 1.00 51.62 341 GLY A C 1
ATOM 2685 O O . GLY A 1 341 ? 2.037 26.587 -17.992 1.00 51.62 341 GLY A O 1
ATOM 2686 N N . SER A 1 342 ? 1.735 25.224 -16.254 1.00 38.22 342 SER A N 1
ATOM 2687 C CA . SER A 1 342 ? 0.560 25.896 -15.694 1.00 38.22 342 SER A CA 1
ATOM 2688 C C . SER A 1 342 ? 0.916 26.597 -14.381 1.00 38.22 342 SER A C 1
ATOM 2690 O O . SER A 1 342 ? 0.270 26.411 -13.357 1.00 38.22 342 SER A O 1
ATOM 2692 N N . ALA A 1 343 ? 1.957 27.428 -14.421 1.00 36.09 343 ALA A N 1
ATOM 2693 C CA . ALA A 1 343 ? 2.217 28.459 -13.419 1.00 36.09 343 ALA A CA 1
ATOM 2694 C C . ALA A 1 343 ? 2.903 29.671 -14.070 1.00 36.09 343 ALA A C 1
ATOM 2696 O O . ALA A 1 343 ? 3.987 30.098 -13.690 1.00 36.09 343 ALA A O 1
ATOM 2697 N N . SER A 1 344 ? 2.262 30.248 -15.088 1.00 31.94 344 SER A N 1
ATOM 2698 C CA . SER A 1 344 ? 2.482 31.659 -15.421 1.00 31.94 344 SER A CA 1
ATOM 2699 C C . SER A 1 344 ? 1.178 32.323 -15.854 1.00 31.94 344 SER A C 1
ATOM 2701 O O . SER A 1 344 ? 1.034 32.844 -16.956 1.00 31.94 344 SER A O 1
ATOM 2703 N N . VAL A 1 345 ? 0.218 32.383 -14.928 1.00 31.59 345 VAL A N 1
ATOM 2704 C CA . VAL A 1 345 ? -0.617 33.585 -14.880 1.00 31.59 345 VAL A CA 1
ATOM 2705 C C . VAL A 1 345 ? 0.329 34.696 -14.442 1.00 31.59 345 VAL A C 1
ATOM 2707 O O . VAL A 1 345 ? 0.626 34.861 -13.262 1.00 31.59 345 VAL A O 1
ATOM 2710 N N . ARG A 1 346 ? 0.892 35.404 -15.425 1.00 29.77 346 ARG A N 1
ATOM 2711 C CA . ARG A 1 346 ? 1.410 36.745 -15.193 1.00 29.77 346 ARG A CA 1
ATOM 2712 C C . ARG A 1 346 ? 0.225 37.556 -14.693 1.00 29.77 346 ARG A C 1
ATOM 2714 O O . ARG A 1 346 ? -0.693 37.850 -15.452 1.00 29.77 346 ARG A O 1
ATOM 2721 N N . ASP A 1 347 ? 0.251 37.828 -13.398 1.00 30.44 347 ASP A N 1
ATOM 2722 C CA . ASP A 1 347 ? -0.498 38.888 -12.753 1.00 30.44 347 ASP A CA 1
ATOM 2723 C C . ASP A 1 347 ? -0.110 40.200 -13.450 1.00 30.44 347 ASP A C 1
ATOM 2725 O O . ASP A 1 347 ? 0.881 40.846 -13.109 1.00 30.44 347 ASP A O 1
ATOM 2729 N N . ASP A 1 348 ? -0.840 40.546 -14.512 1.00 32.72 348 ASP A N 1
ATOM 2730 C CA . ASP A 1 348 ? -0.819 41.877 -15.119 1.00 32.72 348 ASP A CA 1
ATOM 2731 C C . ASP A 1 348 ? -1.673 42.799 -14.232 1.00 32.72 348 ASP A C 1
ATOM 2733 O O . ASP A 1 348 ? -2.740 43.296 -14.591 1.00 32.72 348 ASP A O 1
ATOM 2737 N N . GLY A 1 349 ? -1.218 42.933 -12.986 1.00 30.08 349 GLY A N 1
ATOM 2738 C CA . GLY A 1 349 ? -1.754 43.809 -11.961 1.00 30.08 349 GLY A CA 1
ATOM 2739 C C . GLY A 1 349 ? -1.070 45.162 -12.063 1.00 30.08 349 GLY A C 1
ATOM 2740 O O . GLY A 1 349 ? -0.059 45.425 -11.410 1.00 30.08 349 GLY A O 1
ATOM 2741 N N . GLY A 1 350 ? -1.627 46.018 -12.917 1.00 29.22 350 GLY A N 1
ATOM 2742 C CA . GLY A 1 350 ? -1.176 47.383 -13.137 1.00 29.22 350 GLY A CA 1
ATOM 2743 C C . GLY A 1 350 ? -0.937 48.168 -11.844 1.00 29.22 350 GLY A C 1
ATOM 2744 O O . GLY A 1 350 ? -1.772 48.229 -10.940 1.00 29.22 350 GLY A O 1
ATOM 2745 N N . ARG A 1 351 ? 0.204 48.858 -11.799 1.00 31.05 351 ARG A N 1
ATOM 2746 C CA . ARG A 1 351 ? 0.451 49.945 -10.849 1.00 31.05 351 ARG A CA 1
ATOM 2747 C C . ARG A 1 351 ? 1.191 51.096 -11.524 1.00 31.05 351 ARG A C 1
ATOM 2749 O O . ARG A 1 351 ? 2.301 51.449 -11.147 1.00 31.05 351 ARG A O 1
ATOM 2756 N N . THR A 1 352 ? 0.554 51.715 -12.514 1.00 31.25 352 THR A N 1
ATOM 2757 C CA . THR A 1 352 ? 0.833 53.115 -12.858 1.00 31.25 352 THR A CA 1
ATOM 2758 C C . THR A 1 352 ? -0.100 53.983 -12.023 1.00 31.25 352 THR A C 1
ATOM 2760 O O . THR A 1 352 ? -1.273 54.155 -12.352 1.00 31.25 352 THR A O 1
ATOM 2763 N N . GLY A 1 353 ? 0.414 54.464 -10.890 1.00 29.77 353 GLY A N 1
ATOM 2764 C CA . GLY A 1 353 ? -0.220 55.531 -10.126 1.00 29.77 353 GLY A CA 1
ATOM 2765 C C . GLY A 1 353 ? -0.296 56.787 -10.986 1.00 29.77 353 GLY A C 1
ATOM 2766 O O . GLY A 1 353 ? 0.713 57.219 -11.540 1.00 29.77 353 GLY A O 1
ATOM 2767 N N . GLY A 1 354 ? -1.508 57.315 -11.126 1.00 28.70 354 GLY A N 1
ATOM 2768 C CA . GLY A 1 354 ? -1.768 58.568 -11.811 1.00 28.70 354 GLY A CA 1
ATOM 2769 C C . GLY A 1 354 ? -1.260 59.777 -11.031 1.00 28.70 354 GLY A C 1
ATOM 2770 O O . GLY A 1 354 ? -1.419 59.862 -9.815 1.00 28.70 354 GLY A O 1
ATOM 2771 N N . GLU A 1 355 ? -0.738 60.738 -11.780 1.00 29.17 355 GLU A N 1
ATOM 2772 C CA . GLU A 1 355 ? -0.862 62.162 -11.491 1.00 29.17 355 GLU A CA 1
ATOM 2773 C C . GLU A 1 355 ? -1.395 62.814 -12.774 1.00 29.17 355 GLU A C 1
ATOM 2775 O O . GLU A 1 355 ? -0.643 63.101 -13.701 1.00 29.17 355 GLU A O 1
ATOM 2780 N N . GLU A 1 356 ? -2.715 63.005 -12.852 1.00 31.56 356 GLU A N 1
ATOM 2781 C CA . GLU A 1 356 ? -3.310 63.994 -13.751 1.00 31.56 356 GLU A CA 1
ATOM 2782 C C . GLU A 1 356 ? -3.505 65.294 -12.970 1.00 31.56 356 GLU A C 1
ATOM 2784 O O . GLU A 1 356 ? -4.348 65.396 -12.077 1.00 31.56 356 GLU A O 1
ATOM 2789 N N . GLY A 1 357 ? -2.715 66.297 -13.344 1.00 26.84 357 GLY A N 1
ATOM 2790 C CA . GLY A 1 357 ? -3.039 67.701 -13.175 1.00 26.84 357 GLY A CA 1
ATOM 2791 C C . GLY A 1 357 ? -3.442 68.287 -14.526 1.00 26.84 357 GLY A C 1
ATOM 2792 O O . GLY A 1 357 ? -2.603 68.458 -15.399 1.00 26.84 357 GLY A O 1
ATOM 2793 N N . GLU A 1 358 ? -4.721 68.641 -14.627 1.00 30.22 358 GLU A N 1
ATOM 2794 C CA . GLU A 1 358 ? -5.248 69.779 -15.388 1.00 30.22 358 GLU A CA 1
ATOM 2795 C C . GLU A 1 358 ? -5.264 69.775 -16.937 1.00 30.22 358 GLU A C 1
ATOM 2797 O O . GLU A 1 358 ? -4.274 70.032 -17.611 1.00 30.22 358 GLU A O 1
ATOM 2802 N N . ARG A 1 359 ? -6.522 69.795 -17.417 1.00 29.72 359 ARG A N 1
ATOM 2803 C CA . ARG A 1 359 ? -7.141 70.745 -18.373 1.00 29.72 359 ARG A CA 1
ATOM 2804 C C . ARG A 1 359 ? -7.315 70.323 -19.833 1.00 29.72 359 ARG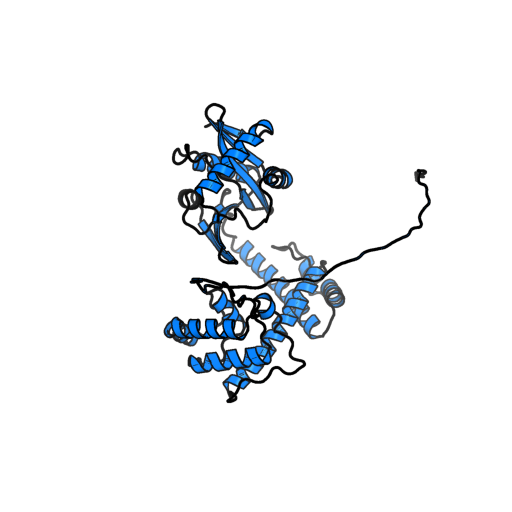 A C 1
ATOM 2806 O O . ARG A 1 359 ? -6.360 70.021 -20.534 1.00 29.72 359 ARG A O 1
ATOM 2813 N N . ASN A 1 360 ? -8.552 70.622 -20.261 1.00 29.45 360 ASN A N 1
ATOM 2814 C CA . ASN A 1 360 ? -9.004 71.015 -21.600 1.00 29.45 360 ASN A CA 1
ATOM 2815 C C . ASN A 1 360 ? -9.035 69.892 -22.647 1.00 29.45 360 ASN A C 1
ATOM 2817 O O . ASN A 1 360 ? -8.116 69.103 -22.748 1.00 29.45 360 ASN A O 1
ATOM 2821 N N . ASP A 1 361 ? -10.025 69.763 -23.520 1.00 29.80 361 ASP A N 1
ATOM 2822 C CA . ASP A 1 361 ? -11.302 70.430 -23.780 1.00 29.80 361 ASP A CA 1
ATOM 2823 C C . ASP A 1 361 ? -12.006 69.531 -24.832 1.00 29.80 361 ASP A C 1
ATOM 2825 O O . ASP A 1 361 ? -11.402 68.589 -25.342 1.00 29.80 361 ASP A O 1
ATOM 2829 N N . GLU A 1 362 ? -13.247 69.843 -25.200 1.00 30.44 362 GLU A N 1
ATOM 2830 C CA . GLU A 1 362 ? -13.868 69.406 -26.472 1.00 30.44 362 GLU A CA 1
ATOM 2831 C C . GLU A 1 362 ? -14.350 67.935 -26.620 1.00 30.44 362 GLU A C 1
ATOM 2833 O O . GLU A 1 362 ? -13.753 67.042 -27.212 1.00 30.44 362 GLU A O 1
ATOM 2838 N N . ARG A 1 363 ? -15.600 67.748 -26.176 1.00 28.00 363 ARG A N 1
ATOM 2839 C CA . ARG A 1 363 ? -16.763 67.252 -26.962 1.00 28.00 363 ARG A CA 1
ATOM 2840 C C . ARG A 1 363 ? -16.624 67.348 -28.516 1.00 28.00 363 ARG A C 1
ATOM 2842 O O . ARG A 1 363 ? -15.915 68.244 -28.955 1.00 28.00 363 ARG A O 1
ATOM 2849 N N . PRO A 1 364 ? -17.476 66.695 -29.364 1.00 44.66 364 PRO A N 1
ATOM 2850 C CA . PRO A 1 364 ? -18.561 65.732 -29.069 1.00 44.66 364 PRO A CA 1
ATOM 2851 C C . PRO A 1 364 ? -18.936 64.684 -30.182 1.00 44.66 364 PRO A C 1
ATOM 2853 O O . PRO A 1 364 ? -18.390 64.662 -31.275 1.00 44.66 364 PRO A O 1
ATOM 2856 N N . VAL A 1 365 ? -20.030 63.946 -29.908 1.00 33.12 365 VAL A N 1
ATOM 2857 C CA . VAL A 1 365 ? -21.141 63.535 -30.817 1.00 33.12 365 VAL A CA 1
ATOM 2858 C C . VAL A 1 365 ? -20.993 62.311 -31.741 1.00 33.12 365 VAL A C 1
ATOM 2860 O O . VAL A 1 365 ? -20.160 62.254 -32.634 1.00 33.12 365 VAL A O 1
ATOM 2863 N N . GLY A 1 366 ? -22.021 61.452 -31.629 1.00 29.73 366 GLY A N 1
ATOM 2864 C CA . GLY A 1 366 ? -22.607 60.619 -32.693 1.00 29.73 366 GLY A CA 1
ATOM 2865 C C . GLY A 1 366 ? -22.635 59.148 -32.279 1.00 29.73 366 GLY A C 1
ATOM 2866 O O . GLY A 1 366 ? -21.585 58.537 -32.194 1.00 29.73 366 GLY A O 1
ATOM 2867 N N . GLY A 1 367 ? -23.745 58.517 -31.888 1.00 28.59 367 GLY A N 1
ATOM 2868 C CA . GLY A 1 367 ? -25.061 58.445 -32.535 1.00 28.59 367 GLY A CA 1
ATOM 2869 C C . GLY A 1 367 ? -25.258 56.969 -32.931 1.00 28.59 367 GLY A C 1
ATOM 2870 O O . GLY A 1 367 ? -24.533 56.479 -33.777 1.00 28.59 367 GLY A O 1
ATOM 2871 N N . SER A 1 368 ? -26.051 56.175 -32.205 1.00 30.34 368 SER A N 1
ATOM 2872 C CA . SER A 1 368 ? -27.494 55.967 -32.438 1.00 30.34 368 SER A CA 1
ATOM 2873 C C . SER A 1 368 ? -27.788 54.625 -33.133 1.00 30.34 368 SER A C 1
ATOM 2875 O O . SER A 1 368 ? -27.416 54.456 -34.286 1.00 30.34 368 SER A O 1
ATOM 2877 N N . THR A 1 369 ? -28.583 53.782 -32.445 1.00 31.92 369 THR A N 1
ATOM 2878 C CA . THR A 1 369 ? -29.657 52.878 -32.958 1.00 31.92 369 THR A CA 1
ATOM 2879 C C . THR A 1 369 ? -29.273 51.721 -33.892 1.00 31.92 369 THR A C 1
ATOM 2881 O O . THR A 1 369 ? -28.492 51.903 -34.808 1.00 31.92 369 THR A O 1
ATOM 2884 N N . GLY A 1 370 ? -29.830 50.509 -33.829 1.00 30.95 370 GLY A N 1
ATOM 2885 C CA . GLY A 1 370 ? -31.001 49.902 -33.170 1.00 30.95 370 GLY A CA 1
ATOM 2886 C C . GLY A 1 370 ? -31.202 48.523 -33.849 1.00 30.95 370 GLY A C 1
ATOM 2887 O O . GLY A 1 370 ? -30.887 48.388 -35.025 1.00 30.95 370 GLY A O 1
ATOM 2888 N N . SER A 1 371 ? -31.435 47.438 -33.107 1.00 32.53 371 SER A N 1
ATOM 2889 C CA . SER A 1 371 ? -32.745 46.862 -32.724 1.00 32.53 371 SER A CA 1
ATOM 2890 C C . SER A 1 371 ? -33.443 45.953 -33.753 1.00 32.53 371 SER A C 1
ATOM 2892 O O . SER A 1 371 ? -33.745 46.383 -34.859 1.00 32.53 371 SER A O 1
ATOM 2894 N N . GLY A 1 372 ? -33.847 44.770 -33.254 1.00 30.47 372 GLY A N 1
ATOM 2895 C CA . GLY A 1 372 ? -34.980 43.927 -33.698 1.00 30.47 372 GLY A CA 1
ATOM 2896 C C . GLY A 1 372 ? -34.584 42.797 -34.651 1.00 30.47 372 GLY A C 1
ATOM 2897 O O . GLY A 1 372 ? -34.031 43.083 -35.701 1.00 30.47 372 GLY A O 1
ATOM 2898 N N . GLY A 1 373 ? -34.757 41.503 -34.348 1.00 30.83 373 GLY A N 1
ATOM 2899 C CA . GLY A 1 373 ? -35.946 40.774 -33.848 1.00 30.83 373 GLY A CA 1
ATOM 2900 C C . GLY A 1 373 ? -36.378 39.804 -34.977 1.00 30.83 373 GLY A C 1
ATOM 2901 O O . GLY A 1 373 ? -36.090 40.095 -36.131 1.00 30.83 373 GLY A O 1
ATOM 2902 N N . ASP A 1 374 ? -37.038 38.658 -34.836 1.00 32.81 374 ASP A N 1
ATOM 2903 C CA . ASP A 1 374 ? -37.678 37.902 -33.756 1.00 32.81 374 ASP A CA 1
ATOM 2904 C C . ASP A 1 374 ? -38.248 36.597 -34.398 1.00 32.81 374 ASP A C 1
ATOM 2906 O O . ASP A 1 374 ? -38.450 36.569 -35.614 1.00 32.81 374 ASP A O 1
ATOM 2910 N N . GLY A 1 375 ? -38.566 35.580 -33.580 1.00 32.06 375 GLY A N 1
ATOM 2911 C CA . GLY A 1 375 ? -39.569 34.509 -33.811 1.00 32.06 375 GLY A CA 1
ATOM 2912 C C . GLY A 1 375 ? -39.228 33.347 -34.767 1.00 32.06 37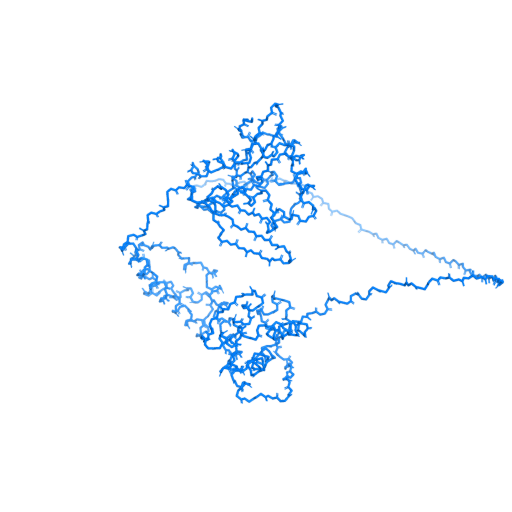5 GLY A C 1
ATOM 2913 O O . GLY A 1 375 ? -38.601 33.537 -35.799 1.00 32.06 375 GLY A O 1
ATOM 2914 N N . GLY A 1 376 ? -39.641 32.088 -34.564 1.00 31.77 376 GLY A N 1
ATOM 2915 C CA . GLY A 1 376 ? -40.542 31.399 -33.617 1.00 31.77 376 GLY A CA 1
ATOM 2916 C C . GLY A 1 376 ? -40.699 29.934 -34.111 1.00 31.77 376 GLY A C 1
ATOM 2917 O O . GLY A 1 376 ? -40.580 29.691 -35.306 1.00 31.77 376 GLY A O 1
ATOM 2918 N N . ALA A 1 377 ? -40.720 28.908 -33.249 1.00 35.28 377 ALA A N 1
ATOM 2919 C CA . ALA A 1 377 ? -41.887 28.289 -32.586 1.00 35.28 377 ALA A CA 1
ATOM 2920 C C . ALA A 1 377 ? -42.407 26.989 -33.262 1.00 35.28 377 ALA A C 1
ATOM 2922 O O . ALA A 1 377 ? -42.623 26.954 -34.470 1.00 35.28 377 ALA A O 1
ATOM 2923 N N . GLY A 1 378 ? -42.681 25.953 -32.448 1.00 30.41 378 GLY A N 1
ATOM 2924 C CA . GLY A 1 378 ? -43.495 24.776 -32.809 1.00 30.41 378 GLY A CA 1
ATOM 2925 C C . GLY A 1 378 ? -43.310 23.546 -31.891 1.00 30.41 378 GLY A C 1
ATOM 2926 O O . GLY A 1 378 ? -42.338 22.820 -32.054 1.00 30.41 378 GLY A O 1
ATOM 2927 N N . GLY A 1 379 ? -44.237 23.305 -30.949 1.00 28.41 379 GLY A N 1
ATOM 2928 C CA . GLY A 1 379 ? -44.498 21.988 -30.302 1.00 28.41 379 GLY A CA 1
ATOM 2929 C C . GLY A 1 379 ? -45.765 21.338 -30.906 1.00 28.41 379 GLY A C 1
ATOM 2930 O O . GLY A 1 379 ? -46.106 21.724 -32.026 1.00 28.41 379 GLY A O 1
ATOM 2931 N N . PRO A 1 380 ? -46.605 20.562 -30.179 1.00 63.28 380 PRO A N 1
ATOM 2932 C CA . PRO A 1 380 ? -46.399 19.541 -29.124 1.00 63.28 380 PRO A CA 1
ATOM 2933 C C . PRO A 1 380 ? -47.251 18.240 -29.356 1.00 63.28 380 PRO A C 1
ATOM 2935 O O . PRO A 1 380 ? -48.049 18.215 -30.283 1.00 63.28 380 PRO A O 1
ATOM 2938 N N . ASP A 1 381 ? -47.094 17.194 -28.518 1.00 32.78 381 ASP A N 1
ATOM 2939 C CA . ASP A 1 381 ? -48.060 16.121 -28.085 1.00 32.78 381 ASP A CA 1
ATOM 2940 C C . ASP A 1 381 ? -47.251 14.872 -27.643 1.00 32.78 381 ASP A C 1
ATOM 2942 O O . ASP A 1 381 ? -46.218 14.595 -28.241 1.00 32.78 381 ASP A O 1
ATOM 2946 N N . GLY A 1 382 ? -47.575 14.030 -26.657 1.00 32.97 382 GLY A N 1
ATOM 2947 C CA . GLY A 1 382 ? -48.721 13.860 -25.764 1.00 32.97 382 GLY A CA 1
ATOM 2948 C C . GLY A 1 382 ? -48.695 12.419 -25.189 1.00 32.97 382 GLY A C 1
ATOM 2949 O O . GLY A 1 382 ? -48.289 11.494 -25.886 1.00 32.97 382 GLY A O 1
ATOM 2950 N N . SER A 1 383 ? -49.157 12.257 -23.939 1.00 33.50 383 SER A N 1
ATOM 2951 C CA . SER A 1 383 ? -49.740 11.031 -23.334 1.00 33.50 383 SER A CA 1
ATOM 2952 C C . SER A 1 383 ? -48.854 9.938 -22.687 1.00 33.50 383 SER A C 1
ATOM 2954 O O . SER A 1 383 ? -48.199 9.150 -23.356 1.00 33.50 383 SER A O 1
ATOM 2956 N N . ASP A 1 384 ? -49.029 9.806 -21.366 1.00 37.09 384 ASP A N 1
ATOM 2957 C CA . ASP A 1 384 ? -49.018 8.569 -20.547 1.00 37.09 384 ASP A CA 1
ATOM 2958 C C . ASP A 1 384 ? -50.477 8.374 -20.038 1.00 37.09 384 ASP A C 1
ATOM 2960 O O . ASP A 1 384 ? -51.157 9.412 -19.938 1.00 37.09 384 ASP A O 1
ATOM 2964 N N . PRO A 1 385 ? -51.030 7.163 -19.730 1.00 49.16 385 PRO A N 1
ATOM 2965 C CA . PRO A 1 385 ? -50.579 6.349 -18.572 1.00 49.16 385 PRO A CA 1
ATOM 2966 C C . PRO A 1 385 ? -50.842 4.793 -18.580 1.00 49.16 385 PRO A C 1
ATOM 2968 O O . PRO A 1 385 ? -51.831 4.328 -19.136 1.00 49.16 385 PRO A O 1
ATOM 2971 N N . GLU A 1 386 ? -50.013 4.026 -17.836 1.00 36.72 386 GLU A N 1
ATOM 2972 C CA . GLU A 1 386 ? -50.296 2.854 -16.930 1.00 36.72 386 GLU A CA 1
ATOM 2973 C C . GLU A 1 386 ? -51.120 1.580 -17.388 1.00 36.72 386 GLU A C 1
ATOM 2975 O O . GLU A 1 386 ? -51.629 1.519 -18.501 1.00 36.72 386 GLU A O 1
ATOM 2980 N N . PRO A 1 387 ? -51.270 0.485 -16.580 1.00 56.91 387 PRO A N 1
ATOM 2981 C CA . PRO A 1 387 ? -50.335 -0.644 -16.384 1.00 56.91 387 PRO A CA 1
ATOM 2982 C C . PRO A 1 387 ? -50.956 -2.052 -16.670 1.00 56.91 387 PRO A C 1
ATOM 2984 O O . PRO A 1 387 ? -52.173 -2.213 -16.772 1.00 56.91 387 PRO A O 1
ATOM 2987 N N . GLY A 1 388 ? -50.158 -3.139 -16.691 1.00 30.45 388 GLY A N 1
ATOM 2988 C CA . GLY A 1 388 ? -50.729 -4.480 -16.446 1.00 30.45 388 GLY A CA 1
ATOM 2989 C C . GLY A 1 388 ? -49.944 -5.746 -16.834 1.00 30.45 388 GLY A C 1
ATOM 2990 O O . GLY A 1 388 ? -49.591 -5.947 -17.989 1.00 30.45 388 GLY A O 1
ATOM 2991 N N . ARG A 1 389 ? -49.920 -6.667 -15.852 1.00 37.84 389 ARG A N 1
ATOM 2992 C CA . ARG A 1 389 ? -49.927 -8.153 -15.904 1.00 37.84 389 ARG A CA 1
ATOM 2993 C C . ARG A 1 389 ? -48.623 -8.933 -15.665 1.00 37.84 389 ARG A C 1
ATOM 2995 O O . ARG A 1 389 ? -47.798 -9.129 -16.545 1.00 37.84 389 ARG A O 1
ATOM 3002 N N . GLN A 1 390 ? -48.598 -9.537 -14.472 1.00 42.88 390 GLN A N 1
ATOM 3003 C CA . GLN A 1 390 ? -48.031 -10.858 -14.172 1.00 42.88 390 GLN A CA 1
ATOM 3004 C C . GLN A 1 390 ? -48.566 -11.949 -15.123 1.00 42.88 390 GLN A C 1
ATOM 3006 O O . GLN A 1 390 ? -49.702 -11.857 -15.602 1.00 42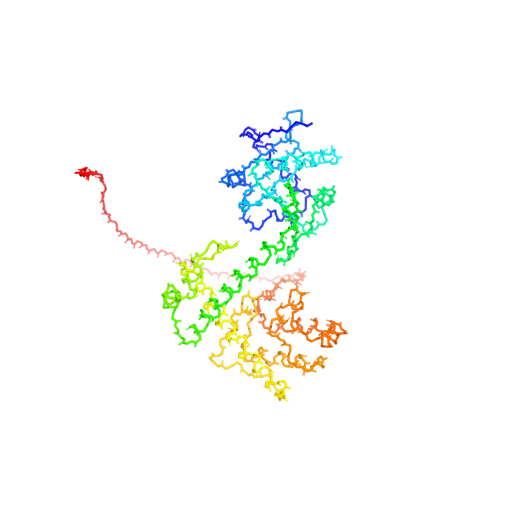.88 390 GLN A O 1
ATOM 3011 N N . PRO A 1 391 ? -47.843 -13.074 -15.216 1.00 55.31 391 PRO A N 1
ATOM 3012 C CA . PRO A 1 391 ? -48.445 -14.336 -14.804 1.00 55.31 391 PRO A CA 1
ATOM 3013 C C . PRO A 1 391 ? -47.568 -15.062 -13.777 1.00 55.31 391 PRO A C 1
ATOM 3015 O O . PRO A 1 391 ? -46.342 -15.016 -13.826 1.00 55.31 391 PRO A O 1
ATOM 3018 N N . GLY A 1 392 ? -48.224 -15.715 -12.821 1.00 44.28 392 GLY A N 1
ATOM 3019 C CA . GLY A 1 392 ? -47.578 -16.614 -11.877 1.00 44.28 392 GLY A CA 1
ATOM 3020 C C . GLY A 1 392 ? -47.494 -18.055 -12.384 1.00 44.28 392 GLY A C 1
ATOM 3021 O O . GLY A 1 392 ? -48.263 -18.439 -13.260 1.00 44.28 392 GLY A O 1
ATOM 3022 N N . ARG A 1 393 ? -46.631 -18.800 -11.680 1.00 45.78 393 ARG A N 1
ATOM 3023 C CA . ARG A 1 393 ? -46.622 -20.251 -11.403 1.00 45.78 393 ARG A CA 1
ATOM 3024 C C . ARG A 1 393 ? -46.441 -21.205 -12.589 1.00 45.78 393 ARG A C 1
ATOM 3026 O O . ARG A 1 393 ? -47.299 -21.292 -13.456 1.00 45.78 393 ARG A O 1
ATOM 3033 N N . ASP A 1 394 ? -45.359 -21.979 -12.527 1.00 49.25 394 ASP A N 1
ATOM 3034 C CA . ASP A 1 394 ? -45.382 -23.282 -11.840 1.00 49.25 394 ASP A CA 1
ATOM 3035 C C . ASP A 1 394 ? -44.184 -23.421 -10.892 1.00 49.25 394 ASP A C 1
ATOM 3037 O O . ASP A 1 394 ? -43.155 -22.757 -11.165 1.00 49.25 394 ASP A O 1
#

Organism: NCBI:txid2772510

InterPro domains:
  IPR000182 GNAT domain [PF00583] (43-115)
  IPR000182 GNAT domain [PS51186] (1-152)
  IPR016181 Acyl-CoA N-acyltransferase [SSF55729] (1-140)
  IPR050832 Bacterial Acetyltransferase [PTHR43877] (3-133)

Nearest PDB structures (foldseek):
  8iym-assembly2_B  TM=8.407E-01  e=2.226E-09  Helicobacter pylori 26695
  8iym-assembly3_C  TM=8.395E-01  e=3.949E-09  Helicobacter pylori 26695
  8iym-assembly1_A  TM=7.957E-01  e=2.226E-09  Helicobacter pylori 26695
  8iyo-assembly3_C  TM=7.877E-01  e=4.691E-09  Helicobacter pylori 26695
  7rb3-assembly1_A  TM=7.499E-01  e=1.739E-07  Homo sapiens

Mean predicted aligned error: 18.42 Å